Protein 4R8H (pdb70)

Solvent-accessible surface area: 19526 Å² total; per-residue (Å²): 96,112,25,37,132,71,1,46,86,67,20,107,81,85,161,52,95,52,173,34,41,11,5,85,74,30,81,133,4,123,42,0,30,14,0,55,137,20,14,0,9,20,2,18,77,33,121,89,42,115,35,1,20,10,30,53,12,72,123,26,27,1,5,12,6,26,4,2,32,35,110,67,23,85,20,50,8,48,6,79,3,86,63,72,5,16,1,0,10,2,39,10,151,92,0,94,104,12,2,122,112,41,11,64,0,0,36,84,0,0,18,40,1,2,99,28,11,32,64,7,15,113,41,0,9,44,20,34,62,64,100,34,39,20,30,0,43,76,12,2,106,87,18,8,95,56,143,114,15,56,121,59,130,81,16,52,61,10,89,11,61,132,91,59,0,5,39,38,3,22,33,64,149,75,34,0,14,135,2,12,119,70,8,60,97,96,113,90,8,43,39,72,88,52,41,5,10,17,77,107,78,102,25,44,132,65,1,46,87,59,19,152,93,63,168,37,90,51,162,29,44,13,5,85,78,35,82,135,8,102,30,0,19,16,0,33,105,22,21,0,4,20,2,17,88,25,167,137,46,123,45,1,6,8,25,64,13,75,127,24,25,2,3,13,7,27,7,1,23,72,104,71,27,119,21,47,9,49,8,64,3,86,71,64,3,4,0,1,43,6,44,8,148,82,0,77,117,10,0,108,110,48,8,57,0,0,33,71,0,0,33,39,0,2,114,25,12,19,69,6,15,110,30,0,4,36,23,21,39,62,100,46,38,19,39,0,30,47,13,2,81,53,22,11,154,73,138,111,16,123,118,52,133,80,11,33,49,8,86,11,76,94,81,22,0,3,24,29,4,42,32,55,124,109,24,0,22,152,16,3,147,73,8,71,109,96,113,94,6,34,8,69,62,65,37,1,6,10,73,82,58

B-factor: mean 30.89, std 13.64, range [12.7, 101.51]

Organism: Escherichia coli (strain K12) (NCBI:txid83333)

Foldseek 3Di:
DVLVVVVLVQWDKDKDAAFAWPFDFFDWQFKKKAWQAAKKWWWDADPVGQIATLDMDGHGAIDSCVNLPDPTDTHHTIITTNHITMMTMDTSVVVVVVCVVPVVVVVSNVVVVVVSVVSSVVLVVCLVPPDLLVLLLVVVVVQQPDPPWDDDPFGTKGFAQLSRSCNHNPHHSVVSVVSVVVCVVVVQWDDDDRMIGGGD/DVLVVVVLVQWDKDKDAAFAWPFDFFDWQFKKKAWQAAKKWWWDADPVRQIATLDIDGHGAIPSCPCLPDHGDTDHTIITTRHMTIMTMHTSVVVVVVCVVPVVVVVSNVVVVVVSVVSNVVLVVCLVPHDLLSLLVVVVVVQQPDPPWDQDVFGTKGQAALCRSCSHRPHHSVVSVVSVVVCVVVVQWDDPDSMIGGGPD

CATH classification: 2.60.120.10 (+1 more: 1.10.10.10)

Structure (mmCIF, N/CA/C/O backbone):
data_4R8H
#
_entry.id   4R8H
#
_cell.length_a   45.730
_cell.length_b   102.260
_cell.length_c   54.300
_cell.angle_alpha   90.00
_cell.angle_beta   111.55
_cell.angle_gamma   90.00
#
_symmetry.space_group_name_H-M   'P 1 21 1'
#
loop_
_entity.id
_entity.type
_entity.pdbx_description
1 polymer 'cAMP-activated global transcriptional regulator CRP'
2 non-polymer 6-(6-AMINO-PURIN-9-YL)-2-THIOXO-TETRAHYDRO-2-FURO[3,2-D][1,3,2]DIOXAPHOSPHININE-2,7-DIOL
3 non-polymer GLYCEROL
4 water water
#
loop_
_atom_site.group_PDB
_atom_site.id
_atom_site.type_symbol
_atom_site.label_atom_id
_atom_site.label_alt_id
_atom_site.label_comp_id
_atom_site.label_asym_id
_atom_site.label_entity_id
_atom_site.label_seq_id
_atom_site.pdbx_PDB_ins_code
_atom_site.Cartn_x
_atom_site.Cartn_y
_atom_site.Cartn_z
_atom_site.occupancy
_atom_site.B_iso_or_equiv
_atom_site.auth_seq_id
_atom_site.auth_comp_id
_atom_site.auth_asym_id
_atom_site.auth_atom_id
_atom_site.pdbx_PDB_model_num
ATOM 1 N N . ASP A 1 21 ? 8.880 1.572 -4.568 1.00 56.11 9 ASP A N 1
ATOM 2 C CA . ASP A 1 21 ? 9.527 0.232 -4.590 1.00 44.59 9 ASP A CA 1
ATOM 3 C C . ASP A 1 21 ? 8.481 -0.828 -4.901 1.00 46.88 9 ASP A C 1
ATOM 4 O O . ASP A 1 21 ? 7.582 -1.077 -4.090 1.00 37.73 9 ASP A O 1
ATOM 9 N N . PRO A 1 22 ? 8.528 -1.366 -6.133 1.00 39.79 10 PRO A N 1
ATOM 10 C CA . PRO A 1 22 ? 7.509 -2.247 -6.671 1.00 38.90 10 PRO A CA 1
ATOM 11 C C . PRO A 1 22 ? 7.355 -3.552 -5.885 1.00 33.47 10 PRO A C 1
ATOM 12 O O . PRO A 1 22 ? 6.239 -4.074 -5.810 1.00 33.30 10 PRO A O 1
ATOM 16 N N . THR A 1 23 ? 8.465 -4.102 -5.397 1.00 30.84 11 THR A N 1
ATOM 17 C CA . THR A 1 23 ? 8.417 -5.385 -4.701 1.00 32.12 11 THR A CA 1
ATOM 18 C C . THR A 1 23 ? 7.681 -5.187 -3.367 1.00 27.82 11 THR A C 1
ATOM 19 O O . THR A 1 23 ? 6.807 -5.997 -3.013 1.00 26.49 11 THR A O 1
ATOM 23 N N . LEU A 1 24 ? 8.056 -4.153 -2.619 1.00 31.87 12 LEU A N 1
ATOM 24 C CA . LEU A 1 24 ? 7.326 -3.843 -1.390 1.00 32.39 12 LEU A CA 1
ATOM 25 C C . LEU A 1 24 ? 5.865 -3.471 -1.647 1.00 30.73 12 LEU A C 1
ATOM 26 O O . LEU A 1 24 ? 4.983 -3.918 -0.926 1.00 29.48 12 LEU A O 1
ATOM 31 N N . GLU A 1 25 ? 5.585 -2.713 -2.705 1.00 30.16 13 GLU A N 1
ATOM 32 C CA . GLU A 1 25 ? 4.196 -2.418 -3.085 1.00 30.21 13 GLU A CA 1
ATOM 33 C C . GLU A 1 25 ? 3.356 -3.671 -3.350 1.00 26.67 13 GLU A C 1
ATOM 34 O O . GLU A 1 25 ? 2.233 -3.786 -2.870 1.00 27.24 13 GLU A O 1
ATOM 40 N N . TRP A 1 26 ? 3.928 -4.621 -4.078 1.00 27.30 14 TRP A N 1
ATOM 41 C CA . TRP A 1 26 ? 3.294 -5.878 -4.338 1.00 23.92 14 TRP A CA 1
ATOM 42 C C . TRP A 1 26 ? 3.037 -6.646 -3.023 1.00 23.00 14 TRP A C 1
ATOM 43 O O . TRP A 1 26 ? 1.935 -7.116 -2.774 1.00 23.88 14 TRP A O 1
ATOM 54 N N . PHE A 1 27 ? 4.076 -6.765 -2.202 1.00 21.73 15 PHE A N 1
ATOM 55 C CA . PHE A 1 27 ? 3.911 -7.425 -0.921 1.00 20.35 15 PHE A CA 1
ATOM 56 C C . PHE A 1 27 ? 2.777 -6.754 -0.134 1.00 21.95 15 PHE A C 1
ATOM 57 O O . PHE A 1 27 ? 1.900 -7.464 0.399 1.00 21.08 15 PHE A O 1
ATOM 65 N N . LEU A 1 28 ? 2.825 -5.426 0.018 1.00 22.44 16 LEU A N 1
ATOM 66 C CA . LEU A 1 28 ? 1.833 -4.757 0.848 1.00 24.26 16 LEU A CA 1
ATOM 67 C C . LEU A 1 28 ? 0.403 -4.916 0.307 1.00 22.28 16 LEU A C 1
ATOM 68 O O . LEU A 1 28 ? -0.579 -4.967 1.089 1.00 25.75 16 LEU A O 1
ATOM 73 N N . SER A 1 29 ? 0.276 -5.172 -0.995 1.00 22.46 17 SER A N 1
ATOM 74 C CA . SER A 1 29 ? -1.076 -5.345 -1.542 1.00 26.11 17 SER A CA 1
ATOM 75 C C . SER A 1 29 ? -1.741 -6.630 -1.022 1.00 25.93 17 SER A C 1
ATOM 76 O O . SER A 1 29 ? -2.936 -6.870 -1.242 1.00 27.69 17 SER A O 1
ATOM 79 N N . HIS A 1 30 ? -0.944 -7.543 -0.479 1.00 22.80 18 HIS A N 1
ATOM 80 C CA . HIS A 1 30 ? -1.432 -8.831 -0.036 1.00 19.65 18 HIS A CA 1
ATOM 81 C C . HIS A 1 30 ? -1.648 -8.843 1.482 1.00 18.80 18 HIS A C 1
ATOM 82 O O . HIS A 1 30 ? -2.080 -9.883 2.051 1.00 22.03 18 HIS A O 1
ATOM 89 N N . CYS A 1 31 ? -1.342 -7.712 2.105 1.00 21.54 19 CYS A N 1
ATOM 90 C CA . CYS A 1 31 ? -1.418 -7.533 3.565 1.00 22.39 19 CYS A CA 1
ATOM 91 C C . CYS A 1 31 ? -2.705 -6.855 3.898 1.00 20.76 19 CYS A C 1
ATOM 92 O O . CYS A 1 31 ? -3.328 -6.202 3.032 1.00 23.50 19 CYS A O 1
ATOM 95 N N . HIS A 1 32 ? -3.081 -6.900 5.172 1.00 19.40 20 HIS A N 1
ATOM 96 C CA . HIS A 1 32 ? -4.117 -6.030 5.682 1.00 21.53 20 HIS A CA 1
ATOM 97 C C . HIS A 1 32 ? -3.524 -5.098 6.711 1.00 22.27 20 HIS A C 1
ATOM 98 O O . HIS A 1 32 ? -2.629 -5.469 7.456 1.00 21.08 20 HIS A O 1
ATOM 105 N N . ILE A 1 33 ? -3.849 -3.825 6.642 1.00 23.10 21 ILE A N 1
ATOM 106 C CA . ILE A 1 33 ? -3.083 -2.842 7.363 1.00 27.11 21 ILE A CA 1
ATOM 107 C C . ILE A 1 33 ? -3.903 -2.246 8.494 1.00 31.17 21 ILE A C 1
ATOM 108 O O . ILE A 1 33 ? -5.100 -1.964 8.313 1.00 33.30 21 ILE A O 1
ATOM 113 N N . HIS A 1 34 ? -3.260 -1.969 9.620 1.00 27.82 22 HIS A N 1
ATOM 114 C CA . HIS A 1 34 ? -3.959 -1.599 10.849 1.00 33.51 22 HIS A CA 1
ATOM 115 C C . HIS A 1 34 ? -3.207 -0.551 11.621 1.00 39.28 22 HIS A C 1
ATOM 116 O O . HIS A 1 34 ? -2.002 -0.435 11.503 1.00 29.36 22 HIS A O 1
ATOM 123 N N . LYS A 1 35 ? -3.940 0.292 12.337 1.00 32.94 23 LYS A N 1
ATOM 124 C CA . LYS A 1 35 ? -3.328 1.373 13.095 1.00 31.34 23 LYS A CA 1
ATOM 125 C C . LYS A 1 35 ? -3.247 0.969 14.552 1.00 32.79 23 LYS A C 1
ATOM 126 O O . LYS A 1 35 ? -4.150 0.303 15.051 1.00 40.42 23 LYS A O 1
ATOM 132 N N . TYR A 1 36 ? -2.085 1.160 15.168 1.00 28.70 24 TYR A N 1
ATOM 133 C CA . TYR A 1 36 ? -1.876 0.882 16.591 1.00 26.90 24 TYR A CA 1
ATOM 134 C C . TYR A 1 36 ? -1.561 2.237 17.242 1.00 28.99 24 TYR A C 1
ATOM 135 O O . TYR A 1 36 ? -0.663 2.946 16.808 1.00 33.04 24 TYR A O 1
ATOM 144 N N . PRO A 1 37 ? -2.290 2.605 18.310 1.00 30.41 25 PRO A N 1
ATOM 145 C CA . PRO A 1 37 ? -1.910 3.846 18.979 1.00 31.59 25 PRO A CA 1
ATOM 146 C C . PRO A 1 37 ? -0.632 3.705 19.794 1.00 30.90 25 PRO A C 1
ATOM 147 O O . PRO A 1 37 ? -0.180 2.583 20.109 1.00 30.19 25 PRO A O 1
ATOM 151 N N . SER A 1 38 ? -0.001 4.835 20.054 1.00 28.88 26 SER A N 1
ATOM 152 C CA . SER A 1 38 ? 1.201 4.891 20.853 1.00 31.01 26 SER A CA 1
ATOM 153 C C . SER A 1 38 ? 1.050 4.113 22.160 1.00 31.39 26 SER A C 1
ATOM 154 O O . SER A 1 38 ? -0.013 4.118 22.776 1.00 34.61 26 SER A O 1
ATOM 157 N N . LYS A 1 39 ? 2.065 3.308 22.487 1.00 29.55 27 LYS A N 1
ATOM 158 C CA . LYS A 1 39 ? 2.056 2.538 23.718 1.00 29.24 27 LYS A CA 1
ATOM 159 C C . LYS A 1 39 ? 1.264 1.236 23.682 1.00 28.83 27 LYS A C 1
ATOM 160 O O . LYS A 1 39 ? 1.299 0.469 24.639 1.00 32.83 27 LYS A O 1
ATOM 166 N N . SER A 1 40 ? 0.601 0.921 22.582 1.00 28.82 28 SER A N 1
ATOM 167 C CA . SER A 1 40 ? -0.096 -0.365 22.507 1.00 33.40 28 SER A CA 1
ATOM 168 C C . SER A 1 40 ? 0.922 -1.486 22.253 1.00 28.62 28 SER A C 1
ATOM 169 O O . SER A 1 40 ? 2.043 -1.226 21.796 1.00 30.67 28 SER A O 1
ATOM 172 N N . THR A 1 41 ? 0.545 -2.716 22.589 1.00 27.12 29 THR A N 1
ATOM 173 C CA . THR A 1 41 ? 1.411 -3.864 22.337 1.00 26.52 29 THR A CA 1
ATOM 174 C C . THR A 1 41 ? 0.993 -4.562 21.056 1.00 27.35 29 THR A C 1
ATOM 175 O O . THR A 1 41 ? -0.151 -5.006 20.915 1.00 29.55 29 THR A O 1
ATOM 179 N N . LEU A 1 42 ? 1.930 -4.681 20.104 1.00 21.33 30 LEU A N 1
ATOM 180 C CA . LEU A 1 42 ? 1.664 -5.359 18.853 1.00 20.96 30 LEU A CA 1
ATOM 181 C C . LEU A 1 42 ? 1.761 -6.866 19.073 1.00 23.63 30 LEU A C 1
ATOM 182 O O . LEU A 1 42 ? 0.985 -7.648 18.532 1.00 25.34 30 LEU A O 1
ATOM 187 N N . ILE A 1 43 ? 2.819 -7.257 19.780 1.00 20.73 31 ILE A N 1
ATOM 188 C CA . ILE A 1 43 ? 3.147 -8.657 19.968 1.00 19.34 31 ILE A CA 1
ATOM 189 C C . ILE A 1 43 ? 3.447 -8.884 21.445 1.00 21.65 31 ILE A C 1
ATOM 190 O O . ILE A 1 43 ? 4.184 -8.133 22.079 1.00 19.36 31 ILE A O 1
ATOM 195 N N . HIS A 1 44 ? 2.821 -9.919 21.993 1.00 21.42 32 HIS A N 1
ATOM 196 C CA . HIS A 1 44 ? 3.100 -10.388 23.376 1.00 23.11 32 HIS A CA 1
ATOM 197 C C . HIS A 1 44 ? 3.965 -11.628 23.397 1.00 20.19 32 HIS A C 1
ATOM 198 O O . HIS A 1 44 ? 3.676 -12.621 22.769 1.00 21.17 32 HIS A O 1
ATOM 205 N N . GLN A 1 45 ? 4.986 -11.622 24.266 1.00 21.29 33 GLN A N 1
ATOM 206 C CA . GLN A 1 45 ? 5.821 -12.811 24.407 1.00 21.45 33 GLN A CA 1
ATOM 207 C C . GLN A 1 45 ? 4.909 -13.951 24.801 1.00 24.54 33 GLN A C 1
ATOM 208 O O . GLN A 1 45 ? 3.982 -13.758 25.621 1.00 25.50 33 GLN A O 1
ATOM 214 N N . GLY A 1 46 ? 5.145 -15.095 24.178 1.00 21.74 34 GLY A N 1
ATOM 215 C CA . GLY A 1 46 ? 4.414 -16.333 24.526 1.00 22.80 34 GLY A CA 1
ATOM 216 C C . GLY A 1 46 ? 3.243 -16.622 23.611 1.00 26.14 34 GLY A C 1
ATOM 217 O O . GLY A 1 46 ? 2.805 -17.806 23.547 1.00 28.32 34 GLY A O 1
ATOM 218 N N . GLU A 1 47 ? 2.751 -15.628 22.865 1.00 21.03 35 GLU A N 1
ATOM 219 C CA . GLU A 1 47 ? 1.713 -15.885 21.827 1.00 22.70 35 GLU A CA 1
ATOM 220 C C . GLU A 1 47 ? 2.159 -16.857 20.768 1.00 26.90 35 GLU A C 1
ATOM 221 O O . GLU A 1 47 ? 3.345 -16.922 20.437 1.00 22.10 35 GLU A O 1
ATOM 227 N N . LYS A 1 48 ? 1.233 -17.641 20.190 1.00 23.22 36 LYS A N 1
ATOM 228 C CA . LYS A 1 48 ? 1.597 -18.525 19.123 1.00 23.39 36 LYS A CA 1
ATOM 229 C C . LYS A 1 48 ? 1.724 -17.755 17.847 1.00 24.50 36 LYS A C 1
ATOM 230 O O . LYS A 1 48 ? 0.853 -16.981 17.489 1.00 29.76 36 LYS A O 1
ATOM 236 N N . ALA A 1 49 ? 2.885 -17.895 17.228 1.00 20.33 37 ALA A N 1
ATOM 237 C CA . ALA A 1 49 ? 3.212 -17.114 16.020 1.00 18.56 37 ALA A CA 1
ATOM 238 C C . ALA A 1 49 ? 2.620 -17.733 14.746 1.00 20.67 37 ALA A C 1
ATOM 239 O O . ALA A 1 49 ? 3.078 -18.795 14.301 1.00 22.51 37 ALA A O 1
ATOM 241 N N . GLU A 1 50 ? 1.773 -16.960 14.036 1.00 20.63 38 GLU A N 1
ATOM 242 C CA . GLU A 1 50 ? 1.258 -17.414 12.762 1.00 21.46 38 GLU A CA 1
ATOM 243 C C . GLU A 1 50 ? 1.207 -16.312 11.710 1.00 20.28 38 GLU A C 1
ATOM 244 O O . GLU A 1 50 ? 0.700 -16.537 10.610 1.00 21.79 38 GLU A O 1
ATOM 250 N N . THR A 1 51 ? 1.643 -15.106 12.111 1.00 19.59 39 THR A N 1
ATOM 251 C CA A THR A 1 51 ? 1.630 -14.005 11.176 0.50 17.11 39 THR A CA 1
ATOM 252 C CA B THR A 1 51 ? 1.465 -13.825 11.386 0.50 21.35 39 THR A CA 1
ATOM 253 C C . THR A 1 51 ? 2.835 -13.117 11.291 1.00 17.37 39 THR A C 1
ATOM 254 O O . THR A 1 51 ? 3.532 -13.065 12.309 1.00 17.00 39 THR A O 1
ATOM 261 N N . LEU A 1 52 ? 3.064 -12.432 10.163 1.00 16.44 40 LEU A N 1
ATOM 262 C CA . LEU A 1 52 ? 4.159 -11.512 9.953 1.00 17.22 40 LEU A CA 1
ATOM 263 C C . LEU A 1 52 ? 3.645 -10.087 9.879 1.00 15.94 40 LEU A C 1
ATOM 264 O O . LEU A 1 52 ? 2.545 -9.849 9.340 1.00 16.84 40 LEU A O 1
ATOM 269 N N . TYR A 1 53 ? 4.427 -9.140 10.409 1.00 14.68 41 TYR A N 1
ATOM 270 C CA . TYR A 1 53 ? 4.060 -7.713 10.413 1.00 15.37 41 TYR A CA 1
ATOM 271 C C . TYR A 1 53 ? 5.134 -6.946 9.673 1.00 17.11 41 TYR A C 1
ATOM 272 O O . TYR A 1 53 ? 6.283 -7.365 9.570 1.00 16.29 41 TYR A O 1
ATOM 281 N N . TYR A 1 54 ? 4.753 -5.755 9.221 1.00 17.14 42 TYR A N 1
ATOM 282 C CA . TYR A 1 54 ? 5.700 -4.857 8.552 1.00 16.23 42 TYR A CA 1
ATOM 283 C C . TYR A 1 54 ? 5.284 -3.426 8.842 1.00 17.94 42 TYR A C 1
ATOM 284 O O . TYR A 1 54 ? 4.101 -3.089 8.744 1.00 18.85 42 TYR A O 1
ATOM 293 N N . ILE A 1 55 ? 6.205 -2.641 9.372 1.00 15.96 43 ILE A N 1
ATOM 294 C CA . ILE A 1 55 ? 5.875 -1.279 9.811 1.00 17.24 43 ILE A CA 1
ATOM 295 C C . ILE A 1 55 ? 5.796 -0.347 8.609 1.00 20.54 43 ILE A C 1
ATOM 296 O O . ILE A 1 55 ? 6.808 0.002 7.988 1.00 19.14 43 ILE A O 1
ATOM 301 N N . VAL A 1 56 ? 4.587 0.113 8.281 1.00 19.51 44 VAL A N 1
ATOM 302 C CA . VAL A 1 56 ? 4.405 1.129 7.228 1.00 21.75 44 VAL A CA 1
ATOM 303 C C . VAL A 1 56 ? 4.741 2.523 7.709 1.00 23.54 44 VAL A C 1
ATOM 304 O O . VAL A 1 56 ? 5.417 3.276 6.982 1.00 24.81 44 VAL A O 1
ATOM 308 N N . LYS A 1 57 ? 4.436 2.794 8.962 1.00 22.16 45 LYS A N 1
ATOM 309 C CA . LYS A 1 57 ? 4.739 4.106 9.577 1.00 21.78 45 LYS A CA 1
ATOM 310 C C . LYS A 1 57 ? 4.856 3.898 11.074 1.00 20.89 45 LYS A C 1
ATOM 311 O O . LYS A 1 57 ? 4.103 3.107 11.675 1.00 23.05 45 LYS A O 1
ATOM 317 N N . GLY A 1 58 ? 5.795 4.601 11.683 1.00 22.16 46 GLY A N 1
ATOM 318 C CA . GLY A 1 58 ? 5.931 4.585 13.116 1.00 20.34 46 GLY A CA 1
ATOM 319 C C . GLY A 1 58 ? 7.150 3.771 13.576 1.00 21.09 46 GLY A C 1
ATOM 320 O O . GLY A 1 58 ? 8.033 3.429 12.787 1.00 22.72 46 GLY A O 1
ATOM 321 N N . SER A 1 59 ? 7.302 3.719 14.893 1.00 20.40 47 SER A N 1
ATOM 322 C CA A SER A 1 59 ? 8.402 2.979 15.469 0.50 23.14 47 SER A CA 1
ATOM 323 C CA B SER A 1 59 ? 8.470 3.154 15.593 0.50 21.79 47 SER A CA 1
ATOM 324 C C . SER A 1 59 ? 7.977 2.218 16.701 1.00 25.33 47 SER A C 1
ATOM 325 O O . SER A 1 59 ? 6.951 2.502 17.364 1.00 23.12 47 SER A O 1
ATOM 330 N N . VAL A 1 60 ? 8.708 1.125 16.925 1.00 21.00 48 VAL A N 1
ATOM 331 C CA . VAL A 1 60 ? 8.416 0.194 18.010 1.00 21.79 48 VAL A CA 1
ATOM 332 C C . VAL A 1 60 ? 9.649 -0.153 18.789 1.00 19.19 48 VAL A C 1
ATOM 333 O O . VAL A 1 60 ? 10.768 0.132 18.333 1.00 20.26 48 VAL A O 1
ATOM 337 N N . ALA A 1 61 ? 9.425 -0.673 20.008 1.00 18.18 49 ALA A N 1
ATOM 338 C CA . ALA A 1 61 ? 10.513 -1.250 20.799 1.00 19.58 49 ALA A CA 1
ATOM 339 C C . ALA A 1 61 ? 10.274 -2.712 20.989 1.00 18.85 49 ALA A C 1
ATOM 340 O O . ALA A 1 61 ? 9.155 -3.134 21.241 1.00 19.11 49 ALA A O 1
ATOM 342 N N . VAL A 1 62 ? 11.354 -3.481 20.844 1.00 17.63 50 VAL A N 1
ATOM 343 C CA . VAL A 1 62 ? 11.339 -4.911 21.125 1.00 16.40 50 VAL A CA 1
ATOM 344 C C . VAL A 1 62 ? 11.971 -5.092 22.467 1.00 17.32 50 VAL A C 1
ATOM 345 O O . VAL A 1 62 ? 13.084 -4.569 22.710 1.00 18.25 50 VAL A O 1
ATOM 349 N N . LEU A 1 63 ? 11.262 -5.763 23.352 1.00 19.64 51 LEU A N 1
ATOM 350 C CA . LEU A 1 63 ? 11.782 -5.952 24.683 1.00 21.55 51 LEU A CA 1
ATOM 351 C C . LEU A 1 63 ? 11.592 -7.317 25.304 1.00 18.62 51 LEU A C 1
ATOM 352 O O . LEU A 1 63 ? 10.690 -8.062 24.923 1.00 18.34 51 LEU A O 1
ATOM 357 N N . ILE A 1 64 ? 12.430 -7.573 26.295 1.00 19.16 52 ILE A N 1
ATOM 358 C CA . ILE A 1 64 ? 12.363 -8.780 27.111 1.00 18.30 52 ILE A CA 1
ATOM 359 C C . ILE A 1 64 ? 12.391 -8.410 28.582 1.00 23.29 52 ILE A C 1
ATOM 360 O O . ILE A 1 64 ? 12.572 -7.237 28.915 1.00 22.03 52 ILE A O 1
ATOM 365 N N . LYS A 1 65 ? 11.962 -9.324 29.447 1.00 22.85 53 LYS A N 1
ATOM 366 C CA . LYS A 1 65 ? 11.822 -9.008 30.881 1.00 23.35 53 LYS A CA 1
ATOM 367 C C . LYS A 1 65 ? 12.465 -10.048 31.765 1.00 30.52 53 LYS A C 1
ATOM 368 O O . LYS A 1 65 ? 12.657 -11.195 31.363 1.00 29.01 53 LYS A O 1
ATOM 374 N N . ASP A 1 66 ? 12.808 -9.675 32.992 1.00 29.51 54 ASP A N 1
ATOM 375 C CA . ASP A 1 66 ? 13.299 -10.716 33.882 1.00 32.10 54 ASP A CA 1
ATOM 376 C C . ASP A 1 66 ? 12.206 -11.239 34.810 1.00 38.69 54 ASP A C 1
ATOM 377 O O . ASP A 1 66 ? 11.066 -10.808 34.706 1.00 32.18 54 ASP A O 1
ATOM 382 N N . GLU A 1 67 ? 12.592 -12.142 35.722 1.00 39.89 55 GLU A N 1
ATOM 383 C CA . GLU A 1 67 ? 11.708 -12.649 36.779 1.00 44.89 55 GLU A CA 1
ATOM 384 C C . GLU A 1 67 ? 10.932 -11.590 37.568 1.00 52.47 55 GLU A C 1
ATOM 385 O O . GLU A 1 67 ? 9.872 -11.899 38.104 1.00 48.98 55 GLU A O 1
ATOM 387 N N . GLU A 1 68 ? 11.479 -10.378 37.696 1.00 37.28 56 GLU A N 1
ATOM 388 C CA . GLU A 1 68 ? 10.841 -9.307 38.472 1.00 42.17 56 GLU A CA 1
ATOM 389 C C . GLU A 1 68 ? 10.150 -8.258 37.587 1.00 44.87 56 GLU A C 1
ATOM 390 O O . GLU A 1 68 ? 9.694 -7.227 38.079 1.00 53.98 56 GLU A O 1
ATOM 392 N N . GLY A 1 69 ? 10.134 -8.479 36.277 1.00 39.77 57 GLY A N 1
ATOM 393 C CA . GLY A 1 69 ? 9.587 -7.472 35.364 1.00 35.03 57 GLY A CA 1
ATOM 394 C C . GLY A 1 69 ? 10.456 -6.265 35.005 1.00 32.32 57 GLY A C 1
ATOM 395 O O . GLY A 1 69 ? 10.004 -5.378 34.281 1.00 39.07 57 GLY A O 1
ATOM 396 N N . LYS A 1 70 ? 11.732 -6.293 35.376 1.00 32.35 58 LYS A N 1
ATOM 397 C CA . LYS A 1 70 ? 12.715 -5.389 34.748 1.00 32.15 58 LYS A CA 1
ATOM 398 C C . LYS A 1 70 ? 12.718 -5.619 33.224 1.00 30.20 58 LYS A C 1
ATOM 399 O O . LYS A 1 70 ? 12.599 -6.759 32.785 1.00 26.68 58 LYS A O 1
ATOM 405 N N . GLU A 1 71 ? 12.857 -4.539 32.445 1.00 29.13 59 GLU A N 1
ATOM 406 C CA . GLU A 1 71 ? 12.771 -4.610 30.950 1.00 25.83 59 GLU A CA 1
ATOM 407 C C . GLU A 1 71 ? 14.121 -4.306 30.348 1.00 26.37 59 GLU A C 1
ATOM 408 O O . GLU A 1 71 ? 14.873 -3.482 30.882 1.00 26.55 59 GLU A O 1
ATOM 414 N N . MET A 1 72 ? 14.475 -5.020 29.287 1.00 22.52 60 MET A N 1
ATOM 415 C CA . MET A 1 72 ? 15.683 -4.733 28.513 1.00 21.85 60 MET A CA 1
ATOM 416 C C . MET A 1 72 ? 15.244 -4.566 27.070 1.00 22.79 60 MET A C 1
ATOM 417 O O . MET A 1 72 ? 14.494 -5.382 26.551 1.00 23.96 60 MET A O 1
ATOM 422 N N . ILE A 1 73 ? 15.506 -3.411 26.463 1.00 21.30 61 ILE A N 1
ATOM 423 C CA . ILE A 1 73 ? 15.195 -3.191 25.069 1.00 20.41 61 ILE A CA 1
ATOM 424 C C . ILE A 1 73 ? 16.254 -3.886 24.205 1.00 26.40 61 ILE A C 1
ATOM 425 O O . ILE A 1 73 ? 17.439 -3.532 24.255 1.00 27.17 61 ILE A O 1
ATOM 430 N N . LEU A 1 74 ? 15.811 -4.790 23.325 1.00 18.79 62 LEU A N 1
ATOM 431 C CA . LEU A 1 74 ? 16.672 -5.470 22.351 1.00 19.39 62 LEU A CA 1
ATOM 432 C C . LEU A 1 74 ? 16.895 -4.590 21.145 1.00 22.11 62 LEU A C 1
ATOM 433 O O . LEU A 1 74 ? 17.966 -4.652 20.525 1.00 23.47 62 LEU A O 1
ATOM 438 N N . SER A 1 75 ? 15.884 -3.808 20.769 1.00 20.13 63 SER A N 1
ATOM 439 C CA . SER A 1 75 ? 15.995 -3.100 19.514 1.00 18.92 63 SER A CA 1
ATOM 440 C C . SER A 1 75 ? 14.916 -2.045 19.459 1.00 20.40 63 SER A C 1
ATOM 441 O O . SER A 1 75 ? 13.799 -2.273 19.966 1.00 19.80 63 SER A O 1
ATOM 444 N N . TYR A 1 76 ? 15.166 -1.003 18.677 1.00 20.97 64 TYR A N 1
ATOM 445 C CA . TYR A 1 76 ? 14.066 -0.194 18.142 1.00 19.55 64 TYR A CA 1
ATOM 446 C C . TYR A 1 76 ? 13.905 -0.579 16.682 1.00 21.46 64 TYR A C 1
ATOM 447 O O . TYR A 1 76 ? 14.899 -0.789 15.994 1.00 26.27 64 TYR A O 1
ATOM 456 N N . LEU A 1 77 ? 12.680 -0.654 16.185 1.00 20.94 65 LEU A N 1
ATOM 457 C CA . LEU A 1 77 ? 12.499 -0.857 14.751 1.00 19.47 65 LEU A CA 1
ATOM 458 C C . LEU A 1 77 ? 11.571 0.231 14.245 1.00 20.50 65 LEU A C 1
ATOM 459 O O . LEU A 1 77 ? 10.789 0.811 15.015 1.00 21.50 65 LEU A O 1
ATOM 464 N N . ASN A 1 78 ? 11.610 0.461 12.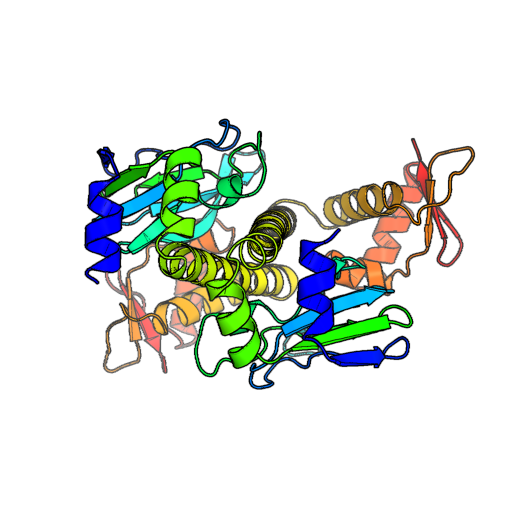947 1.00 19.73 66 ASN A N 1
ATOM 465 C CA . ASN A 1 78 ? 10.990 1.681 12.393 1.00 20.59 66 ASN A CA 1
ATOM 466 C C . ASN A 1 78 ? 10.385 1.368 11.054 1.00 23.19 66 ASN A C 1
ATOM 467 O O . ASN A 1 78 ? 10.326 0.213 10.588 1.00 18.72 66 ASN A O 1
ATOM 472 N N . GLN A 1 79 ? 9.917 2.399 10.355 1.00 23.55 67 GLN A N 1
ATOM 473 C CA . GLN A 1 79 ? 9.281 2.200 9.081 1.00 21.58 67 GLN A CA 1
ATOM 474 C C . GLN A 1 79 ? 10.178 1.394 8.141 1.00 17.93 67 GLN A C 1
ATOM 475 O O . GLN A 1 79 ? 11.397 1.607 8.055 1.00 22.48 67 GLN A O 1
ATOM 481 N N . GLY A 1 80 ? 9.583 0.408 7.492 1.00 18.68 68 GLY A N 1
ATOM 482 C CA . GLY A 1 80 ? 10.323 -0.442 6.598 1.00 18.61 68 GLY A CA 1
ATOM 483 C C . GLY A 1 80 ? 10.781 -1.751 7.256 1.00 16.56 68 GLY A C 1
ATOM 484 O O . GLY A 1 80 ? 11.249 -2.626 6.527 1.00 18.78 68 GLY A O 1
ATOM 485 N N . ASP A 1 81 ? 10.634 -1.858 8.575 1.00 16.79 69 ASP A N 1
ATOM 486 C CA . ASP A 1 81 ? 11.084 -3.102 9.265 1.00 17.32 69 ASP A CA 1
ATOM 487 C C . ASP A 1 81 ? 9.977 -4.148 9.336 1.00 17.54 69 ASP A C 1
ATOM 488 O O . ASP A 1 81 ? 8.827 -3.861 9.726 1.00 18.08 69 ASP A O 1
ATOM 493 N N . PHE A 1 82 ? 10.336 -5.401 9.075 1.00 15.41 70 PHE A N 1
ATOM 494 C CA . PHE A 1 82 ? 9.482 -6.541 9.416 1.00 15.70 70 PHE A CA 1
ATOM 495 C C . PHE A 1 82 ? 9.520 -6.783 10.895 1.00 15.93 70 PHE A C 1
ATOM 496 O O . PHE A 1 82 ? 10.499 -6.508 11.579 1.00 17.40 70 PHE A O 1
ATOM 504 N N . ILE A 1 83 ? 8.415 -7.321 11.429 1.00 15.49 71 ILE A N 1
ATOM 505 C CA . ILE A 1 83 ? 8.360 -7.736 12.820 1.00 15.93 71 ILE A CA 1
ATOM 506 C C . ILE A 1 83 ? 7.619 -9.038 12.876 1.00 14.79 71 ILE A C 1
ATOM 507 O O . ILE A 1 83 ? 6.762 -9.313 12.032 1.00 15.95 71 ILE A O 1
ATOM 512 N N . GLY A 1 84 ? 7.906 -9.847 13.884 1.00 14.14 72 GLY A N 1
ATOM 513 C CA . GLY A 1 84 ? 7.189 -11.124 13.959 1.00 15.37 72 GLY A CA 1
ATOM 514 C C . GLY A 1 84 ? 7.625 -12.139 12.960 1.00 16.30 72 GLY A C 1
ATOM 515 O O . GLY A 1 84 ? 6.891 -13.111 12.707 1.00 18.95 72 GLY A O 1
ATOM 516 N N . GLU A 1 85 ? 8.859 -12.000 12.470 1.00 17.48 73 GLU A N 1
ATOM 517 C CA . GLU A 1 85 ? 9.369 -12.802 11.349 1.00 20.75 73 GLU A CA 1
ATOM 518 C C . GLU A 1 85 ? 9.979 -14.071 11.810 1.00 23.03 73 GLU A C 1
ATOM 519 O O . GLU A 1 85 ? 10.024 -15.015 11.051 1.00 21.75 73 GLU A O 1
ATOM 525 N N . LEU A 1 86 ? 10.421 -14.129 13.058 1.00 20.65 74 LEU A N 1
ATOM 526 C CA . LEU A 1 86 ? 11.266 -15.247 13.480 1.00 19.78 74 LEU A CA 1
ATOM 527 C C . LEU A 1 86 ? 10.440 -16.540 13.602 1.00 21.06 74 LEU A C 1
ATOM 528 O O . LEU A 1 86 ? 10.964 -17.640 13.368 1.00 27.23 74 LEU A O 1
ATOM 533 N N . GLY A 1 87 ? 9.128 -16.414 13.833 1.00 19.97 75 GLY A N 1
ATOM 534 C CA . GLY A 1 87 ? 8.194 -17.528 13.770 1.00 19.95 75 GLY A CA 1
ATOM 535 C C . GLY A 1 87 ? 7.888 -18.194 12.444 1.00 24.84 75 GLY A C 1
ATOM 536 O O . GLY A 1 87 ? 7.338 -19.259 12.413 1.00 22.91 75 GLY A O 1
ATOM 537 N N . LEU A 1 88 ? 8.154 -17.534 11.324 1.00 20.38 76 LEU A N 1
ATOM 538 C CA . LEU A 1 88 ? 7.833 -17.989 9.987 1.00 18.97 76 LEU A CA 1
ATOM 539 C C . LEU A 1 88 ? 8.473 -19.374 9.688 1.00 19.45 76 LEU A C 1
ATOM 540 O O . LEU A 1 88 ? 8.011 -20.091 8.822 1.00 22.07 76 LEU A O 1
ATOM 545 N N . PHE A 1 89 ? 9.569 -19.640 10.365 1.00 23.16 77 PHE A N 1
ATOM 546 C CA . PHE A 1 89 ? 10.427 -20.729 9.995 1.00 25.15 77 PHE A CA 1
ATOM 547 C C . PHE A 1 89 ? 10.188 -21.996 10.766 1.00 38.54 77 PHE A C 1
ATOM 548 O O . PHE A 1 89 ? 10.682 -23.037 10.367 1.00 40.57 77 PHE A O 1
ATOM 556 N N . GLU A 1 90 ? 9.523 -21.880 11.907 1.00 34.55 78 GLU A N 1
ATOM 557 C CA . GLU A 1 90 ? 9.253 -23.078 12.715 1.00 54.48 78 GLU A CA 1
ATOM 558 C C . GLU A 1 90 ? 7.762 -23.157 12.934 1.00 51.52 78 GLU A C 1
ATOM 559 O O . GLU A 1 90 ? 7.192 -22.239 13.513 1.00 35.79 78 GLU A O 1
ATOM 561 N N . GLU A 1 91 ? 7.153 -24.277 12.529 1.00 61.39 79 GLU A N 1
ATOM 562 C CA . GLU A 1 91 ? 5.773 -24.614 12.915 1.00 53.69 79 GLU A CA 1
ATOM 563 C C . GLU A 1 91 ? 5.539 -24.464 14.416 1.00 50.20 79 GLU A C 1
ATOM 564 O O . GLU A 1 91 ? 6.302 -24.985 15.241 1.00 46.35 79 GLU A O 1
ATOM 566 N N . GLY A 1 92 ? 4.544 -23.656 14.747 1.00 39.77 80 GLY A N 1
ATOM 567 C CA . GLY A 1 92 ? 3.984 -23.591 16.099 1.00 50.65 80 GLY A CA 1
ATOM 568 C C . GLY A 1 92 ? 4.932 -23.054 17.164 1.00 55.96 80 GLY A C 1
ATOM 569 O O . GLY A 1 92 ? 5.115 -23.674 18.209 1.00 47.93 80 GLY A O 1
ATOM 570 N N . GLN A 1 93 ? 5.569 -21.913 16.931 1.00 28.42 81 GLN A N 1
ATOM 571 C CA . GLN A 1 93 ? 6.413 -21.429 17.999 1.00 26.87 81 GLN A CA 1
ATOM 572 C C . GLN A 1 93 ? 5.854 -20.179 18.657 1.00 26.57 81 GLN A C 1
ATOM 573 O O . GLN A 1 93 ? 4.820 -19.682 18.238 1.00 30.50 81 GLN A O 1
ATOM 579 N N . GLU A 1 94 ? 6.338 -19.913 19.860 1.00 24.84 82 GLU A N 1
ATOM 580 C CA . GLU A 1 94 ? 5.907 -18.798 20.685 1.00 25.05 82 GLU A CA 1
ATOM 581 C C . GLU A 1 94 ? 6.728 -17.540 20.340 1.00 19.74 82 GLU A C 1
ATOM 582 O O . GLU A 1 94 ? 7.948 -17.630 20.058 1.00 24.61 82 GLU A O 1
ATOM 588 N N . ARG A 1 95 ? 6.068 -16.404 20.318 1.00 17.73 83 ARG A N 1
ATOM 589 C CA . ARG A 1 95 ? 6.792 -15.100 20.199 1.00 16.34 83 ARG A CA 1
ATOM 590 C C . ARG A 1 95 ? 7.821 -14.997 21.344 1.00 20.83 83 ARG A C 1
ATOM 591 O O . ARG A 1 95 ? 7.512 -15.256 22.504 1.00 20.23 83 ARG A O 1
ATOM 599 N N . SER A 1 96 ? 9.036 -14.542 20.989 1.00 19.19 84 SER A N 1
ATOM 600 C CA . SER A 1 96 ? 10.180 -14.572 21.873 1.00 20.88 84 SER A CA 1
ATOM 601 C C . SER A 1 96 ? 10.326 -13.296 22.709 1.00 18.67 84 SER A C 1
ATOM 602 O O . SER A 1 96 ? 11.194 -13.259 23.608 1.00 21.47 84 SER A O 1
ATOM 605 N N . ALA A 1 97 ? 9.556 -12.262 22.383 1.00 17.51 85 ALA A N 1
ATOM 606 C CA . ALA A 1 97 ? 9.725 -10.922 22.941 1.00 17.49 85 ALA A CA 1
ATOM 607 C C . ALA A 1 97 ? 8.458 -10.134 22.732 1.00 17.33 85 ALA A C 1
ATOM 608 O O . ALA A 1 97 ? 7.608 -10.551 21.964 1.00 18.74 85 ALA A O 1
ATOM 610 N N . TRP A 1 98 ? 8.285 -9.096 23.540 1.00 17.02 86 TRP A N 1
ATOM 611 C CA . TRP A 1 98 ? 7.189 -8.125 23.352 1.00 19.99 86 TRP A CA 1
ATOM 612 C C . TRP A 1 98 ? 7.613 -7.078 22.336 1.00 19.54 86 TRP A C 1
ATOM 613 O O . TRP A 1 98 ? 8.810 -6.737 22.219 1.00 17.74 86 TRP A O 1
ATOM 624 N N . VAL A 1 99 ? 6.660 -6.611 21.549 1.00 18.70 87 VAL A N 1
ATOM 625 C CA . VAL A 1 99 ? 6.861 -5.458 20.679 1.00 17.77 87 VAL A CA 1
ATOM 626 C C . VAL A 1 99 ? 5.813 -4.387 20.996 1.00 19.52 87 VAL A C 1
ATOM 627 O O . VAL A 1 99 ? 4.625 -4.686 20.938 1.00 20.38 87 VAL A O 1
ATOM 631 N N . ARG A 1 100 ? 6.277 -3.211 21.388 1.00 18.62 88 ARG A N 1
ATOM 632 C CA . ARG A 1 100 ? 5.385 -2.114 21.866 1.00 19.89 88 ARG A CA 1
ATOM 633 C C . ARG A 1 100 ? 5.553 -0.933 20.957 1.00 20.81 88 ARG A C 1
ATOM 634 O O . ARG A 1 100 ? 6.662 -0.593 20.569 1.00 22.86 88 ARG A O 1
ATOM 642 N N . ALA A 1 101 ? 4.446 -0.293 20.629 1.00 21.85 89 ALA A N 1
ATOM 643 C CA . ALA A 1 101 ? 4.508 0.918 19.775 1.00 24.37 89 ALA A CA 1
ATOM 644 C C . ALA A 1 101 ? 5.076 2.085 20.569 1.00 28.98 89 ALA A C 1
ATOM 645 O O . ALA A 1 101 ? 4.584 2.354 21.673 1.00 26.43 89 ALA A O 1
ATOM 647 N N . LYS A 1 102 ? 6.074 2.787 20.036 1.00 25.61 90 LYS A N 1
ATOM 648 C CA . LYS A 1 102 ? 6.673 3.956 20.720 1.00 27.06 90 LYS A CA 1
ATOM 649 C C . LYS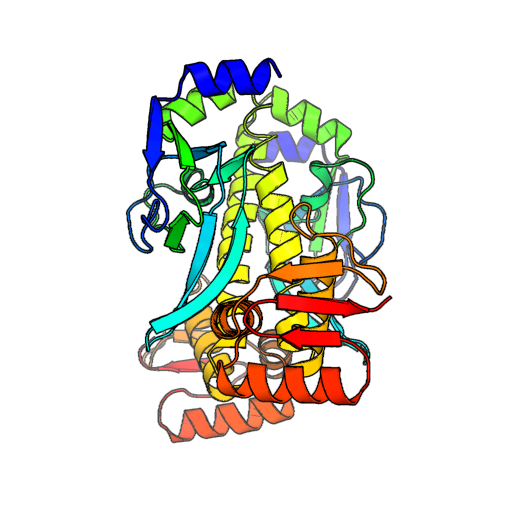 A 1 102 ? 5.950 5.221 20.267 1.00 34.55 90 LYS A C 1
ATOM 650 O O . LYS A 1 102 ? 6.096 6.278 20.885 1.00 34.05 90 LYS A O 1
ATOM 656 N N . THR A 1 103 ? 5.387 5.144 19.074 1.00 24.94 91 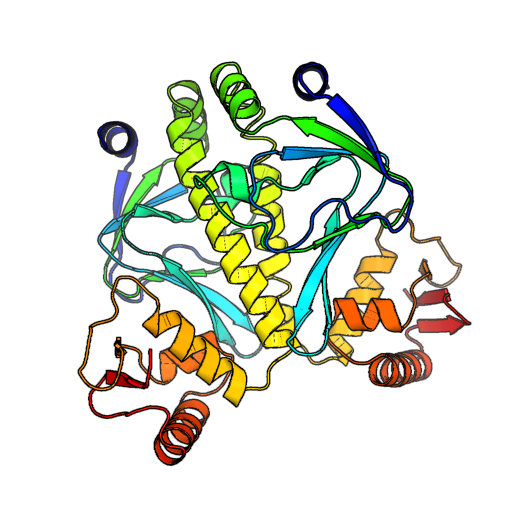THR A N 1
ATOM 657 C CA . THR A 1 103 ? 4.569 6.213 18.487 1.00 27.91 91 THR A CA 1
ATOM 658 C C . THR A 1 103 ? 3.305 5.562 17.935 1.00 31.96 91 THR A C 1
ATOM 659 O O . THR A 1 103 ? 3.209 4.321 17.859 1.00 29.21 91 THR A O 1
ATOM 663 N N . ALA A 1 104 ? 2.302 6.355 17.554 1.00 27.63 92 ALA A N 1
ATOM 664 C CA . ALA A 1 104 ? 1.317 5.860 16.614 1.00 29.06 92 ALA A CA 1
ATOM 665 C C . ALA A 1 104 ? 1.993 5.089 15.465 1.00 25.65 92 ALA A C 1
ATOM 666 O O . ALA A 1 104 ? 2.980 5.583 14.880 1.00 29.96 92 ALA A O 1
ATOM 668 N N . CYS A 1 105 ? 1.442 3.912 15.140 1.00 25.96 93 CYS A N 1
ATOM 669 C CA . CYS A 1 105 ? 2.009 3.051 14.067 1.00 25.71 93 CYS A CA 1
ATOM 670 C C . CYS A 1 105 ? 0.935 2.622 13.083 1.00 23.60 93 CYS A C 1
ATOM 671 O O . CYS A 1 105 ? -0.234 2.490 13.450 1.00 31.44 93 CYS A O 1
ATOM 674 N N . GLU A 1 106 ? 1.314 2.464 11.828 1.00 21.43 94 GLU A N 1
ATOM 675 C CA . GLU A 1 106 ? 0.499 1.806 10.846 1.00 22.03 94 GLU A CA 1
ATOM 676 C C . GLU A 1 106 ? 1.300 0.527 10.539 1.00 18.92 94 GLU A C 1
ATOM 677 O O . GLU A 1 106 ? 2.442 0.638 10.059 1.00 21.21 94 GLU A O 1
ATOM 679 N N . VAL A 1 107 ? 0.631 -0.613 10.585 1.00 19.93 95 VAL A N 1
ATOM 680 C CA . VAL A 1 107 ? 1.382 -1.897 10.536 1.00 19.10 95 VAL A CA 1
ATOM 681 C C . VAL A 1 107 ? 0.621 -2.743 9.554 1.00 19.88 95 VAL A C 1
ATOM 682 O O . VAL A 1 107 ? -0.593 -2.982 9.709 1.00 22.18 95 VAL A O 1
ATOM 686 N N . ALA A 1 108 ? 1.296 -3.326 8.578 1.00 19.73 96 ALA A N 1
ATOM 687 C CA . ALA A 1 108 ? 0.727 -4.327 7.702 1.00 20.20 96 ALA A CA 1
ATOM 688 C C . ALA A 1 108 ? 0.897 -5.727 8.287 1.00 20.78 96 ALA A C 1
ATOM 689 O O . ALA A 1 108 ? 1.868 -5.995 9.005 1.00 21.20 96 ALA A O 1
ATOM 691 N N . GLU A 1 109 ? -0.095 -6.589 8.090 1.00 17.90 97 GLU A N 1
ATOM 692 C CA . GLU A 1 109 ? -0.088 -7.935 8.657 1.00 17.61 97 GLU A CA 1
ATOM 693 C C . GLU A 1 109 ? -0.419 -8.924 7.534 1.00 18.37 97 GLU A C 1
ATOM 694 O O . GLU A 1 109 ? -1.204 -8.636 6.629 1.00 19.44 97 GLU A O 1
ATOM 696 N N . ILE A 1 110 ? 0.201 -10.097 7.565 1.00 16.24 98 ILE A N 1
ATOM 697 C CA . ILE A 1 110 ? -0.051 -11.162 6.632 1.00 15.77 98 ILE A CA 1
ATOM 698 C C . ILE A 1 110 ? 0.171 -12.504 7.312 1.00 17.82 98 ILE A C 1
ATOM 699 O O . ILE A 1 110 ? 1.095 -12.666 8.110 1.00 17.40 98 ILE A O 1
ATOM 704 N N . SER A 1 111 ? -0.655 -13.512 7.022 1.00 17.03 99 SER A N 1
ATOM 705 C CA . SER A 1 111 ? -0.376 -14.826 7.600 1.00 16.39 99 SER A CA 1
ATOM 706 C C . SER A 1 111 ? 0.917 -15.422 7.061 1.00 15.36 99 SER A C 1
ATOM 707 O O . SER A 1 111 ? 1.311 -15.161 5.906 1.00 15.86 99 SER A O 1
ATOM 710 N N . TYR A 1 112 ? 1.569 -16.234 7.838 1.00 16.24 100 TYR A N 1
ATOM 711 C CA . TYR A 1 112 ? 2.696 -16.970 7.293 1.00 17.12 100 TYR A CA 1
ATOM 712 C C . TYR A 1 112 ? 2.346 -17.805 6.105 1.00 18.71 100 TYR A C 1
ATOM 713 O O . TYR A 1 112 ? 3.142 -17.879 5.194 1.00 18.69 100 TYR A O 1
ATOM 722 N N . LYS A 1 113 ? 1.157 -18.420 6.095 1.00 18.38 101 LYS A N 1
ATOM 723 C CA . LYS A 1 113 ? 0.798 -19.283 4.986 1.00 22.27 101 LYS A CA 1
ATOM 724 C C . LYS A 1 113 ? 0.764 -18.480 3.691 1.00 19.21 101 LYS A C 1
ATOM 725 O O . LYS A 1 113 ? 1.285 -18.925 2.632 1.00 22.54 101 LYS A O 1
ATOM 731 N N . LYS A 1 114 ? 0.153 -17.302 3.714 1.00 18.11 102 LYS A N 1
ATOM 732 C CA . LYS A 1 114 ? 0.136 -16.435 2.502 1.00 17.29 102 LYS A CA 1
ATOM 733 C C . LYS A 1 114 ? 1.526 -15.895 2.157 1.00 20.01 102 LYS A C 1
ATOM 734 O O . LYS A 1 114 ? 1.909 -15.880 0.999 1.00 19.75 102 LYS A O 1
ATOM 740 N N . PHE A 1 115 ? 2.301 -15.504 3.159 1.00 16.61 103 PHE A N 1
ATOM 741 C CA . PHE A 1 115 ? 3.643 -15.013 2.874 1.00 16.24 103 PHE A CA 1
ATOM 742 C C . PHE A 1 115 ? 4.505 -16.089 2.247 1.00 18.75 103 PHE A C 1
ATOM 743 O O . PHE A 1 115 ? 5.273 -15.794 1.309 1.00 17.82 103 PHE A O 1
ATOM 751 N N . ARG A 1 116 ? 4.391 -17.338 2.670 1.00 17.66 104 ARG A N 1
ATOM 752 C CA . ARG A 1 116 ? 5.127 -18.415 1.986 1.00 21.67 104 ARG A CA 1
ATOM 753 C C . ARG A 1 116 ? 4.781 -18.551 0.497 1.00 19.76 104 ARG A C 1
ATOM 754 O O . ARG A 1 116 ? 5.651 -18.901 -0.327 1.00 20.90 104 ARG A O 1
ATOM 762 N N . GLN A 1 117 ? 3.521 -18.308 0.140 1.00 18.50 105 GLN A N 1
ATOM 763 C CA . GLN A 1 117 ? 3.166 -18.327 -1.283 1.00 19.98 105 GLN A CA 1
ATOM 764 C C . GLN A 1 117 ? 3.818 -17.159 -2.002 1.00 22.84 105 GLN A C 1
ATOM 765 O O . GLN A 1 117 ? 4.352 -17.316 -3.118 1.00 20.56 105 GLN A O 1
ATOM 771 N N . LEU A 1 118 ? 3.893 -16.004 -1.354 1.00 18.06 106 LEU A N 1
ATOM 772 C CA . LEU A 1 118 ? 4.578 -14.870 -2.008 1.00 18.41 106 LEU A CA 1
ATOM 773 C C . LEU A 1 118 ? 6.051 -15.218 -2.241 1.00 20.26 106 LEU A C 1
ATOM 774 O O . LEU A 1 118 ? 6.630 -14.807 -3.252 1.00 18.31 106 LEU A O 1
ATOM 779 N N . ILE A 1 119 ? 6.679 -15.872 -1.270 1.00 17.91 107 ILE A N 1
ATOM 780 C CA . ILE A 1 119 ? 8.087 -16.260 -1.426 1.00 20.61 107 ILE A CA 1
ATOM 781 C C . ILE A 1 119 ? 8.290 -17.117 -2.647 1.00 20.38 107 ILE A C 1
ATOM 782 O O . ILE A 1 119 ? 9.233 -16.909 -3.401 1.00 20.66 107 ILE A O 1
ATOM 787 N N . GLN A 1 120 ? 7.396 -18.082 -2.861 1.00 19.34 108 GLN A N 1
ATOM 788 C CA . GLN A 1 120 ? 7.486 -18.918 -4.076 1.00 24.27 108 GLN A CA 1
ATOM 789 C C . GLN A 1 120 ? 7.381 -18.119 -5.329 1.00 24.78 108 GLN A C 1
ATOM 790 O O . G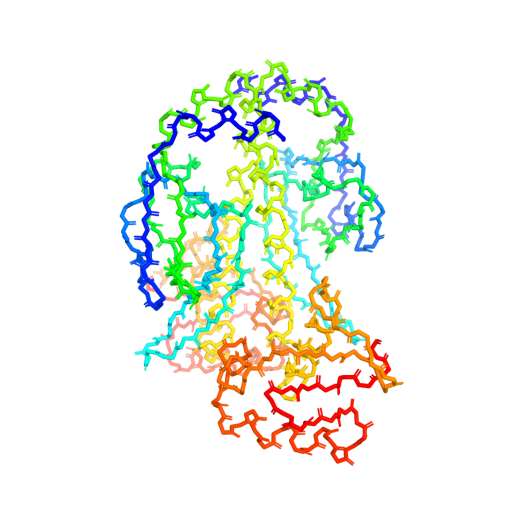LN A 1 120 ? 8.087 -18.387 -6.298 1.00 26.31 108 GLN A O 1
ATOM 796 N N . VAL A 1 121 ? 6.492 -17.140 -5.365 1.00 20.37 109 VAL A N 1
ATOM 797 C CA . VAL A 1 121 ? 6.333 -16.331 -6.546 1.00 20.24 109 VAL A CA 1
ATOM 798 C C . VAL A 1 121 ? 7.582 -15.462 -6.750 1.00 25.42 109 VAL A C 1
ATOM 799 O O . VAL A 1 121 ? 8.096 -15.343 -7.863 1.00 22.79 109 VAL A O 1
ATOM 803 N N . ASN A 1 122 ? 8.043 -14.789 -5.694 1.00 19.94 110 ASN A N 1
ATOM 804 C CA . ASN A 1 122 ? 9.191 -13.945 -5.799 1.00 18.93 110 ASN A CA 1
ATOM 805 C C . ASN A 1 122 ? 10.030 -13.986 -4.541 1.00 17.01 110 ASN A C 1
ATOM 806 O O . ASN A 1 122 ? 9.745 -13.285 -3.602 1.00 19.28 110 ASN A O 1
ATOM 811 N N . PRO A 1 123 ? 11.098 -14.764 -4.550 1.00 17.68 111 PRO A N 1
ATOM 812 C CA . PRO A 1 123 ? 11.946 -14.961 -3.386 1.00 20.16 111 PRO A CA 1
ATOM 813 C C . PRO A 1 123 ? 12.673 -13.709 -2.982 1.00 17.68 111 PRO A C 1
ATOM 814 O O . PRO A 1 123 ? 13.164 -13.664 -1.841 1.00 16.99 111 PRO A O 1
ATOM 818 N N . ASP A 1 124 ? 12.630 -12.633 -3.751 1.00 19.12 112 ASP A N 1
ATOM 819 C CA A ASP A 1 124 ? 13.196 -11.361 -3.324 0.50 18.53 112 ASP A CA 1
ATOM 820 C CA B ASP A 1 124 ? 13.244 -11.400 -3.285 0.50 17.08 112 ASP A CA 1
ATOM 821 C C . ASP A 1 124 ? 12.544 -10.868 -2.023 1.00 17.43 112 ASP A C 1
ATOM 822 O O . ASP A 1 124 ? 13.179 -10.185 -1.175 1.00 16.96 112 ASP A O 1
ATOM 831 N N . ILE A 1 125 ? 11.275 -11.238 -1.805 1.00 16.17 113 ILE A N 1
ATOM 832 C CA . ILE A 1 125 ? 10.645 -10.704 -0.577 1.00 15.23 113 ILE A CA 1
ATOM 833 C C . ILE A 1 125 ? 11.210 -11.453 0.646 1.00 14.95 113 ILE A C 1
ATOM 834 O O . ILE A 1 125 ? 11.360 -10.812 1.715 1.00 17.02 113 ILE A O 1
ATOM 839 N N . LEU A 1 126 ? 11.612 -12.735 0.492 1.00 15.86 114 LEU A N 1
ATOM 840 C CA . LEU A 1 126 ? 12.314 -13.410 1.587 1.00 15.19 114 LEU A CA 1
ATOM 841 C C . LEU A 1 126 ? 13.703 -12.798 1.755 1.00 17.54 114 LEU A C 1
ATOM 842 O O . LEU A 1 126 ? 14.211 -12.643 2.868 1.00 16.88 114 LEU A O 1
ATOM 847 N N . MET A 1 127 ? 14.367 -12.488 0.634 1.00 17.41 115 MET A N 1
ATOM 848 C CA . MET A 1 127 ? 15.675 -11.847 0.772 1.00 18.94 115 MET A CA 1
ATOM 849 C C . MET A 1 127 ? 15.616 -10.556 1.586 1.00 17.49 115 MET A C 1
ATOM 850 O O . MET A 1 127 ? 16.518 -10.289 2.404 1.00 17.90 115 MET A O 1
ATOM 855 N N . ARG A 1 128 ? 14.583 -9.751 1.356 1.00 16.23 116 ARG A N 1
ATOM 856 C CA . ARG A 1 128 ? 14.468 -8.508 2.078 1.00 15.82 116 ARG A CA 1
ATOM 857 C C . ARG A 1 128 ? 14.302 -8.770 3.585 1.00 17.14 116 ARG A C 1
ATOM 858 O O . ARG A 1 128 ? 14.806 -8.041 4.441 1.00 17.13 116 ARG A O 1
ATOM 866 N N . LEU A 1 129 ? 13.418 -9.703 3.917 1.00 14.61 117 LEU A N 1
ATOM 867 C CA A LEU A 1 129 ? 13.192 -10.088 5.322 0.50 15.07 117 LEU A CA 1
ATOM 868 C CA B LEU A 1 129 ? 13.186 -10.127 5.323 0.50 15.89 117 LEU A CA 1
ATOM 869 C C . LEU A 1 129 ? 14.482 -10.634 5.962 1.00 14.56 117 LEU A C 1
ATOM 870 O O . LEU A 1 129 ? 14.827 -10.237 7.093 1.00 14.36 117 LEU A O 1
ATOM 879 N N . SER A 1 130 ? 15.137 -11.560 5.253 1.00 14.41 118 SER A N 1
ATOM 880 C CA . SER A 1 130 ? 16.335 -12.225 5.794 1.00 13.27 118 SER A CA 1
ATOM 881 C C . SER A 1 130 ? 17.483 -11.225 5.941 1.00 15.34 118 SER A C 1
ATOM 882 O O . SER A 1 130 ? 18.230 -11.338 6.914 1.00 15.28 118 SER A O 1
ATOM 885 N N . ALA A 1 131 ? 17.537 -10.205 5.072 1.00 14.58 119 ALA A N 1
ATOM 886 C CA . ALA A 1 131 ? 18.564 -9.152 5.268 1.00 13.66 119 ALA A CA 1
ATOM 887 C C . ALA A 1 131 ? 18.417 -8.431 6.605 1.00 14.70 119 ALA A C 1
ATOM 888 O O . ALA A 1 131 ? 19.401 -8.136 7.290 1.00 15.25 119 ALA A O 1
ATOM 890 N N . GLN A 1 132 ? 17.159 -8.196 7.018 1.00 14.56 120 GLN A N 1
ATOM 891 C CA . GLN A 1 132 ? 16.946 -7.545 8.255 1.00 14.71 120 GLN A CA 1
ATOM 892 C C . GLN A 1 132 ? 17.229 -8.462 9.434 1.00 14.10 120 GLN A C 1
ATOM 893 O O . GLN A 1 132 ? 17.827 -8.048 10.420 1.00 14.78 120 GLN A O 1
ATOM 899 N N . MET A 1 133 ? 16.891 -9.759 9.295 1.00 14.26 121 MET A N 1
ATOM 900 C CA . MET A 1 133 ? 17.273 -10.742 10.321 1.00 15.42 121 MET A CA 1
ATOM 901 C C . MET A 1 133 ? 18.785 -10.766 10.521 1.00 14.52 121 MET A C 1
ATOM 902 O O . MET A 1 133 ? 19.270 -10.833 11.668 1.00 16.26 121 MET A O 1
ATOM 907 N N . ALA A 1 134 ? 19.523 -10.731 9.409 1.00 14.64 122 ALA A N 1
ATOM 908 C CA . ALA A 1 134 ? 20.988 -10.857 9.534 1.00 15.32 122 ALA A CA 1
ATOM 909 C C . ALA A 1 134 ? 21.500 -9.603 10.238 1.00 14.71 122 ALA A C 1
ATOM 910 O O . ALA A 1 134 ? 22.427 -9.708 11.063 1.00 15.88 122 ALA A O 1
ATOM 912 N N . ARG A 1 135 ? 21.002 -8.420 9.898 1.00 15.90 123 ARG A N 1
ATOM 913 C CA . ARG A 1 135 ? 21.443 -7.206 10.513 1.00 14.51 123 ARG A CA 1
ATOM 914 C C . ARG A 1 135 ? 21.135 -7.233 12.016 1.00 14.81 123 ARG A C 1
ATOM 915 O O . ARG A 1 135 ? 21.987 -6.877 12.858 1.00 16.26 123 ARG A O 1
ATOM 923 N N . ARG A 1 136 ? 19.939 -7.726 12.350 1.00 14.03 124 ARG A N 1
ATOM 924 C CA . ARG A 1 136 ? 19.577 -7.811 13.758 1.00 15.12 124 ARG A CA 1
ATOM 925 C C . ARG A 1 136 ? 20.472 -8.791 14.509 1.00 14.53 124 ARG A C 1
ATOM 926 O O . ARG A 1 136 ? 20.813 -8.527 15.708 1.00 15.10 124 ARG A O 1
ATOM 934 N N . LEU A 1 137 ? 20.889 -9.875 13.872 1.00 14.44 125 LEU A N 1
ATOM 935 C CA . LEU A 1 137 ? 21.799 -10.763 14.595 1.00 14.29 125 LEU A CA 1
ATOM 936 C C . LEU A 1 137 ? 23.135 -10.066 14.858 1.00 15.73 125 LEU A C 1
ATOM 937 O O . LEU A 1 137 ? 23.692 -10.261 15.922 1.00 15.62 125 LEU A O 1
ATOM 942 N N . GLN A 1 138 ? 23.641 -9.312 13.878 1.00 15.51 126 GLN A N 1
ATOM 943 C CA . GLN A 1 138 ? 24.889 -8.599 14.117 1.00 16.62 126 GLN A CA 1
ATOM 944 C C . GLN A 1 138 ? 24.732 -7.580 15.222 1.00 17.21 126 GLN A C 1
ATOM 945 O O . GLN A 1 138 ? 25.589 -7.437 16.098 1.00 17.98 126 GLN A O 1
ATOM 951 N N . VAL A 1 139 ? 23.651 -6.808 15.175 1.00 16.03 127 VAL A N 1
ATOM 952 C CA . VAL A 1 139 ? 23.463 -5.747 16.166 1.00 16.00 127 VAL A CA 1
ATOM 953 C C . VAL A 1 139 ? 23.379 -6.369 17.585 1.00 15.95 127 VAL A C 1
ATOM 954 O O . VAL A 1 139 ? 23.877 -5.865 18.593 1.00 18.08 127 VAL A O 1
ATOM 958 N N . THR A 1 140 ? 22.590 -7.449 17.711 1.00 13.95 128 THR A N 1
ATOM 959 C CA . THR A 1 140 ? 22.357 -8.079 18.994 1.00 13.50 128 THR A CA 1
ATOM 960 C C . THR A 1 140 ? 23.623 -8.735 19.499 1.00 14.95 128 THR A C 1
ATOM 961 O O . THR A 1 140 ? 23.889 -8.735 20.698 1.00 14.88 128 THR A O 1
ATOM 965 N N . SER A 1 141 ? 24.456 -9.239 18.588 1.00 14.54 129 SER A N 1
ATOM 966 C CA . SER A 1 141 ? 25.760 -9.810 18.976 1.00 15.06 129 SER A CA 1
ATOM 967 C C . SER A 1 141 ? 26.664 -8.703 19.517 1.00 15.19 129 SER A C 1
ATOM 968 O O . SER A 1 141 ? 27.419 -8.938 20.473 1.00 17.31 129 SER A O 1
ATOM 971 N N . GLU A 1 142 ? 26.615 -7.529 18.915 1.00 16.23 130 GLU A N 1
ATOM 972 C CA . GLU A 1 142 ? 27.395 -6.373 19.431 1.00 17.85 130 GLU A CA 1
ATOM 973 C C . GLU A 1 142 ? 26.897 -6.016 20.810 1.00 18.73 130 GLU A C 1
ATOM 974 O O . GLU A 1 142 ? 27.717 -5.699 21.692 1.00 20.65 130 GLU A O 1
ATOM 980 N N . LYS A 1 143 ? 25.582 -6.100 21.063 1.00 16.26 131 LYS A N 1
ATOM 981 C CA A LYS A 1 143 ? 25.064 -5.834 22.390 0.50 17.17 131 LYS A CA 1
ATOM 982 C CA B LYS A 1 143 ? 25.091 -5.811 22.404 0.50 16.30 131 LYS A CA 1
ATOM 983 C C . LYS A 1 143 ? 25.589 -6.805 23.418 1.00 17.48 131 LYS A C 1
ATOM 984 O O . LYS A 1 143 ? 25.870 -6.425 24.578 1.00 17.62 131 LYS A O 1
ATOM 995 N N . VAL A 1 144 ? 25.630 -8.117 23.060 1.00 16.57 132 VAL A N 1
ATOM 996 C CA . VAL A 1 144 ? 26.259 -9.108 23.908 1.00 15.36 132 VAL A CA 1
ATOM 997 C C . VAL A 1 144 ? 27.685 -8.703 24.253 1.00 16.95 132 VAL A C 1
ATOM 998 O O . VAL A 1 144 ? 28.042 -8.673 25.436 1.00 17.72 132 VAL A O 1
ATOM 1002 N N . GLY A 1 145 ? 28.468 -8.336 23.249 1.00 18.85 133 GLY A N 1
ATOM 1003 C CA . GLY A 1 145 ? 29.833 -7.873 23.522 1.00 21.11 133 GLY A CA 1
ATOM 1004 C C . GLY A 1 145 ? 29.814 -6.712 24.504 1.00 20.65 133 GLY A C 1
ATOM 1005 O O . GLY A 1 145 ? 30.665 -6.670 25.422 1.00 21.72 133 GLY A O 1
ATOM 1006 N N . ASN A 1 146 ? 28.959 -5.712 24.261 1.00 17.90 134 ASN A N 1
ATOM 1007 C CA . ASN A 1 146 ? 28.934 -4.527 25.165 1.00 18.08 134 ASN A CA 1
ATOM 1008 C C . ASN A 1 146 ? 28.592 -4.918 26.597 1.00 19.19 134 ASN A C 1
ATOM 1009 O O . ASN A 1 146 ? 29.264 -4.485 27.569 1.00 19.53 134 ASN A O 1
ATOM 1014 N N . LEU A 1 147 ? 27.626 -5.828 26.773 1.00 16.68 135 LEU A N 1
ATOM 1015 C CA . LEU A 1 147 ? 27.256 -6.228 28.132 1.00 18.60 135 LEU A CA 1
ATOM 1016 C C . LEU A 1 147 ? 28.326 -7.033 28.799 1.00 20.00 135 LEU A C 1
ATOM 1017 O O . LEU A 1 147 ? 28.529 -6.938 30.011 1.00 23.65 135 LEU A O 1
ATOM 1022 N N . ALA A 1 148 ? 29.035 -7.877 28.041 1.00 19.77 136 ALA A N 1
ATOM 1023 C CA . ALA A 1 148 ? 30.083 -8.739 28.552 1.00 21.75 136 ALA A CA 1
ATOM 1024 C C . ALA A 1 148 ? 31.309 -7.883 28.889 1.00 21.86 136 ALA A C 1
ATOM 1025 O O . ALA A 1 148 ? 32.005 -8.218 29.856 1.00 26.69 136 ALA A O 1
ATOM 1027 N N . PHE A 1 149 ? 31.656 -6.903 28.046 1.00 20.28 137 PHE A N 1
ATOM 1028 C CA . PHE A 1 149 ? 33.050 -6.386 28.061 1.00 21.52 137 PHE A CA 1
ATOM 1029 C C . PHE A 1 149 ? 33.123 -4.940 28.554 1.00 28.19 137 PHE A C 1
ATOM 1030 O O . PHE A 1 149 ? 34.231 -4.438 28.775 1.00 28.25 137 PHE A O 1
ATOM 1038 N N . LEU A 1 150 ? 32.028 -4.178 28.488 1.00 23.56 138 LEU A N 1
ATOM 1039 C CA . LEU A 1 150 ? 32.078 -2.749 28.883 1.00 26.22 138 LEU A CA 1
ATOM 1040 C C . LEU A 1 150 ? 31.447 -2.605 30.237 1.00 31.71 138 LEU A C 1
ATOM 1041 O O . LEU A 1 150 ? 30.354 -3.118 30.478 1.00 31.83 138 LEU A O 1
ATOM 1046 N N . ASP A 1 151 ? 32.007 -1.719 31.060 1.00 32.84 139 ASP A N 1
ATOM 1047 C CA . ASP A 1 151 ? 31.303 -1.316 32.254 1.00 31.67 139 ASP A CA 1
ATOM 1048 C C . ASP A 1 151 ? 30.111 -0.424 31.921 1.00 25.62 139 ASP A C 1
ATOM 1049 O O . ASP A 1 151 ? 29.957 0.052 30.761 1.00 26.57 139 ASP A O 1
ATOM 1054 N N . VAL A 1 152 ? 29.273 -0.216 32.934 1.00 28.13 140 VAL A N 1
ATOM 1055 C CA . VAL A 1 152 ? 28.036 0.554 32.770 1.00 28.53 140 VAL A CA 1
ATOM 1056 C C . VAL A 1 152 ? 28.252 1.986 32.312 1.00 24.94 140 VAL A C 1
ATOM 1057 O O . VAL A 1 152 ? 27.495 2.483 31.495 1.00 24.35 140 VAL A O 1
ATOM 1061 N N . THR A 1 153 ? 29.362 2.612 32.743 1.00 27.43 141 THR A N 1
ATOM 1062 C CA . THR A 1 153 ? 29.690 3.938 32.231 1.00 28.03 141 THR A CA 1
ATOM 1063 C C . THR A 1 153 ? 29.936 3.928 30.737 1.00 23.97 141 THR A C 1
ATOM 1064 O O . THR A 1 153 ? 29.350 4.708 30.016 1.00 28.23 141 THR A O 1
ATOM 1068 N N . GLY A 1 154 ? 30.727 2.951 30.261 1.00 31.46 142 GLY A N 1
ATOM 1069 C CA . GLY A 1 154 ? 30.974 2.800 28.840 1.00 26.20 142 GLY A CA 1
ATOM 1070 C C . GLY A 1 154 ? 29.724 2.432 28.031 1.00 23.55 142 GLY A C 1
ATOM 1071 O O . GLY A 1 154 ? 29.470 2.996 26.968 1.00 25.41 142 GLY A O 1
ATOM 1072 N N . ARG A 1 155 ? 28.858 1.637 28.650 1.00 28.85 143 ARG A N 1
ATOM 1073 C CA . ARG A 1 155 ? 27.596 1.363 27.977 1.00 26.38 143 ARG A CA 1
ATOM 1074 C C . ARG A 1 155 ? 26.694 2.568 27.826 1.00 23.86 143 ARG A C 1
ATOM 1075 O O . ARG A 1 155 ? 26.128 2.792 26.764 1.00 25.28 143 ARG A O 1
ATOM 1083 N N . ILE A 1 156 ? 26.620 3.399 28.870 1.00 22.66 144 ILE A N 1
ATOM 1084 C CA . ILE A 1 156 ? 25.871 4.628 28.801 1.00 24.31 144 ILE A CA 1
ATOM 1085 C C . ILE A 1 156 ? 26.468 5.611 27.785 1.00 20.98 144 ILE A C 1
ATOM 1086 O O . ILE A 1 156 ? 25.749 6.152 26.969 1.00 25.94 144 ILE A O 1
ATOM 1091 N N . ALA A 1 157 ? 27.786 5.767 27.834 1.00 27.49 145 ALA A N 1
ATOM 1092 C CA . ALA A 1 157 ? 28.478 6.664 26.872 1.00 27.73 145 ALA A CA 1
ATOM 1093 C C . ALA A 1 157 ? 28.315 6.234 25.421 1.00 28.20 145 ALA A C 1
ATOM 1094 O O . ALA A 1 157 ? 27.963 7.029 24.578 1.00 29.98 145 ALA A O 1
ATOM 1096 N N . GLN A 1 158 ? 28.332 4.930 25.191 1.00 27.73 146 GLN A N 1
ATOM 1097 C CA . GLN A 1 158 ? 28.062 4.418 23.838 1.00 33.62 146 GLN A CA 1
ATOM 1098 C C . GLN A 1 158 ? 26.606 4.618 23.406 1.00 30.35 146 GLN A C 1
ATOM 1099 O O . GLN A 1 158 ? 26.305 4.960 22.260 1.00 33.40 146 GLN A O 1
ATOM 1105 N N . THR A 1 159 ? 25.687 4.474 24.350 1.00 26.62 147 THR A N 1
ATOM 1106 C CA . THR A 1 159 ? 24.278 4.753 24.077 1.00 27.62 147 THR A CA 1
ATOM 1107 C C . THR A 1 159 ? 23.987 6.207 23.735 1.00 31.58 147 THR A C 1
ATOM 1108 O O . THR A 1 159 ? 23.205 6.507 22.845 1.00 28.16 147 THR A O 1
ATOM 1112 N N . LEU A 1 160 ? 24.595 7.131 24.473 1.00 28.66 148 LEU A N 1
ATOM 1113 C CA . LEU A 1 160 ? 24.370 8.542 24.202 1.00 30.08 148 LEU A CA 1
ATOM 1114 C C . LEU A 1 160 ? 24.971 8.894 22.839 1.00 27.81 148 LEU A C 1
ATOM 1115 O O . LEU A 1 160 ? 24.351 9.626 22.072 1.00 32.06 148 LEU A O 1
ATOM 1120 N N . LEU A 1 161 ? 26.134 8.338 22.555 1.00 29.71 149 LEU A N 1
ATOM 1121 C CA . LEU A 1 161 ? 26.756 8.512 21.227 1.00 38.56 149 LEU A CA 1
ATOM 1122 C C . LEU A 1 161 ? 25.826 8.054 20.105 1.00 38.72 149 LEU A C 1
ATOM 1123 O O . LEU A 1 161 ? 25.545 8.816 19.176 1.00 41.67 149 LEU A O 1
ATOM 1128 N N . ASN A 1 162 ? 25.254 6.862 20.262 1.00 37.90 150 ASN A N 1
ATOM 1129 C CA . ASN A 1 162 ? 24.275 6.308 19.309 1.00 40.29 150 ASN A CA 1
ATOM 1130 C C . ASN A 1 162 ? 23.006 7.118 19.093 1.00 43.21 150 ASN A C 1
ATOM 1131 O O . ASN A 1 162 ? 22.552 7.255 17.953 1.00 38.60 150 ASN A O 1
ATOM 1136 N N . LEU A 1 163 ? 22.387 7.571 20.190 1.00 32.97 151 LEU A N 1
ATOM 1137 C CA . LEU A 1 163 ? 21.183 8.393 20.128 1.00 36.19 151 LEU A CA 1
ATOM 1138 C C . LEU A 1 163 ? 21.467 9.736 19.455 1.00 42.59 151 LEU A C 1
ATOM 1139 O O . LEU A 1 163 ? 20.593 10.286 18.776 1.00 39.40 151 LEU A O 1
ATOM 1144 N N . ALA A 1 164 ? 22.687 10.252 19.624 1.00 40.97 152 ALA A N 1
ATOM 1145 C CA . ALA A 1 164 ? 23.041 11.551 19.044 1.00 42.44 152 ALA A CA 1
ATOM 1146 C C . ALA A 1 164 ? 23.175 11.478 17.519 1.00 51.57 152 ALA A C 1
ATOM 1147 O O . ALA A 1 164 ? 22.879 12.449 16.823 1.00 55.31 152 ALA A O 1
ATOM 1149 N N . LYS A 1 165 ? 23.557 10.310 17.005 1.00 44.06 153 LYS A N 1
ATOM 1150 C CA . LYS A 1 165 ? 23.638 10.104 15.556 1.00 56.44 153 LYS A CA 1
ATOM 1151 C C . LYS A 1 165 ? 22.386 9.454 14.936 1.00 60.02 153 LYS A C 1
ATOM 1152 O O . LYS A 1 165 ? 22.414 9.018 13.786 1.00 71.65 153 LYS A O 1
ATOM 1154 N N . GLN A 1 166 ? 21.286 9.444 15.687 1.00 54.88 154 GLN A N 1
ATOM 1155 C CA . GLN A 1 166 ? 19.970 9.028 15.197 1.00 58.15 154 GLN A CA 1
ATOM 1156 C C . GLN A 1 166 ? 19.294 10.189 14.472 1.00 69.09 154 GLN A C 1
ATOM 1157 O O . GLN A 1 166 ? 19.465 11.345 14.868 1.00 69.33 154 GLN A O 1
ATOM 1163 N N . PRO A 1 167 ? 18.423 9.875 13.490 1.00 73.88 155 PRO A N 1
ATOM 1164 C CA . PRO A 1 167 ? 17.749 10.878 12.656 1.00 65.48 155 PRO A CA 1
ATOM 1165 C C . PRO A 1 167 ? 16.954 11.901 13.468 1.00 61.29 155 PRO A C 1
ATOM 1166 O O . PRO A 1 167 ? 16.821 13.053 13.058 1.00 61.83 155 PRO A O 1
ATOM 1170 N N . ASP A 1 168 ? 16.482 11.493 14.639 1.00 47.57 156 ASP A N 1
ATOM 1171 C CA . ASP A 1 168 ? 15.664 12.351 15.476 1.00 44.92 156 ASP A CA 1
ATOM 1172 C C . ASP A 1 168 ? 16.484 13.246 16.434 1.00 46.33 156 ASP A C 1
ATOM 1173 O O . ASP A 1 168 ? 15.919 14.078 17.130 1.00 43.07 156 ASP A O 1
ATOM 1178 N N . ALA A 1 169 ? 17.807 13.117 16.441 1.00 52.67 157 ALA A N 1
ATOM 1179 C CA . ALA A 1 169 ? 18.626 14.019 17.261 1.00 56.49 157 ALA A CA 1
ATOM 1180 C C . ALA A 1 169 ? 18.634 15.432 16.668 1.00 59.72 157 ALA A C 1
ATOM 1181 O O . ALA A 1 169 ? 18.639 15.597 15.448 1.00 51.20 157 ALA A O 1
ATOM 1183 N N . MET A 1 170 ? 18.575 16.443 17.533 1.00 53.03 158 MET A N 1
ATOM 1184 C CA . MET A 1 170 ? 18.517 17.845 17.101 1.00 49.26 158 MET A CA 1
ATOM 1185 C C . MET A 1 170 ? 19.898 18.496 17.236 1.00 55.19 158 MET A C 1
ATOM 1186 O O . MET A 1 170 ? 20.539 18.386 18.279 1.00 51.19 158 MET A O 1
ATOM 1188 N N . THR A 1 171 ? 20.390 19.102 16.156 1.00 51.45 159 THR A N 1
ATOM 1189 C CA . THR A 1 171 ? 21.671 19.823 16.206 1.00 50.29 159 THR A CA 1
ATOM 1190 C C . THR A 1 171 ? 21.682 20.897 17.313 1.00 46.03 159 THR A C 1
ATOM 1191 O O . THR A 1 171 ? 20.634 21.447 17.683 1.00 50.47 159 THR A O 1
ATOM 1195 N N . HIS A 1 172 ? 22.852 21.085 17.928 1.00 41.98 160 HIS A N 1
ATOM 1196 C CA . HIS A 1 172 ? 23.039 22.021 19.034 1.00 45.40 160 HIS A CA 1
ATOM 1197 C C . HIS A 1 172 ? 24.382 22.714 18.788 1.00 41.25 160 HIS A C 1
ATOM 1198 O O . HIS A 1 172 ? 25.263 22.141 18.126 1.00 40.83 160 HIS A O 1
ATOM 1205 N N . PRO A 1 173 ? 24.541 23.952 19.298 1.00 53.81 161 PRO A N 1
ATOM 1206 C CA . PRO A 1 173 ? 25.840 24.642 19.183 1.00 69.75 161 PRO A CA 1
ATOM 1207 C C . PRO A 1 173 ? 27.053 23.763 19.552 1.00 62.91 161 PRO A C 1
ATOM 1208 O O . PRO A 1 173 ? 28.059 23.793 18.842 1.00 60.19 161 PRO A O 1
ATOM 1212 N N . ASP A 1 174 ? 26.918 22.926 20.585 1.00 61.93 162 ASP A N 1
ATOM 1213 C CA . ASP A 1 174 ? 28.064 22.175 21.146 1.00 47.83 162 ASP A CA 1
ATOM 1214 C C . ASP A 1 174 ? 28.084 20.653 20.875 1.00 41.53 162 ASP A C 1
ATOM 1215 O O . ASP A 1 174 ? 29.019 19.962 21.285 1.00 43.00 162 ASP A O 1
ATOM 1220 N N . GLY A 1 175 ? 27.073 20.143 20.172 1.00 40.36 163 GLY A N 1
ATOM 1221 C CA . GLY A 1 175 ? 27.043 18.729 19.776 1.00 42.41 163 GLY A CA 1
ATOM 1222 C C . GLY A 1 175 ? 25.676 18.375 19.207 1.00 55.22 163 GLY A C 1
ATOM 1223 O O . GLY A 1 175 ? 25.157 19.085 18.351 1.00 50.41 163 GLY A O 1
ATOM 1224 N N . MET A 1 176 ? 25.063 17.304 19.706 1.00 41.57 164 MET A N 1
ATOM 1225 C CA . MET A 1 176 ? 23.655 17.026 19.377 1.00 41.15 164 MET A CA 1
ATOM 1226 C C . MET A 1 176 ? 22.796 16.919 20.634 1.00 47.40 164 MET A C 1
ATOM 1227 O O . MET A 1 176 ? 23.254 16.421 21.674 1.00 39.71 164 MET A O 1
ATOM 1232 N N . GLN A 1 177 ? 21.553 17.378 20.524 1.00 36.58 165 GLN A N 1
ATOM 1233 C CA . GLN A 1 177 ? 20.572 17.288 21.592 1.00 32.72 165 GLN A CA 1
ATOM 1234 C C . GLN A 1 177 ? 19.633 16.091 21.364 1.00 38.96 165 GLN A C 1
ATOM 1235 O O . GLN A 1 177 ? 19.180 15.840 20.231 1.00 38.33 165 GLN A O 1
ATOM 1241 N N . ILE A 1 178 ? 19.502 15.272 22.404 1.00 35.98 166 ILE A N 1
ATOM 1242 C CA . ILE A 1 178 ? 18.650 14.087 22.382 1.00 35.35 166 ILE A CA 1
ATOM 1243 C C . ILE A 1 178 ? 17.665 14.165 23.539 1.00 38.97 166 ILE A C 1
ATOM 1244 O O . ILE A 1 178 ? 17.842 14.957 24.479 1.00 36.43 166 ILE A O 1
ATOM 1249 N N . LYS A 1 179 ? 16.573 13.413 23.415 1.00 36.35 167 LYS A N 1
ATOM 1250 C CA . LYS A 1 179 ? 15.520 13.393 24.419 1.00 31.44 167 LYS A CA 1
ATOM 1251 C C . LYS A 1 179 ? 15.304 11.941 24.823 1.00 37.81 167 LYS A C 1
ATOM 1252 O O . LYS A 1 179 ? 14.862 11.115 24.010 1.00 36.94 167 LYS A O 1
ATOM 1254 N N . ILE A 1 180 ? 15.720 11.612 26.039 1.00 32.71 168 ILE A N 1
ATOM 1255 C CA . ILE A 1 180 ? 15.560 10.250 26.545 1.00 35.84 168 ILE A CA 1
ATOM 1256 C C . ILE A 1 180 ? 15.503 10.265 28.055 1.00 40.99 168 ILE A C 1
ATOM 1257 O O . ILE A 1 180 ? 16.213 11.048 28.687 1.00 41.33 168 ILE A O 1
ATOM 1262 N N . THR A 1 181 ? 14.618 9.461 28.640 1.00 33.73 169 THR A N 1
ATOM 1263 C CA . THR A 1 181 ? 14.536 9.403 30.100 1.00 36.05 169 THR A CA 1
ATOM 1264 C C . THR A 1 181 ? 15.622 8.541 30.698 1.00 30.98 169 THR A C 1
ATOM 1265 O O . THR A 1 181 ? 16.131 7.600 30.053 1.00 29.23 169 THR A O 1
ATOM 1269 N N . ARG A 1 182 ? 15.890 8.731 31.986 1.00 28.12 170 ARG A N 1
ATOM 1270 C CA . ARG A 1 182 ? 16.862 7.893 32.649 1.00 29.02 170 ARG A CA 1
ATOM 1271 C C . ARG A 1 182 ? 16.320 6.457 32.661 1.00 31.58 170 ARG A C 1
ATOM 1272 O O . ARG A 1 182 ? 17.083 5.496 32.655 1.00 30.05 170 ARG A O 1
ATOM 1280 N N . GLN A 1 183 ? 15.006 6.325 32.794 1.00 28.15 171 GLN A N 1
ATOM 1281 C CA . GLN A 1 183 ? 14.441 4.985 32.797 1.00 29.51 171 GLN A CA 1
ATOM 1282 C C . GLN A 1 183 ? 14.730 4.256 31.482 1.00 27.54 171 GLN A C 1
ATOM 1283 O O . GLN A 1 183 ? 15.168 3.105 31.505 1.00 26.18 171 GLN A O 1
ATOM 1289 N N . GLU A 1 184 ? 14.538 4.955 30.366 1.00 28.57 172 GLU A N 1
ATOM 1290 C CA . GLU A 1 184 ? 14.779 4.386 29.050 1.00 24.29 172 GLU A CA 1
ATOM 1291 C C . GLU A 1 184 ? 16.262 4.063 28.833 1.00 26.11 172 GLU A C 1
ATOM 1292 O O . GLU A 1 184 ? 16.600 2.978 28.345 1.00 24.14 172 GLU A O 1
ATOM 1298 N N . ILE A 1 185 ? 17.184 4.930 29.300 1.00 22.95 173 ILE A N 1
ATOM 1299 C CA . ILE A 1 185 ? 18.559 4.567 29.242 1.00 22.98 173 ILE A CA 1
ATOM 1300 C C . ILE A 1 185 ? 18.802 3.258 29.994 1.00 21.18 173 ILE A C 1
ATOM 1301 O O . ILE A 1 185 ? 19.604 2.409 29.559 1.00 21.63 173 ILE A O 1
ATOM 1306 N N . GLY A 1 186 ? 18.268 3.129 31.219 1.00 22.69 174 GLY A N 1
ATOM 1307 C CA . GLY A 1 186 ? 18.521 1.946 32.010 1.00 20.17 174 GLY A CA 1
ATOM 1308 C C . GLY A 1 186 ? 18.002 0.634 31.376 1.00 20.99 174 GLY A C 1
ATOM 1309 O O . GLY A 1 186 ? 18.631 -0.401 31.498 1.00 22.03 174 GLY A O 1
ATOM 1310 N N . GLN A 1 187 ? 16.963 0.802 30.585 1.00 22.12 175 GLN A N 1
ATOM 1311 C CA . GLN A 1 187 ? 16.399 -0.309 29.817 1.00 22.62 175 GLN A CA 1
ATOM 1312 C C . GLN A 1 187 ? 17.220 -0.676 28.605 1.00 22.98 175 GLN A C 1
ATOM 1313 O O . GLN A 1 187 ? 17.165 -1.794 28.142 1.00 23.56 175 GLN A O 1
ATOM 1319 N N . ILE A 1 188 ? 18.059 0.231 28.139 1.00 22.92 176 ILE A N 1
ATOM 1320 C CA . ILE A 1 188 ? 18.959 -0.082 27.038 1.00 21.60 176 ILE A CA 1
ATOM 1321 C C . ILE A 1 188 ? 20.253 -0.698 27.540 1.00 25.47 176 ILE A C 1
ATOM 1322 O O . ILE A 1 188 ? 20.818 -1.611 26.945 1.00 23.41 176 ILE A O 1
ATOM 1327 N N . VAL A 1 189 ? 20.809 -0.177 28.632 1.00 21.79 177 VAL A N 1
ATOM 1328 C CA . VAL A 1 189 ? 22.118 -0.607 29.037 1.00 21.20 177 VAL A CA 1
ATOM 1329 C C . VAL A 1 189 ? 22.087 -1.711 30.107 1.00 24.33 177 VAL A C 1
ATOM 1330 O O . VAL A 1 189 ? 23.123 -2.261 30.498 1.00 27.47 177 VAL A O 1
ATOM 1334 N N . GLY A 1 190 ? 20.925 -1.868 30.753 1.00 22.93 178 GLY A N 1
ATOM 1335 C CA . GLY A 1 190 ? 20.830 -2.873 31.828 1.00 24.33 178 GLY A CA 1
ATOM 1336 C C . GLY A 1 190 ? 21.256 -2.390 33.205 1.00 29.02 178 GLY A C 1
ATOM 1337 O O . GLY A 1 190 ? 22.145 -2.969 33.841 1.00 34.67 178 GLY A O 1
ATOM 1338 N N . CYS A 1 191 ? 20.632 -1.311 33.641 1.00 26.39 179 CYS A N 1
ATOM 1339 C CA . CYS A 1 191 ? 20.885 -0.771 34.992 1.00 26.93 179 CYS A CA 1
ATOM 1340 C C . CYS A 1 191 ? 19.691 0.016 35.507 1.00 23.32 179 CYS A C 1
ATOM 1341 O O . CYS A 1 191 ? 18.758 0.376 34.775 1.00 23.75 179 CYS A O 1
ATOM 1344 N N . SER A 1 192 ? 19.719 0.344 36.796 1.00 28.64 180 SER A N 1
ATOM 1345 C CA . SER A 1 192 ? 18.616 1.083 37.391 1.00 29.00 180 SER A CA 1
ATOM 1346 C C . SER A 1 192 ? 18.637 2.568 36.998 1.00 32.95 180 SER A C 1
ATOM 1347 O O . SER A 1 192 ? 19.687 3.094 36.565 1.00 31.39 180 SER A O 1
ATOM 1350 N N . ARG A 1 193 ? 17.498 3.247 37.137 1.00 31.23 181 ARG A N 1
ATOM 1351 C CA . ARG A 1 193 ? 17.444 4.677 36.855 1.00 31.39 181 ARG A CA 1
ATOM 1352 C C . ARG A 1 193 ? 18.344 5.514 37.778 1.00 37.76 181 ARG A C 1
ATOM 1353 O O . ARG A 1 193 ? 18.895 6.542 37.338 1.00 29.61 181 ARG A O 1
ATOM 1361 N N . GLU A 1 194 ? 18.594 5.002 38.989 1.00 38.32 182 GLU A N 1
ATOM 1362 C CA . GLU A 1 194 ? 19.504 5.643 39.950 1.00 33.85 182 GLU A CA 1
ATOM 1363 C C . GLU A 1 194 ? 20.956 5.575 39.488 1.00 35.76 182 GLU A C 1
ATOM 1364 O O . GLU A 1 194 ? 21.682 6.576 39.525 1.00 33.59 182 GLU A O 1
ATOM 1366 N N . THR A 1 195 ? 21.347 4.418 38.962 1.00 33.94 183 THR A N 1
ATOM 1367 C CA . THR A 1 195 ? 22.646 4.241 38.378 1.00 30.99 183 THR A CA 1
ATOM 1368 C C . THR A 1 195 ? 22.827 5.111 37.143 1.00 27.10 183 THR A C 1
ATOM 1369 O O . THR A 1 195 ? 23.847 5.798 37.017 1.00 27.21 183 THR A O 1
ATOM 1373 N N . VAL A 1 196 ? 21.790 5.221 36.322 1.00 24.58 184 VAL A N 1
ATOM 1374 C CA . VAL A 1 196 ? 21.860 6.148 35.186 1.00 24.68 184 VAL A CA 1
ATOM 1375 C C . VAL A 1 196 ? 22.130 7.588 35.696 1.00 25.52 184 VAL A C 1
ATOM 1376 O O . VAL A 1 196 ? 23.001 8.284 35.143 1.00 26.21 184 VAL A O 1
ATOM 1380 N N . GLY A 1 197 ? 21.319 8.053 36.641 1.00 29.02 185 GLY A N 1
ATOM 1381 C CA . GLY A 1 197 ? 21.542 9.423 37.179 1.00 26.02 185 GLY A CA 1
ATOM 1382 C C . GLY A 1 197 ? 22.957 9.612 37.661 1.00 30.37 185 GLY A C 1
ATOM 1383 O O . GLY A 1 197 ? 23.555 10.645 37.402 1.00 28.14 185 GLY A O 1
ATOM 1384 N N . ARG A 1 198 ? 23.515 8.656 38.377 1.00 26.81 186 ARG A N 1
ATOM 1385 C CA . ARG A 1 198 ? 24.869 8.821 38.893 1.00 33.83 186 ARG A CA 1
ATOM 1386 C C . ARG A 1 198 ? 25.922 8.903 37.791 1.00 41.18 186 ARG A C 1
ATOM 1387 O O . ARG A 1 198 ? 26.850 9.722 37.861 1.00 33.13 186 ARG A O 1
ATOM 1395 N N . ILE A 1 199 ? 25.752 8.101 36.738 1.00 25.83 187 ILE A N 1
ATOM 1396 C CA . ILE A 1 199 ? 26.691 8.133 35.667 1.00 23.95 187 ILE A CA 1
ATOM 1397 C C . ILE A 1 199 ? 26.536 9.390 34.817 1.00 22.45 187 ILE A C 1
ATOM 1398 O O . ILE A 1 199 ? 27.550 9.955 34.386 1.00 23.91 187 ILE A O 1
ATOM 1403 N N . LEU A 1 200 ? 25.315 9.814 34.524 1.00 21.43 188 LEU A N 1
ATOM 1404 C CA . LEU A 1 200 ? 25.098 11.061 33.789 1.00 21.90 188 LEU A CA 1
ATOM 1405 C C . LEU A 1 200 ? 25.761 12.261 34.503 1.00 25.72 188 LEU A C 1
ATOM 1406 O O . LEU A 1 200 ? 26.317 13.134 33.838 1.00 25.41 188 LEU A O 1
ATOM 1411 N N . LYS A 1 201 ? 25.681 12.280 35.824 1.00 26.21 189 LYS A N 1
ATOM 1412 C CA . LYS A 1 201 ? 26.286 13.402 36.603 1.00 27.93 189 LYS A CA 1
ATOM 1413 C C . LYS A 1 201 ? 27.784 13.384 36.429 1.00 31.60 189 LYS A C 1
ATOM 1414 O O . LYS A 1 201 ? 28.408 14.427 36.190 1.00 29.39 189 LYS A O 1
ATOM 1420 N N . MET A 1 202 ? 28.364 12.193 36.466 1.00 25.12 190 MET A N 1
ATOM 1421 C CA . MET A 1 202 ? 29.782 12.029 36.225 1.00 26.48 190 MET A CA 1
ATOM 1422 C C . MET A 1 202 ? 30.168 12.530 34.841 1.00 29.35 190 MET A C 1
ATOM 1423 O O . MET A 1 202 ? 31.190 13.193 34.666 1.00 26.34 190 MET A O 1
ATOM 1428 N N . LEU A 1 203 ? 29.365 12.200 33.833 1.00 24.34 191 LEU A N 1
ATOM 1429 C CA . LEU A 1 203 ? 29.715 12.637 32.475 1.00 25.09 191 LEU A CA 1
ATOM 1430 C C . LEU A 1 203 ? 29.562 14.171 32.352 1.00 23.94 191 LEU A C 1
ATOM 1431 O O . LEU A 1 203 ? 30.317 14.823 31.588 1.00 27.71 191 LEU A 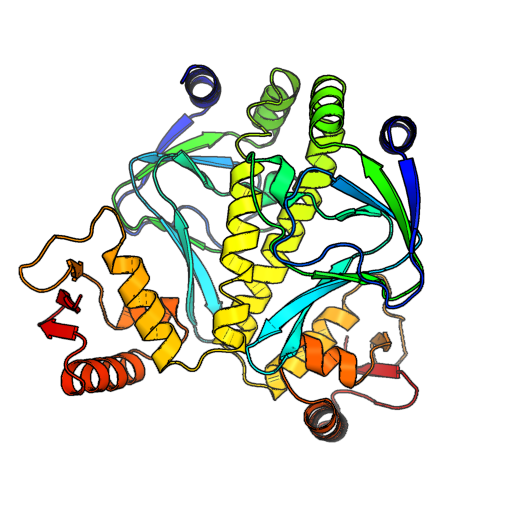O 1
ATOM 1436 N N . GLU A 1 204 ? 28.585 14.731 33.058 1.00 23.78 192 GLU A N 1
ATOM 1437 C CA . GLU A 1 204 ? 28.458 16.199 33.122 1.00 25.49 192 GLU A CA 1
ATOM 1438 C C . GLU A 1 204 ? 29.688 16.774 33.798 1.00 26.83 192 GLU A C 1
ATOM 1439 O O . GLU A 1 204 ? 30.231 17.794 33.363 1.00 27.76 192 GLU A O 1
ATOM 1445 N N . ASP A 1 205 ? 30.112 16.151 34.883 1.00 24.90 193 ASP A N 1
ATOM 1446 C CA . ASP A 1 205 ? 31.251 16.700 35.647 1.00 25.96 193 ASP A CA 1
ATOM 1447 C C . ASP A 1 205 ? 32.523 16.675 34.803 1.00 31.77 193 ASP A C 1
ATOM 1448 O O . ASP A 1 205 ? 33.436 17.506 34.974 1.00 30.54 193 ASP A O 1
ATOM 1453 N N . GLN A 1 206 ? 32.631 15.685 33.924 1.00 26.61 194 GLN A N 1
ATOM 1454 C CA . GLN A 1 206 ? 33.748 15.558 33.008 1.00 30.00 194 GLN A CA 1
ATOM 1455 C C . GLN A 1 206 ? 33.660 16.472 31.787 1.00 23.02 194 GLN A C 1
ATOM 1456 O O . GLN A 1 206 ? 34.500 16.404 30.918 1.00 30.68 194 GLN A O 1
ATOM 1462 N N . ASN A 1 207 ? 32.649 17.318 31.735 1.00 25.25 195 ASN A N 1
ATOM 1463 C CA . ASN A 1 207 ? 32.385 18.163 30.586 1.00 29.13 195 ASN A CA 1
ATOM 1464 C C . ASN A 1 207 ? 32.241 17.418 29.264 1.00 31.82 195 ASN A C 1
ATOM 1465 O O . ASN A 1 207 ? 32.710 17.880 28.229 1.00 30.33 195 ASN A O 1
ATOM 1470 N N . LEU A 1 208 ? 31.425 16.362 29.269 1.00 29.15 196 LEU A N 1
ATOM 1471 C CA . LEU A 1 208 ? 31.288 15.504 28.073 1.00 28.54 196 LEU A CA 1
ATOM 1472 C C . LEU A 1 208 ? 29.861 15.603 27.568 1.00 28.52 196 LEU A C 1
ATOM 1473 O O . LEU A 1 208 ? 29.580 15.388 26.377 1.00 29.40 196 LEU A O 1
ATOM 1478 N N . ILE A 1 209 ? 28.960 15.957 28.479 1.00 27.66 197 ILE A N 1
ATOM 1479 C CA . ILE A 1 209 ? 27.565 16.199 28.157 1.00 27.03 197 ILE A CA 1
ATOM 1480 C C . ILE A 1 209 ? 26.996 17.302 29.026 1.00 28.73 197 ILE A C 1
ATOM 1481 O O . ILE A 1 209 ? 27.539 17.603 30.112 1.00 29.33 197 ILE A O 1
ATOM 1486 N N . SER A 1 210 ? 25.838 17.816 28.636 1.00 33.24 198 SER A N 1
ATOM 1487 C CA . SER A 1 210 ? 25.006 18.590 29.524 1.00 35.00 198 SER A CA 1
ATOM 1488 C C . SER A 1 210 ? 23.688 17.845 29.673 1.00 41.28 198 SER A C 1
ATOM 1489 O O . SER A 1 210 ? 23.268 17.152 28.741 1.00 38.27 198 SER A O 1
ATOM 1492 N N . ALA A 1 211 ? 23.049 17.996 30.831 1.00 39.75 199 ALA A N 1
ATOM 1493 C CA . ALA A 1 211 ? 21.776 17.340 31.120 1.00 44.66 199 ALA A CA 1
ATOM 1494 C C . ALA A 1 211 ? 20.779 18.303 31.780 1.00 62.11 199 ALA A C 1
ATOM 1495 O O . ALA A 1 211 ? 21.102 18.973 32.762 1.00 55.67 199 ALA A O 1
ATOM 1497 N N . HIS A 1 212 ? 19.588 18.405 31.191 1.00 62.44 200 HIS A N 1
ATOM 1498 C CA . HIS A 1 212 ? 18.518 19.255 31.710 1.00 48.68 200 HIS A CA 1
ATOM 1499 C C . HIS A 1 212 ? 17.156 18.611 31.418 1.00 59.29 200 HIS A C 1
ATOM 1500 O O . HIS A 1 212 ? 16.706 18.589 30.272 1.00 54.05 200 HIS A O 1
ATOM 1502 N N . GLY A 1 213 ? 16.528 18.049 32.447 1.00 61.91 201 GLY A N 1
ATOM 1503 C CA . GLY A 1 213 ? 15.251 17.353 32.280 1.00 70.87 201 GLY A CA 1
ATOM 1504 C C . GLY A 1 213 ? 15.417 16.048 31.524 1.00 67.89 201 GLY A C 1
ATOM 1505 O O . GLY A 1 213 ? 16.270 15.232 31.872 1.00 67.18 201 GLY A O 1
ATOM 1506 N N . LYS A 1 214 ? 14.639 15.876 30.456 1.00 63.42 202 LYS A N 1
ATOM 1507 C CA . LYS A 1 214 ? 14.767 14.706 29.577 1.00 59.75 202 LYS A CA 1
ATOM 1508 C C . LYS A 1 214 ? 15.732 14.987 28.420 1.00 59.65 202 LYS A C 1
ATOM 1509 O O . LYS A 1 214 ? 15.992 14.117 27.591 1.00 46.02 202 LYS A O 1
ATOM 1511 N N . THR A 1 215 ? 16.327 16.178 28.434 1.00 45.55 203 THR A N 1
ATOM 1512 C CA . THR A 1 215 ? 17.216 16.644 27.373 1.00 48.94 203 THR A CA 1
ATOM 1513 C C . THR A 1 215 ? 18.686 16.396 27.744 1.00 45.13 203 THR A C 1
ATOM 1514 O O . THR A 1 215 ? 19.113 16.726 28.848 1.00 45.93 203 THR A O 1
ATOM 1518 N N . ILE A 1 216 ? 19.457 15.866 26.802 1.00 33.63 204 ILE A N 1
ATOM 1519 C CA . ILE A 1 216 ? 20.895 15.688 26.988 1.00 31.12 204 ILE A CA 1
ATOM 1520 C C . ILE A 1 216 ? 21.581 16.241 25.751 1.00 34.91 204 ILE A C 1
ATOM 1521 O O . ILE A 1 216 ? 21.160 15.934 24.648 1.00 34.54 204 ILE A O 1
ATOM 1526 N N . VAL A 1 217 ? 22.544 17.158 25.936 1.00 30.40 205 VAL A N 1
ATOM 1527 C CA . VAL A 1 217 ? 23.466 17.512 24.879 1.00 30.87 205 VAL A CA 1
ATOM 1528 C C . VAL A 1 217 ? 24.736 16.695 24.966 1.00 30.63 205 VAL A C 1
ATOM 1529 O O . VAL A 1 217 ? 25.403 16.667 26.001 1.00 30.70 205 VAL A O 1
ATOM 1533 N N . VAL A 1 218 ? 25.028 15.966 23.906 1.00 32.29 206 VAL A N 1
ATOM 1534 C CA . VAL A 1 218 ? 26.239 15.170 23.783 1.00 31.93 206 VAL A CA 1
ATOM 1535 C C . VAL A 1 218 ? 27.270 16.002 23.011 1.00 40.41 206 VAL A C 1
ATOM 1536 O O . VAL A 1 218 ? 26.999 16.410 21.878 1.00 38.11 206 VAL A O 1
ATOM 1540 N N . TYR A 1 219 ? 28.386 16.354 23.658 1.00 31.31 207 TYR A N 1
ATOM 1541 C CA . TYR A 1 219 ? 29.366 17.245 23.041 1.00 34.48 207 TYR A CA 1
ATOM 1542 C C . TYR A 1 219 ? 30.205 16.570 21.969 1.00 37.29 207 TYR A C 1
ATOM 1543 O O . TYR A 1 219 ? 30.596 15.411 22.116 1.00 38.81 207 TYR A O 1
ATOM 1552 N N . GLY A 1 220 ? 30.516 17.318 20.907 1.00 46.86 208 GLY A N 1
ATOM 1553 C CA . GLY A 1 220 ? 31.666 17.020 20.056 1.00 56.03 208 GLY A CA 1
ATOM 1554 C C . GLY A 1 220 ? 31.261 16.684 18.635 1.00 67.25 208 GLY A C 1
ATOM 1555 O O . GLY A 1 220 ? 30.361 15.874 18.418 1.00 66.40 208 GLY A O 1
ATOM 1556 N N . ASP B 1 21 ? 16.804 -32.490 2.163 1.00 47.04 9 ASP B N 1
ATOM 1557 C CA . ASP B 1 21 ? 17.249 -33.903 1.919 1.00 66.86 9 ASP B CA 1
ATOM 1558 C C . ASP B 1 21 ? 17.936 -34.096 0.553 1.00 66.02 9 ASP B C 1
ATOM 1559 O O . ASP B 1 21 ? 19.164 -34.090 0.474 1.00 76.08 9 ASP B O 1
ATOM 1561 N N . PRO B 1 22 ? 17.148 -34.251 -0.531 1.00 73.67 10 PRO B N 1
ATOM 1562 C CA . PRO B 1 22 ? 17.721 -34.085 -1.881 1.00 57.95 10 PRO B CA 1
ATOM 1563 C C . PRO B 1 22 ? 17.951 -32.620 -2.291 1.00 38.13 10 PRO B C 1
ATOM 1564 O O . PRO B 1 22 ? 18.774 -32.351 -3.186 1.00 48.18 10 PRO B O 1
ATOM 1568 N N . THR B 1 23 ? 17.183 -31.706 -1.692 1.00 55.87 11 THR B N 1
ATOM 1569 C CA . THR B 1 23 ? 17.513 -30.271 -1.652 1.00 46.04 11 THR B CA 1
ATOM 1570 C C . THR B 1 23 ? 18.948 -30.042 -1.179 1.00 45.10 11 THR B C 1
ATOM 1571 O O . THR B 1 23 ? 19.686 -29.251 -1.769 1.00 45.22 11 THR B O 1
ATOM 1575 N N . LEU B 1 24 ? 19.323 -30.705 -0.087 1.00 50.62 12 LEU B N 1
ATOM 1576 C CA . LEU B 1 24 ? 20.678 -30.563 0.461 1.00 40.13 12 LEU B CA 1
ATOM 1577 C C . LEU B 1 24 ? 21.701 -31.190 -0.469 1.00 36.82 12 LEU B C 1
ATOM 1578 O O . LEU B 1 24 ? 22.736 -30.587 -0.776 1.00 38.61 12 LEU B O 1
ATOM 1583 N N . GLU B 1 25 ? 21.323 -32.308 -1.086 1.00 46.29 13 GLU B N 1
ATOM 1584 C CA . GLU B 1 25 ? 22.195 -32.968 -2.065 1.00 43.17 13 GLU B CA 1
ATOM 1585 C C . GLU B 1 25 ? 22.493 -32.106 -3.293 1.00 32.61 13 GLU B C 1
ATOM 1586 O O . GLU B 1 25 ? 23.636 -32.033 -3.797 1.00 37.42 13 GLU B O 1
ATOM 1592 N N . TRP B 1 26 ? 21.444 -31.451 -3.774 1.00 37.26 14 TRP B N 1
ATOM 1593 C CA . TRP B 1 26 ? 21.549 -30.574 -4.916 1.00 39.24 14 TRP B CA 1
ATOM 1594 C C . TRP B 1 26 ? 22.426 -29.352 -4.591 1.00 29.92 14 TRP B C 1
ATOM 1595 O O . TRP B 1 26 ? 23.325 -28.975 -5.376 1.00 32.38 14 TRP B O 1
ATOM 1606 N N . PHE B 1 27 ? 22.201 -28.784 -3.407 1.00 33.29 15 PHE B N 1
ATOM 1607 C CA . PHE B 1 27 ? 23.001 -27.647 -2.975 1.00 29.47 15 PHE B CA 1
ATOM 1608 C C . PHE B 1 27 ? 24.490 -28.017 -2.902 1.00 28.28 15 PHE B C 1
ATOM 1609 O O . PHE B 1 27 ? 25.350 -27.272 -3.387 1.00 28.97 15 PHE B O 1
ATOM 1617 N N . LEU B 1 28 ? 24.783 -29.165 -2.286 1.00 34.70 16 LEU B N 1
ATOM 1618 C CA . LEU B 1 28 ? 26.176 -29.573 -2.077 1.00 38.55 16 LEU B CA 1
ATOM 1619 C C . LEU B 1 28 ? 26.936 -29.868 -3.376 1.00 39.19 16 LEU B C 1
ATOM 1620 O O . LEU B 1 28 ? 28.124 -29.535 -3.512 1.00 36.34 16 LEU B O 1
ATOM 1625 N N . SER B 1 29 ? 26.183 -30.269 -4.404 1.00 42.31 17 SER B N 1
ATOM 1626 C CA . SER B 1 29 ? 26.721 -30.373 -5.752 1.00 40.44 17 SER B CA 1
ATOM 1627 C C . SER B 1 29 ? 27.253 -29.071 -6.369 1.00 42.68 17 SER B C 1
ATOM 1628 O O . SER B 1 29 ? 28.091 -29.117 -7.264 1.00 39.30 17 SER B O 1
ATOM 1631 N N . HIS B 1 30 ? 26.815 -27.909 -5.867 1.00 29.51 18 HIS B N 1
ATOM 1632 C CA . HIS B 1 30 ? 27.361 -26.621 -6.308 1.00 31.94 18 HIS B CA 1
ATOM 1633 C C . HIS B 1 30 ? 28.451 -25.987 -5.408 1.00 26.61 18 HIS B C 1
ATOM 1634 O O . HIS B 1 30 ? 28.954 -24.909 -5.711 1.00 33.25 18 HIS B O 1
ATOM 1641 N N . CYS B 1 31 ? 28.965 -26.769 -4.449 1.00 29.62 19 CYS B N 1
ATOM 1642 C CA . CYS B 1 31 ? 29.930 -26.255 -3.466 1.00 27.65 19 CYS B CA 1
ATOM 1643 C C . CYS B 1 31 ? 31.292 -26.907 -3.687 1.00 34.12 19 CYS B C 1
ATOM 1644 O O . CYS B 1 31 ? 31.363 -28.044 -4.156 1.00 38.22 19 CYS B O 1
ATOM 1647 N N . HIS B 1 32 ? 32.332 -26.251 -3.187 1.00 28.47 20 HIS B N 1
ATOM 1648 C CA . HIS B 1 32 ? 33.656 -26.860 -3.073 1.00 30.24 20 HIS B CA 1
ATOM 1649 C C . HIS B 1 32 ? 33.824 -27.276 -1.613 1.00 38.78 20 HIS B C 1
ATOM 1650 O O . HIS B 1 32 ? 33.636 -26.457 -0.717 1.00 32.56 20 HIS B O 1
ATOM 1657 N N . ILE B 1 33 ? 34.237 -28.515 -1.366 1.00 30.98 21 ILE B N 1
ATOM 1658 C CA . ILE B 1 33 ? 34.300 -29.040 -0.007 1.00 32.21 21 ILE B CA 1
ATOM 1659 C C . ILE B 1 33 ? 35.749 -29.134 0.441 1.00 38.18 21 ILE B C 1
ATOM 1660 O O . ILE B 1 33 ? 36.628 -29.527 -0.347 1.00 37.35 21 ILE B O 1
ATOM 1665 N N . HIS B 1 34 ? 36.025 -28.635 1.645 1.00 32.74 22 HIS B N 1
ATOM 1666 C CA . HIS B 1 34 ? 37.390 -28.697 2.181 1.00 30.73 22 HIS B CA 1
ATOM 1667 C C . HIS B 1 34 ? 37.458 -28.877 3.700 1.00 36.76 22 HIS B C 1
ATOM 1668 O O . HIS B 1 34 ? 36.422 -28.987 4.354 1.00 31.80 22 HIS B O 1
ATOM 1675 N N . LYS B 1 35 ? 38.668 -29.128 4.210 1.00 34.15 23 LYS B N 1
ATOM 1676 C CA . LYS B 1 35 ? 38.858 -29.608 5.600 1.00 34.67 23 LYS B CA 1
ATOM 1677 C C . LYS B 1 35 ? 39.643 -28.650 6.485 1.00 32.36 23 LYS B C 1
ATOM 1678 O O . LYS B 1 35 ? 40.512 -27.899 6.019 1.00 36.29 23 LYS B O 1
ATOM 1684 N N . TYR B 1 36 ? 39.183 -28.520 7.732 1.00 27.15 24 TYR B N 1
ATOM 1685 C CA . TYR B 1 36 ? 39.864 -27.685 8.692 1.00 30.98 24 TYR B CA 1
ATOM 1686 C C . TYR B 1 36 ? 40.195 -28.576 9.873 1.00 28.97 24 TYR B C 1
ATOM 1687 O O . TYR B 1 36 ? 39.327 -29.283 10.361 1.00 31.79 24 TYR B O 1
ATOM 1696 N N . PRO B 1 37 ? 41.468 -28.592 10.289 1.00 27.85 25 PRO B N 1
ATOM 1697 C CA . PRO B 1 37 ? 41.740 -29.294 11.557 1.00 31.68 25 PRO B CA 1
ATOM 1698 C C . PRO B 1 37 ? 41.057 -28.677 12.768 1.00 33.37 25 PRO B C 1
ATOM 1699 O O . PRO B 1 37 ? 40.702 -27.498 12.759 1.00 25.36 25 PRO B O 1
ATOM 1703 N N . SER B 1 38 ? 40.989 -29.433 13.855 1.00 26.22 26 SER B N 1
ATOM 1704 C CA . SER B 1 38 ? 40.600 -28.892 15.135 1.00 21.94 26 SER B CA 1
ATOM 1705 C C . SER B 1 38 ? 41.400 -27.646 15.512 1.00 26.33 26 SER B C 1
ATOM 1706 O O . SER B 1 38 ? 42.614 -27.568 15.242 1.00 25.97 26 SER B O 1
ATOM 1709 N N . LYS B 1 39 ? 40.707 -26.639 16.051 1.00 23.68 27 LYS B N 1
ATOM 1710 C CA . LYS B 1 39 ? 41.314 -25.409 16.525 1.00 28.18 27 LYS B CA 1
ATOM 1711 C C . LYS B 1 39 ? 41.630 -24.373 15.444 1.00 21.87 27 LYS B C 1
ATOM 1712 O O . LYS B 1 39 ? 42.116 -23.283 15.758 1.00 32.18 27 LYS B O 1
ATOM 1718 N N . SER B 1 40 ? 41.472 -24.727 14.196 1.00 23.15 28 SER B N 1
ATOM 1719 C CA . SER B 1 40 ? 41.819 -23.793 13.142 1.00 24.39 28 SER B CA 1
ATOM 1720 C C . SER B 1 40 ? 40.677 -22.817 12.845 1.00 24.35 28 SER B C 1
ATOM 1721 O O . SER B 1 40 ? 39.518 -23.145 13.090 1.00 25.93 28 SER B O 1
ATOM 1724 N N . THR B 1 41 ? 41.067 -21.570 12.599 1.00 23.81 29 THR B N 1
ATOM 1725 C CA . THR B 1 41 ? 40.087 -20.532 12.292 1.00 22.43 29 THR B CA 1
ATOM 1726 C C . THR B 1 41 ? 39.551 -20.642 10.858 1.00 22.71 29 THR B C 1
ATOM 1727 O O . THR B 1 41 ? 40.320 -20.542 9.912 1.00 28.49 29 THR B O 1
ATOM 1731 N N . LEU B 1 42 ? 38.224 -20.666 10.687 1.00 20.86 30 LEU B N 1
ATOM 1732 C CA . LEU B 1 42 ? 37.596 -20.720 9.352 1.00 22.67 30 LEU B CA 1
ATOM 1733 C C . LEU B 1 42 ? 37.362 -19.315 8.838 1.00 26.78 30 LEU B C 1
ATOM 1734 O O . LEU B 1 42 ? 37.488 -19.042 7.642 1.00 26.44 30 LEU B O 1
ATOM 1739 N N . ILE B 1 43 ? 36.823 -18.470 9.702 1.00 20.53 31 ILE B N 1
ATOM 1740 C CA . ILE B 1 43 ? 36.452 -17.109 9.375 1.00 19.78 31 ILE B CA 1
ATOM 1741 C C . ILE B 1 43 ? 37.132 -16.202 10.386 1.00 20.10 31 ILE B C 1
ATOM 1742 O O . ILE B 1 43 ? 36.995 -16.431 11.618 1.00 18.54 31 ILE B O 1
ATOM 1747 N N . HIS B 1 44 ? 37.820 -15.134 9.957 1.00 20.08 32 HIS B N 1
ATOM 1748 C CA . HIS B 1 44 ? 38.324 -14.139 10.862 1.00 18.66 32 HIS B CA 1
ATOM 1749 C C . HIS B 1 44 ? 37.498 -12.889 10.853 1.00 19.80 32 HIS B C 1
ATOM 1750 O O . HIS B 1 44 ? 37.209 -12.393 9.741 1.00 18.88 32 HIS B O 1
ATOM 1757 N N . GLN B 1 45 ? 37.299 -12.262 11.994 1.00 19.33 33 GLN B N 1
ATOM 1758 C CA . GLN B 1 45 ? 36.556 -11.003 12.107 1.00 21.22 33 GLN B CA 1
ATOM 1759 C C . GLN B 1 45 ? 37.281 -9.944 11.298 1.00 23.47 33 GLN B C 1
ATOM 1760 O O . GLN B 1 45 ? 38.507 -9.899 11.297 1.00 23.00 33 GLN B O 1
ATOM 1766 N N . GLY B 1 46 ? 36.544 -9.290 10.428 1.00 19.17 34 GLY B N 1
ATOM 1767 C CA . GLY B 1 46 ? 37.063 -8.162 9.660 1.00 20.19 34 GLY B CA 1
ATOM 1768 C C . GLY B 1 46 ? 37.367 -8.508 8.228 1.00 17.33 34 GLY B C 1
ATOM 1769 O O . GLY B 1 46 ? 37.412 -7.606 7.433 1.00 21.05 34 GLY B O 1
ATOM 1770 N N . GLU B 1 47 ? 37.470 -9.788 7.884 1.00 18.78 35 GLU B N 1
ATOM 1771 C CA . GLU B 1 47 ? 37.680 -10.208 6.482 1.00 18.01 35 GLU B CA 1
ATOM 1772 C C . GLU B 1 47 ? 36.480 -9.767 5.660 1.00 19.59 35 GLU B C 1
ATOM 1773 O O . GLU B 1 47 ? 35.326 -9.785 6.150 1.00 21.07 35 GLU B O 1
ATOM 1779 N N . LYS B 1 48 ? 36.701 -9.522 4.367 1.00 19.67 36 LYS B N 1
ATOM 1780 C CA . LYS B 1 48 ? 35.592 -9.240 3.477 1.00 19.13 36 LYS B CA 1
ATOM 1781 C C . LYS B 1 48 ? 34.774 -10.512 3.267 1.00 22.24 36 LYS B C 1
ATOM 1782 O O . LYS B 1 48 ? 35.311 -11.581 2.907 1.00 26.57 36 LYS B O 1
ATOM 1788 N N . ALA B 1 49 ? 33.449 -10.382 3.368 1.00 22.06 37 ALA B N 1
ATOM 1789 C CA . ALA B 1 49 ? 32.575 -11.537 3.220 1.00 23.63 37 ALA B CA 1
ATOM 1790 C C . ALA B 1 49 ? 32.095 -11.672 1.766 1.00 25.74 37 ALA B C 1
ATOM 1791 O O . ALA B 1 49 ? 31.290 -10.850 1.294 1.00 26.08 37 ALA B O 1
ATOM 1793 N N . GLU B 1 50 ? 32.394 -12.803 1.164 1.00 24.46 38 GLU B N 1
ATOM 1794 C CA . GLU B 1 50 ? 31.962 -13.078 -0.230 1.00 24.54 38 GLU B CA 1
ATOM 1795 C C . GLU B 1 50 ? 31.498 -14.528 -0.471 1.00 24.54 38 GLU B C 1
ATOM 1796 O O . GLU B 1 50 ? 31.146 -14.913 -1.576 1.00 24.77 38 GLU B O 1
ATOM 1802 N N . THR B 1 51 ? 31.548 -15.344 0.570 1.00 21.36 39 THR B N 1
ATOM 1803 C CA A THR B 1 51 ? 31.223 -16.725 0.459 0.50 19.19 39 THR B CA 1
ATOM 1804 C CA B THR B 1 51 ? 31.433 -16.767 0.521 0.50 21.03 39 THR B CA 1
ATOM 1805 C C . THR B 1 51 ? 30.561 -17.262 1.690 1.00 21.91 39 THR B C 1
ATOM 1806 O O . THR B 1 51 ? 30.685 -16.724 2.811 1.00 22.51 39 THR B O 1
ATOM 1813 N N . LEU B 1 52 ? 29.739 -18.265 1.444 1.00 19.10 40 LEU B N 1
ATOM 1814 C CA . LEU B 1 52 ? 28.873 -18.900 2.411 1.00 22.95 40 LEU B CA 1
ATOM 1815 C C . LEU B 1 52 ? 29.493 -20.282 2.650 1.00 26.20 40 LEU B C 1
ATOM 1816 O O . LEU B 1 52 ? 30.000 -20.935 1.717 1.00 21.27 40 LEU B O 1
ATOM 1821 N N . TYR B 1 53 ? 29.411 -20.776 3.867 1.00 20.47 41 TYR B N 1
ATOM 1822 C CA . TYR B 1 53 ? 29.851 -22.106 4.186 1.00 19.86 41 TYR B CA 1
ATOM 1823 C C . TYR B 1 53 ? 28.747 -22.958 4.763 1.00 19.40 41 TYR B C 1
ATOM 1824 O O . TYR B 1 53 ? 27.760 -22.436 5.336 1.00 20.16 41 TYR B O 1
ATOM 1833 N N . TYR B 1 54 ? 28.845 -24.271 4.672 1.00 21.55 42 TYR B N 1
ATOM 1834 C CA . TYR B 1 54 ? 27.865 -25.201 5.219 1.00 20.58 42 TYR B CA 1
ATOM 1835 C C . TYR B 1 54 ? 28.636 -26.350 5.864 1.00 24.13 42 TYR B C 1
ATOM 1836 O O . TYR B 1 54 ? 29.544 -26.924 5.215 1.00 25.40 42 TYR B O 1
ATOM 1845 N N . ILE B 1 55 ? 28.338 -26.641 7.127 1.00 21.71 43 ILE B N 1
ATOM 1846 C CA . ILE B 1 55 ? 29.095 -27.673 7.857 1.00 22.65 43 ILE B CA 1
ATOM 1847 C C . ILE B 1 55 ? 28.603 -29.041 7.456 1.00 21.95 43 ILE B C 1
ATOM 1848 O O . ILE B 1 55 ? 27.496 -29.477 7.813 1.00 22.73 43 ILE B O 1
ATOM 1853 N N . VAL B 1 56 ? 29.451 -29.727 6.670 1.00 22.95 44 VAL B N 1
ATOM 1854 C CA . VAL B 1 56 ? 29.145 -31.126 6.350 1.00 28.18 44 VAL B CA 1
ATOM 1855 C C . VAL B 1 56 ? 29.416 -32.116 7.487 1.00 27.18 44 VAL B C 1
ATOM 1856 O O . VAL B 1 56 ? 28.595 -33.002 7.763 1.00 29.51 44 VAL B O 1
ATOM 1860 N N . LYS B 1 57 ? 30.516 -31.878 8.205 1.00 25.93 45 LYS B N 1
ATOM 1861 C CA . LYS B 1 57 ? 30.875 -32.671 9.404 1.00 26.95 45 LYS B CA 1
ATOM 1862 C C . LYS B 1 57 ? 31.649 -31.761 10.322 1.00 21.11 45 LYS B C 1
ATOM 1863 O O . LYS B 1 57 ? 32.456 -30.968 9.867 1.00 24.03 45 LYS B O 1
ATOM 1869 N N . GLY B 1 58 ? 31.395 -31.923 11.614 1.00 24.13 46 GLY B N 1
ATOM 1870 C CA . GLY B 1 58 ? 32.181 -31.246 12.632 1.00 28.07 46 GLY B CA 1
ATOM 1871 C C . GLY B 1 58 ? 31.385 -30.200 13.403 1.00 22.02 46 GLY B C 1
ATOM 1872 O O . GLY B 1 58 ? 30.178 -30.121 13.282 1.00 24.70 46 GLY B O 1
ATOM 1873 N N . SER B 1 59 ? 32.092 -29.500 14.289 1.00 23.83 47 SER B N 1
ATOM 1874 C CA . SER B 1 59 ? 31.494 -28.511 15.172 1.00 23.10 47 SER B CA 1
ATOM 1875 C C . SER B 1 59 ? 32.435 -27.332 15.253 1.00 27.54 47 SER B C 1
ATOM 1876 O O . SER B 1 59 ? 33.672 -27.448 15.126 1.00 22.10 47 SER B O 1
ATOM 1879 N N . VAL B 1 60 ? 31.845 -26.156 15.377 1.00 20.06 48 VAL B N 1
ATOM 1880 C CA . VAL B 1 60 ? 32.615 -24.947 15.423 1.00 21.15 48 VAL B CA 1
ATOM 1881 C C . VAL B 1 60 ? 32.110 -24.116 16.581 1.00 18.57 48 VAL B C 1
ATOM 1882 O O . VAL B 1 60 ? 30.967 -24.309 17.029 1.00 21.28 48 VAL B O 1
ATOM 1886 N N . ALA B 1 61 ? 32.881 -23.107 16.919 1.00 19.33 49 ALA B N 1
ATOM 1887 C CA . ALA B 1 61 ? 32.452 -22.049 17.807 1.00 20.97 49 ALA B CA 1
ATOM 1888 C C . ALA B 1 61 ? 32.488 -20.743 17.097 1.00 18.48 49 ALA B C 1
ATOM 1889 O O . ALA B 1 61 ? 33.436 -20.439 16.380 1.00 19.68 49 ALA B O 1
ATOM 1891 N N . VAL B 1 62 ? 31.499 -19.907 17.375 1.00 16.26 50 VAL B N 1
ATOM 1892 C CA . VAL B 1 62 ? 31.471 -18.516 16.930 1.00 17.37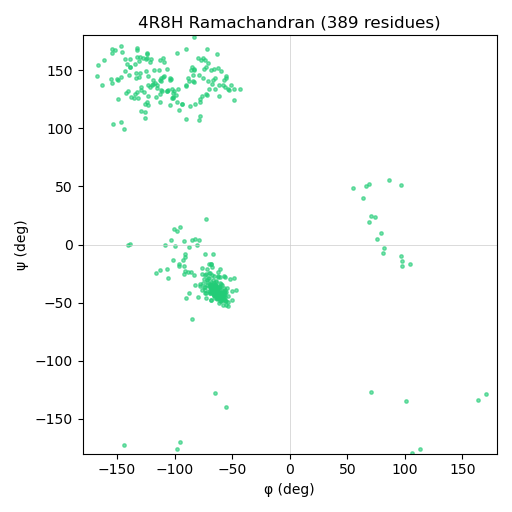 50 VAL B CA 1
ATOM 1893 C C . VAL B 1 62 ? 31.848 -17.643 18.107 1.00 17.36 50 VAL B C 1
ATOM 1894 O O . VAL B 1 62 ? 31.271 -17.817 19.185 1.00 18.39 50 VAL B O 1
ATOM 1898 N N . LEU B 1 63 ? 32.854 -16.782 17.961 1.00 17.91 51 LEU B N 1
ATOM 1899 C CA . LEU B 1 63 ? 33.502 -16.134 19.097 1.00 18.32 51 LEU B CA 1
ATOM 1900 C C . LEU B 1 63 ? 33.668 -14.649 18.823 1.00 20.21 51 LEU B C 1
ATOM 1901 O O . LEU B 1 63 ? 33.858 -14.237 17.658 1.00 19.49 51 LEU B O 1
ATOM 1906 N N . ILE B 1 64 ? 33.591 -13.854 19.867 1.00 18.38 52 ILE B N 1
ATOM 1907 C CA . ILE B 1 64 ? 34.031 -12.453 19.851 1.00 18.54 52 ILE B CA 1
ATOM 1908 C C . ILE B 1 64 ? 35.049 -12.235 20.954 1.00 19.63 52 ILE B C 1
ATOM 1909 O O . ILE B 1 64 ? 35.323 -13.139 21.726 1.00 20.03 52 ILE B O 1
ATOM 1914 N N . LYS B 1 65 ? 35.780 -11.103 20.864 1.00 24.02 53 LYS B N 1
ATOM 1915 C CA . LYS B 1 65 ? 36.948 -10.854 21.743 1.00 24.13 53 LYS B CA 1
ATOM 1916 C C . LYS B 1 65 ? 36.915 -9.450 22.326 1.00 27.25 53 LYS B C 1
ATOM 1917 O O . LYS B 1 65 ? 36.397 -8.542 21.684 1.00 29.38 53 LYS B O 1
ATOM 1923 N N . ASP B 1 66 ? 37.351 -9.310 23.580 1.00 28.06 54 ASP B N 1
ATOM 1924 C CA . ASP B 1 66 ? 37.475 -7.969 24.132 1.00 31.28 54 ASP B CA 1
ATOM 1925 C C . ASP B 1 66 ? 38.903 -7.477 23.960 1.00 33.66 54 ASP B C 1
ATOM 1926 O O . ASP B 1 66 ? 39.714 -8.127 23.291 1.00 30.33 54 ASP B O 1
ATOM 1931 N N . GLU B 1 67 ? 39.204 -6.354 24.600 1.00 35.75 55 GLU B N 1
ATOM 1932 C CA . GLU B 1 67 ? 40.441 -5.612 24.325 1.00 37.47 55 GLU B CA 1
ATOM 1933 C C . GLU B 1 67 ? 41.648 -6.337 24.875 1.00 31.49 55 GLU B C 1
ATOM 1934 O O . GLU B 1 67 ? 42.785 -5.974 24.542 1.00 33.37 55 GLU B O 1
ATOM 1940 N N . GLU B 1 68 ? 41.425 -7.226 25.836 1.00 29.78 56 GLU B N 1
ATOM 1941 C CA . GLU B 1 68 ? 42.493 -7.968 26.484 1.00 33.71 56 GLU B CA 1
ATOM 1942 C C . GLU B 1 68 ? 42.615 -9.384 25.920 1.00 36.23 56 GLU B C 1
ATOM 1943 O O . GLU B 1 68 ? 43.293 -10.234 26.517 1.00 39.50 56 GLU B O 1
ATOM 1949 N N . GLY B 1 69 ? 41.948 -9.630 24.782 1.00 31.15 57 GLY B N 1
ATOM 1950 C CA . GLY B 1 69 ? 41.919 -10.938 24.152 1.00 29.26 57 GLY B CA 1
ATOM 1951 C C . GLY B 1 69 ? 41.005 -11.990 24.821 1.00 29.78 57 GLY B C 1
ATOM 1952 O O . GLY B 1 69 ? 41.040 -13.151 24.433 1.00 39.59 57 GLY B O 1
ATOM 1953 N N . LYS B 1 70 ? 40.251 -11.603 25.852 1.00 30.65 58 LYS B N 1
ATOM 1954 C CA . LYS B 1 70 ? 39.250 -12.508 26.455 1.00 29.23 58 LYS B CA 1
ATOM 1955 C C . LYS B 1 70 ? 38.226 -12.846 25.341 1.00 27.32 58 LYS B C 1
ATOM 1956 O O . LYS B 1 70 ? 37.657 -11.960 24.713 1.00 28.46 58 LYS B O 1
ATOM 1962 N N . GLU B 1 71 ? 37.855 -14.103 25.274 1.00 29.61 59 GLU B N 1
ATOM 1963 C CA . GLU B 1 71 ? 36.920 -14.502 24.243 1.00 28.92 59 GLU B CA 1
ATOM 1964 C C . GLU B 1 71 ? 35.563 -14.772 24.860 1.00 26.87 59 GLU B C 1
ATOM 1965 O O . GLU B 1 71 ? 35.437 -15.323 25.975 1.00 31.17 59 GLU B O 1
ATOM 1971 N N . MET B 1 72 ? 34.533 -14.560 24.060 1.00 22.28 60 MET B N 1
ATOM 1972 C CA . MET B 1 72 ? 33.227 -15.013 24.473 1.00 21.69 60 MET B CA 1
ATOM 1973 C C . MET B 1 72 ? 32.655 -15.804 23.322 1.00 23.46 60 MET B C 1
ATOM 1974 O O . MET B 1 72 ? 32.668 -15.316 22.174 1.00 22.47 60 MET B O 1
ATOM 1979 N N . ILE B 1 73 ? 32.054 -16.956 23.639 1.00 20.33 61 ILE B N 1
ATOM 1980 C CA . ILE B 1 73 ? 31.397 -17.806 22.640 1.00 22.31 61 ILE B CA 1
ATOM 1981 C C . ILE B 1 73 ? 29.962 -17.360 22.445 1.00 23.37 61 ILE B C 1
ATOM 1982 O O . ILE B 1 73 ? 29.198 -17.278 23.439 1.00 27.00 61 ILE B O 1
ATOM 1987 N N . LEU B 1 74 ? 29.615 -16.942 21.206 1.00 18.41 62 LEU B N 1
ATOM 1988 C CA . LEU B 1 74 ? 28.238 -16.596 20.838 1.00 20.40 62 LEU B CA 1
ATOM 1989 C C . LEU B 1 74 ? 27.382 -17.789 20.454 1.00 19.95 62 LEU B C 1
ATOM 1990 O O . LEU B 1 74 ? 26.137 -17.747 20.631 1.00 21.24 62 LEU B O 1
ATOM 1995 N N . SER B 1 75 ? 27.992 -18.861 19.970 1.00 18.56 63 SER B N 1
ATOM 1996 C CA . SER B 1 75 ? 27.189 -19.966 19.408 1.00 17.65 63 SER B CA 1
ATOM 1997 C C . SER B 1 75 ? 28.128 -21.143 19.232 1.00 17.46 63 SER B C 1
ATOM 1998 O O . SER B 1 75 ? 29.304 -20.975 18.875 1.00 17.84 63 SER B O 1
ATOM 2001 N N . TYR B 1 76 ? 27.614 -22.336 19.436 1.00 19.54 64 TYR B N 1
ATOM 2002 C CA . TYR B 1 76 ? 28.207 -23.508 18.850 1.00 18.80 64 TYR B CA 1
ATOM 2003 C C . TYR B 1 76 ? 27.345 -24.003 17.732 1.00 20.40 64 TYR B C 1
ATOM 2004 O O . TYR B 1 76 ? 26.121 -24.003 17.847 1.00 24.99 64 TYR B O 1
ATOM 2013 N N . LEU B 1 77 ? 27.970 -24.276 16.594 1.00 19.48 65 LEU B N 1
ATOM 2014 C CA . LEU B 1 77 ? 27.251 -24.748 15.415 1.00 20.17 65 LEU B CA 1
ATOM 2015 C C . LEU B 1 77 ? 27.839 -26.059 14.966 1.00 23.84 65 LEU B C 1
ATOM 2016 O O . LEU B 1 77 ? 28.975 -26.387 15.325 1.00 22.62 65 LEU B O 1
ATOM 2021 N N . ASN B 1 78 ? 27.084 -26.811 14.192 1.00 21.16 66 ASN B N 1
ATOM 2022 C CA A ASN B 1 78 ? 27.293 -28.255 14.041 0.50 21.97 66 ASN B CA 1
ATOM 2023 C CA B ASN B 1 78 ? 27.540 -28.175 13.908 0.50 24.35 66 ASN B CA 1
ATOM 2024 C C . ASN B 1 78 ? 26.947 -28.665 12.613 1.00 23.40 66 ASN B C 1
ATOM 2025 O O . ASN B 1 78 ? 26.529 -27.861 11.792 1.00 21.88 66 ASN B O 1
ATOM 2034 N N . GLN B 1 79 ? 27.051 -29.970 12.344 1.00 24.09 67 GLN B N 1
ATOM 2035 C CA . GLN B 1 79 ? 26.683 -30.459 11.039 1.00 24.60 67 GLN B CA 1
ATOM 2036 C C . GLN B 1 79 ? 25.259 -29.991 10.642 1.00 21.64 67 GLN B C 1
ATOM 2037 O O . GLN B 1 79 ? 24.331 -30.046 11.436 1.00 24.89 67 GLN B O 1
ATOM 2043 N N . GLY B 1 80 ? 25.142 -29.492 9.419 1.00 21.84 68 GLY B N 1
ATOM 2044 C CA . GLY B 1 80 ? 23.866 -29.017 8.923 1.00 21.75 68 GLY B CA 1
ATOM 2045 C C . GLY B 1 80 ? 23.723 -27.501 9.065 1.00 24.45 68 GLY B C 1
ATOM 2046 O O . GLY B 1 80 ? 22.775 -26.945 8.533 1.00 24.59 68 GLY B O 1
ATOM 2047 N N . ASP B 1 81 ? 24.590 -26.870 9.847 1.00 20.52 69 ASP B N 1
ATOM 2048 C CA . ASP B 1 81 ? 24.536 -25.410 9.965 1.00 19.20 69 ASP B CA 1
ATOM 2049 C C . ASP B 1 81 ? 25.249 -24.675 8.874 1.00 19.21 69 ASP B C 1
ATOM 2050 O O . ASP B 1 81 ? 26.415 -24.977 8.528 1.00 19.67 69 ASP B O 1
ATOM 2055 N N . PHE B 1 82 ? 24.635 -23.578 8.408 1.00 18.07 70 PHE B N 1
ATOM 2056 C CA . PHE B 1 82 ? 25.314 -22.602 7.580 1.00 19.27 70 PHE B CA 1
ATOM 2057 C C . PHE B 1 82 ? 26.174 -21.691 8.452 1.00 19.06 70 PHE B C 1
ATOM 2058 O O . PHE B 1 82 ? 25.854 -21.501 9.613 1.00 21.19 70 PHE B O 1
ATOM 2066 N N . ILE B 1 83 ? 27.311 -21.258 7.942 1.00 18.47 71 ILE B N 1
ATOM 2067 C CA . ILE B 1 83 ? 28.139 -20.262 8.562 1.00 18.82 71 ILE B CA 1
ATOM 2068 C C . ILE B 1 83 ? 28.587 -19.250 7.523 1.00 18.56 71 ILE B C 1
ATOM 2069 O O . ILE B 1 83 ? 28.692 -19.541 6.319 1.00 18.14 71 ILE B O 1
ATOM 2074 N N . GLY B 1 84 ? 28.909 -18.039 7.947 1.00 17.31 72 GLY B N 1
ATOM 2075 C CA . GLY B 1 84 ? 29.277 -17.006 7.058 1.00 18.52 72 GLY B CA 1
ATOM 2076 C C . GLY B 1 84 ? 28.135 -16.480 6.233 1.00 20.13 72 GLY B C 1
ATOM 2077 O O . GLY B 1 84 ? 28.370 -15.926 5.168 1.00 23.02 72 GLY B O 1
ATOM 2078 N N . GLU B 1 85 ? 26.911 -16.630 6.736 1.00 18.76 73 GLU B N 1
ATOM 2079 C CA . GLU B 1 85 ? 25.697 -16.328 5.977 1.00 19.00 73 GLU B CA 1
ATOM 2080 C C . GLU B 1 85 ? 25.337 -14.851 6.095 1.00 21.67 73 GLU B C 1
ATOM 2081 O O . GLU B 1 85 ? 24.595 -14.330 5.255 1.00 20.29 73 GLU B O 1
ATOM 2087 N N . LEU B 1 86 ? 25.787 -14.177 7.146 1.00 18.61 74 LEU B N 1
ATOM 2088 C CA . LEU B 1 86 ? 25.186 -12.831 7.384 1.00 19.98 74 LEU B CA 1
ATOM 2089 C C . LEU B 1 86 ? 25.622 -11.827 6.309 1.00 21.05 74 LEU B C 1
ATOM 2090 O O . LEU B 1 86 ? 24.947 -10.843 6.048 1.00 25.38 74 LEU B O 1
ATOM 2095 N N . GLY B 1 87 ? 26.777 -12.076 5.677 1.00 20.31 75 GLY B N 1
ATOM 2096 C CA . GLY B 1 87 ? 27.214 -11.164 4.622 1.00 22.64 75 GLY B CA 1
ATOM 2097 C C . GLY B 1 87 ? 26.570 -11.355 3.264 1.00 23.23 75 GLY B C 1
ATOM 2098 O O . GLY B 1 87 ? 26.745 -10.500 2.393 1.00 24.11 75 GLY B O 1
ATOM 2099 N N . LEU B 1 88 ? 25.667 -12.337 3.147 1.00 20.74 76 LEU B N 1
ATOM 2100 C CA . LEU B 1 88 ? 25.024 -12.647 1.855 1.00 20.36 76 LEU B CA 1
ATOM 2101 C C . LEU B 1 88 ? 24.118 -11.491 1.426 1.00 21.63 76 LEU B C 1
ATOM 2102 O O . LEU B 1 88 ? 23.782 -11.340 0.238 1.00 24.52 76 LEU B O 1
ATOM 2107 N N . PHE B 1 89 ? 23.640 -10.732 2.426 1.00 21.59 77 PHE B N 1
ATOM 2108 C CA . PHE B 1 89 ? 22.545 -9.830 2.177 1.00 24.01 77 PHE B CA 1
ATOM 2109 C C . PHE B 1 89 ? 22.903 -8.423 1.789 1.00 33.39 77 PHE B C 1
ATOM 2110 O O . PHE B 1 89 ? 22.037 -7.657 1.360 1.00 39.03 77 PHE B O 1
ATOM 2118 N N . GLU B 1 90 ? 24.134 -8.041 2.072 1.00 35.60 78 GLU B N 1
ATOM 2119 C CA . GLU B 1 90 ? 24.566 -6.719 1.679 1.00 43.59 78 GLU B CA 1
ATOM 2120 C C . GLU B 1 90 ? 26.010 -6.770 1.210 1.00 38.86 78 GLU B C 1
ATOM 2121 O O . GLU B 1 90 ? 26.870 -7.422 1.819 1.00 34.37 78 GLU B O 1
ATOM 2127 N N . GLU B 1 91 ? 26.234 -6.178 0.040 1.00 43.66 79 GLU B N 1
ATOM 2128 C CA . GLU B 1 91 ? 27.533 -6.245 -0.603 1.00 37.00 79 GLU B CA 1
ATOM 2129 C C . GLU B 1 91 ? 28.534 -5.475 0.235 1.00 38.34 79 GLU B C 1
ATOM 2130 O O . GLU B 1 91 ? 28.175 -4.534 0.961 1.00 38.78 79 GLU B O 1
ATOM 2132 N N . GLY B 1 92 ? 29.735 -6.024 0.298 1.00 33.76 80 GLY B N 1
ATOM 2133 C CA . GLY B 1 92 ? 30.858 -5.334 0.933 1.00 52.64 80 GLY B CA 1
ATOM 2134 C C . GLY B 1 92 ? 30.730 -5.201 2.442 1.00 48.59 80 GLY B C 1
ATOM 2135 O O . GLY B 1 92 ? 30.975 -4.128 3.003 1.00 47.99 80 GLY B O 1
ATOM 2136 N N . GLN B 1 93 ? 30.475 -6.318 3.116 1.00 32.02 81 GLN B N 1
ATOM 2137 C CA . GLN B 1 93 ? 30.503 -6.295 4.572 1.00 29.25 81 GLN B CA 1
ATOM 2138 C C . GLN B 1 93 ? 31.715 -7.055 5.087 1.00 27.36 81 GLN B C 1
ATOM 2139 O O . GLN B 1 93 ? 32.199 -7.978 4.436 1.00 30.14 81 GLN B O 1
ATOM 2145 N N . GLU B 1 94 ? 32.116 -6.721 6.300 1.00 25.63 82 GLU B N 1
ATOM 2146 C CA . GLU B 1 94 ? 33.113 -7.483 7.036 1.00 23.78 82 GLU B CA 1
ATOM 2147 C C . GLU B 1 94 ? 32.477 -8.666 7.784 1.00 22.22 82 GLU B C 1
ATOM 2148 O O . GLU B 1 94 ? 31.380 -8.541 8.370 1.00 23.16 82 GLU B O 1
ATOM 2154 N N . ARG B 1 95 ? 33.264 -9.724 8.004 1.00 18.77 83 ARG B N 1
ATOM 2155 C CA . ARG B 1 95 ? 32.854 -10.787 8.889 1.00 16.92 83 ARG B CA 1
ATOM 2156 C C . ARG B 1 95 ? 32.739 -10.217 10.318 1.00 19.29 83 ARG B C 1
ATOM 2157 O O . ARG B 1 95 ? 33.640 -9.520 10.826 1.00 18.52 83 ARG B O 1
ATOM 2165 N N . SER B 1 96 ? 31.647 -10.533 11.025 1.00 18.20 84 SER B N 1
ATOM 2166 C CA . SER B 1 96 ? 31.384 -9.904 12.318 1.00 18.17 84 SER B CA 1
ATOM 2167 C C . SER B 1 96 ? 31.947 -10.653 13.534 1.00 18.61 84 SER B C 1
ATOM 2168 O O . SER B 1 96 ? 31.875 -10.187 14.684 1.00 20.01 84 SER B O 1
ATOM 2171 N N . ALA B 1 97 ? 32.448 -11.852 13.294 1.00 16.59 85 ALA B N 1
ATOM 2172 C CA . ALA B 1 97 ? 32.883 -12.716 14.393 1.00 15.44 85 ALA B CA 1
ATOM 2173 C C . ALA B 1 97 ? 33.928 -13.659 13.855 1.00 16.68 85 ALA B C 1
ATOM 2174 O O . ALA B 1 97 ? 33.993 -13.894 12.611 1.00 16.74 85 ALA B O 1
ATOM 2176 N N . TRP B 1 98 ? 34.649 -14.292 14.762 1.00 17.35 86 TRP B N 1
ATOM 2177 C CA . TRP B 1 98 ? 35.488 -15.400 14.392 1.00 17.73 86 TRP B CA 1
ATOM 2178 C C . TRP B 1 98 ? 34.725 -16.678 14.391 1.00 16.41 86 TRP B C 1
ATOM 2179 O O . TRP B 1 98 ? 33.883 -16.889 15.279 1.00 18.08 86 TRP B O 1
ATOM 2190 N N . VAL B 1 99 ? 35.092 -17.633 13.559 1.00 17.22 87 VAL B N 1
ATOM 2191 C CA . VAL B 1 99 ? 34.544 -18.956 13.582 1.00 16.10 87 VAL B CA 1
ATOM 2192 C C . VAL B 1 99 ? 35.662 -19.936 13.613 1.00 20.48 87 VAL B C 1
ATOM 2193 O O . VAL B 1 99 ? 36.512 -19.887 12.731 1.00 21.04 87 VAL B O 1
ATOM 2197 N N . ARG B 1 100 ? 35.767 -20.680 14.712 1.00 19.33 88 ARG B N 1
ATOM 2198 C CA . ARG B 1 100 ? 36.910 -21.560 14.928 1.00 22.54 88 ARG B CA 1
ATOM 2199 C C . ARG B 1 100 ? 36.447 -23.020 15.053 1.00 19.05 88 ARG B C 1
ATOM 2200 O O . ARG B 1 100 ? 35.473 -23.355 15.749 1.00 21.82 88 ARG B O 1
ATOM 2208 N N . ALA B 1 101 ? 37.165 -23.936 14.425 1.00 21.08 89 ALA B N 1
ATOM 2209 C CA . ALA B 1 101 ? 36.790 -25.344 14.469 1.00 19.37 89 ALA B CA 1
ATOM 2210 C C . ALA B 1 101 ? 37.063 -25.944 15.878 1.00 23.23 89 ALA B C 1
ATOM 2211 O O . ALA B 1 101 ? 38.084 -25.617 16.508 1.00 24.76 89 ALA B O 1
ATOM 2213 N N . LYS B 1 102 ? 36.044 -26.595 16.440 1.00 20.82 90 LYS B N 1
ATOM 2214 C CA . LYS B 1 102 ? 36.148 -27.270 17.748 1.00 25.04 90 LYS B CA 1
ATOM 2215 C C . LYS B 1 102 ? 36.719 -28.654 17.492 1.00 27.41 90 LYS B C 1
ATOM 2216 O O . LYS B 1 102 ? 37.803 -28.984 18.000 1.00 35.07 90 LYS B O 1
ATOM 2222 N N . THR B 1 103 ? 35.986 -29.490 16.763 1.00 25.07 91 THR B N 1
ATOM 2223 C CA . THR B 1 103 ? 36.551 -30.664 16.124 1.00 28.17 91 THR B CA 1
ATOM 2224 C C . THR B 1 103 ? 37.034 -30.316 14.719 1.00 29.19 91 THR B C 1
ATOM 2225 O O . THR B 1 103 ? 36.775 -29.222 14.238 1.00 27.84 91 THR B O 1
ATOM 2229 N N . ALA B 1 104 ? 37.796 -31.206 14.083 1.00 24.17 92 ALA B N 1
ATOM 2230 C CA . ALA B 1 104 ? 38.063 -31.060 12.653 1.00 24.48 92 ALA B CA 1
ATOM 2231 C C . ALA B 1 104 ? 36.756 -30.969 11.874 1.00 28.74 92 ALA B C 1
ATOM 2232 O O . ALA B 1 104 ? 35.749 -31.599 12.222 1.00 26.49 92 ALA B O 1
ATOM 2234 N N . CYS B 1 105 ? 36.753 -30.141 10.835 1.00 26.26 93 CYS B N 1
ATOM 2235 C CA . CYS B 1 105 ? 35.508 -29.910 10.115 1.00 26.57 93 CYS B CA 1
ATOM 2236 C C . CYS B 1 105 ? 35.695 -30.213 8.625 1.00 25.81 93 CYS B C 1
ATOM 2237 O O . CYS B 1 105 ? 36.730 -29.866 8.046 1.00 28.00 93 CYS B O 1
ATOM 2240 N N . GLU B 1 106 ? 34.611 -30.664 8.004 1.00 27.06 94 GLU B N 1
ATOM 2241 C CA . GLU B 1 106 ? 34.483 -30.680 6.552 1.00 27.89 94 GLU B CA 1
ATOM 2242 C C . GLU B 1 106 ? 33.391 -29.662 6.211 1.00 26.43 94 GLU B C 1
ATOM 2243 O O . GLU B 1 106 ? 32.276 -29.810 6.652 1.00 26.80 94 GLU B O 1
ATOM 2245 N N . VAL B 1 107 ? 33.749 -28.704 5.394 1.00 24.40 95 VAL B N 1
ATOM 2246 C CA . VAL B 1 107 ? 32.866 -27.558 5.159 1.00 23.81 95 VAL B CA 1
ATOM 2247 C C . VAL B 1 107 ? 32.719 -27.397 3.652 1.00 28.37 95 VAL B C 1
ATOM 2248 O O . VAL B 1 107 ? 33.704 -27.265 2.927 1.00 29.01 95 VAL B O 1
ATOM 2252 N N . ALA B 1 108 ? 31.466 -27.231 3.214 1.00 25.01 96 ALA B N 1
ATOM 2253 C CA . ALA B 1 108 ? 31.179 -26.848 1.827 1.00 27.90 96 ALA B CA 1
ATOM 2254 C C . ALA B 1 108 ? 31.115 -25.327 1.686 1.00 29.31 96 ALA B C 1
ATOM 2255 O O . ALA B 1 108 ? 30.808 -24.640 2.677 1.00 29.19 96 ALA B O 1
ATOM 2257 N N . GLU B 1 109 ? 31.729 -24.816 0.639 1.00 22.96 97 GLU B N 1
ATOM 2258 C CA . GLU B 1 109 ? 31.885 -23.405 0.372 1.00 21.99 97 GLU B CA 1
ATOM 2259 C C . GLU B 1 109 ? 31.290 -23.052 -0.985 1.00 26.25 97 GLU B C 1
ATOM 2260 O O . GLU B 1 109 ? 31.447 -23.781 -1.953 1.00 27.49 97 GLU B O 1
ATOM 2266 N N . ILE B 1 110 ? 30.573 -21.939 -1.045 1.00 22.43 98 ILE B N 1
ATOM 2267 C CA . ILE B 1 110 ? 29.946 -21.484 -2.295 1.00 22.47 98 ILE B CA 1
ATOM 2268 C C . ILE B 1 110 ? 29.960 -19.968 -2.309 1.00 23.40 98 ILE B C 1
ATOM 2269 O O . ILE B 1 110 ? 29.784 -19.290 -1.241 1.00 23.47 98 ILE B O 1
ATOM 2274 N N . SER B 1 111 ? 30.139 -19.336 -3.463 1.00 22.71 99 SER B N 1
ATOM 2275 C CA . SER B 1 111 ? 30.095 -17.871 -3.526 1.00 23.15 99 SER B CA 1
ATOM 2276 C C . SER B 1 111 ? 28.670 -17.367 -3.270 1.00 21.35 99 SER B C 1
ATOM 2277 O O . SER B 1 111 ? 27.694 -18.113 -3.525 1.00 22.92 99 SER B O 1
ATOM 2280 N N . TYR B 1 112 ? 28.599 -16.160 -2.708 1.00 21.95 100 TYR B N 1
ATOM 2281 C CA . TYR B 1 112 ? 27.282 -15.501 -2.563 1.00 22.57 100 TYR B CA 1
ATOM 2282 C C . TYR B 1 112 ? 26.556 -15.400 -3.903 1.00 21.88 100 TYR B C 1
ATOM 2283 O O . TYR B 1 112 ? 25.349 -15.734 -4.007 1.00 23.78 100 TYR B O 1
ATOM 2292 N N . LYS B 1 113 ? 27.309 -15.082 -4.959 1.00 25.86 101 LYS B N 1
ATOM 2293 C CA . LYS B 1 113 ? 26.753 -15.067 -6.331 1.00 26.96 101 LYS B CA 1
ATOM 2294 C C . LYS B 1 113 ? 26.050 -16.346 -6.763 1.00 26.18 101 LYS B C 1
ATOM 2295 O O . LYS B 1 113 ? 24.917 -16.323 -7.223 1.00 26.03 101 LYS B O 1
ATOM 2301 N N . LYS B 1 114 ? 26.712 -17.490 -6.636 1.00 23.85 102 LYS B N 1
ATOM 2302 C CA . LYS B 1 114 ? 26.144 -18.738 -7.012 1.00 22.95 102 LYS B CA 1
ATOM 2303 C C . LYS B 1 114 ? 24.956 -19.092 -6.085 1.00 23.64 102 LYS B C 1
ATOM 2304 O O . LYS B 1 114 ? 23.928 -19.647 -6.499 1.00 24.42 102 LYS B O 1
ATOM 2310 N N . PHE B 1 115 ? 25.100 -18.768 -4.801 1.00 23.38 103 PHE B N 1
ATOM 2311 C CA . PHE B 1 115 ? 24.029 -19.125 -3.903 1.00 23.07 103 PHE B CA 1
ATOM 2312 C C . PHE B 1 115 ? 22.734 -18.361 -4.280 1.00 20.88 103 PHE B C 1
ATOM 2313 O O . PHE B 1 115 ? 21.637 -18.948 -4.222 1.00 22.25 103 PHE B O 1
ATOM 2321 N N . ARG B 1 116 ? 22.884 -17.087 -4.609 1.00 21.55 104 ARG B N 1
ATOM 2322 C CA . ARG B 1 116 ? 21.685 -16.304 -5.043 1.00 22.61 104 ARG B CA 1
ATOM 2323 C C . ARG B 1 116 ? 21.033 -16.912 -6.310 1.00 26.93 104 ARG B C 1
ATOM 2324 O O . ARG B 1 116 ? 19.793 -17.015 -6.386 1.00 23.95 104 ARG B O 1
ATOM 2332 N N . GLN B 1 117 ? 21.827 -17.502 -7.207 1.00 25.12 105 GLN B N 1
ATOM 2333 C CA . GLN B 1 117 ? 21.223 -18.251 -8.319 1.00 28.30 105 GLN B CA 1
ATOM 2334 C C . GLN B 1 117 ? 20.474 -19.486 -7.888 1.00 24.31 105 GLN B C 1
ATOM 2335 O O . GLN B 1 117 ? 19.368 -19.748 -8.356 1.00 28.42 105 GLN B O 1
ATOM 2341 N N . LEU B 1 118 ? 20.969 -20.204 -6.877 1.00 22.78 106 LEU B N 1
ATOM 2342 C CA . LEU B 1 118 ? 20.244 -21.352 -6.393 1.00 21.50 106 LEU B CA 1
ATOM 2343 C C . LEU B 1 118 ? 18.916 -20.970 -5.728 1.00 22.08 106 LEU B C 1
ATOM 2344 O O . LEU B 1 118 ? 17.956 -21.729 -5.800 1.00 22.71 106 LEU B O 1
ATOM 2349 N N . ILE B 1 119 ? 18.906 -19.852 -4.995 1.00 21.84 107 ILE B N 1
ATOM 2350 C CA . ILE B 1 119 ? 17.665 -19.384 -4.372 1.00 21.41 107 ILE B CA 1
ATOM 2351 C C . ILE B 1 119 ? 16.516 -19.231 -5.387 1.00 22.55 107 ILE B C 1
ATOM 2352 O O . ILE B 1 119 ? 15.373 -19.624 -5.097 1.00 20.97 107 ILE B O 1
ATOM 2357 N N . GLN B 1 120 ? 16.853 -18.783 -6.588 1.00 22.87 108 GLN B N 1
ATOM 2358 C CA . GLN B 1 120 ? 15.803 -18.635 -7.636 1.00 22.14 108 GLN B CA 1
ATOM 2359 C C . GLN B 1 120 ? 15.248 -19.987 -8.015 1.00 24.52 108 GLN B C 1
ATOM 2360 O O . GLN B 1 120 ? 14.084 -20.080 -8.423 1.00 24.66 108 GLN B O 1
ATOM 2366 N N . VAL B 1 121 ? 16.113 -20.999 -8.109 1.00 21.28 109 VAL B N 1
ATOM 2367 C CA . VAL B 1 121 ? 15.675 -22.347 -8.394 1.00 24.49 109 VAL B CA 1
ATOM 2368 C C . VAL B 1 121 ? 14.770 -22.970 -7.336 1.00 24.50 109 VAL B C 1
ATOM 2369 O O . VAL B 1 121 ? 13.698 -23.510 -7.594 1.00 25.08 109 VAL B O 1
ATOM 2373 N N . ASN B 1 122 ? 15.188 -22.828 -6.070 1.00 24.37 110 ASN B N 1
ATOM 2374 C CA . ASN B 1 122 ? 14.453 -23.390 -4.991 1.00 24.44 110 ASN B CA 1
ATOM 2375 C C . ASN B 1 122 ? 14.756 -22.540 -3.746 1.00 24.28 110 ASN B C 1
ATOM 2376 O O . ASN B 1 122 ? 15.776 -22.769 -3.063 1.00 25.75 110 ASN B O 1
ATOM 2381 N N . PRO B 1 123 ? 13.804 -21.697 -3.380 1.00 21.46 111 PRO B N 1
ATOM 2382 C CA . PRO B 1 123 ? 14.040 -20.832 -2.217 1.00 20.92 111 PRO B CA 1
ATOM 2383 C C . PRO B 1 123 ? 13.977 -21.552 -0.892 1.00 23.59 111 PRO B C 1
ATOM 2384 O O . PRO B 1 123 ? 14.259 -20.906 0.122 1.00 20.98 111 PRO B O 1
ATOM 2388 N N . ASP B 1 124 ? 13.566 -22.807 -0.853 1.00 21.86 112 ASP B N 1
ATOM 2389 C CA . ASP B 1 124 ? 13.737 -23.594 0.386 1.00 21.86 112 ASP B CA 1
ATOM 2390 C C . ASP B 1 124 ? 15.174 -23.542 0.883 1.00 23.00 112 ASP B C 1
ATOM 2391 O O . ASP B 1 124 ? 15.363 -23.641 2.111 1.00 22.48 112 ASP B O 1
ATOM 2396 N N . ILE B 1 125 ? 16.176 -23.401 0.018 1.00 22.36 113 ILE B N 1
ATOM 2397 C CA . ILE B 1 125 ? 17.552 -23.293 0.517 1.00 20.88 113 ILE B CA 1
ATOM 2398 C C . ILE B 1 125 ? 17.798 -22.013 1.330 1.00 20.79 113 ILE B C 1
ATOM 2399 O O . ILE B 1 125 ? 18.442 -22.045 2.415 1.00 20.17 113 ILE B O 1
ATOM 2404 N N . LEU B 1 126 ? 17.119 -20.906 0.962 1.00 18.36 114 LEU B N 1
ATOM 2405 C CA . LEU B 1 126 ? 17.156 -19.701 1.757 1.00 17.70 114 LEU B CA 1
ATOM 2406 C C . LEU B 1 126 ? 16.228 -19.842 2.989 1.00 17.70 114 LEU B C 1
ATOM 2407 O O . LEU B 1 126 ? 16.522 -19.263 4.047 1.00 17.82 114 LEU B O 1
ATOM 2412 N N . MET B 1 127 ? 15.104 -20.548 2.897 1.00 18.20 115 MET B N 1
ATOM 2413 C CA . MET B 1 127 ? 14.291 -20.813 4.068 1.00 15.92 115 MET B CA 1
ATOM 2414 C C . MET B 1 127 ? 15.109 -21.513 5.145 1.00 15.55 115 MET B C 1
ATOM 2415 O O . MET B 1 127 ? 14.944 -21.173 6.332 1.00 17.85 115 MET B O 1
ATOM 2420 N N . ARG B 1 128 ? 15.892 -22.526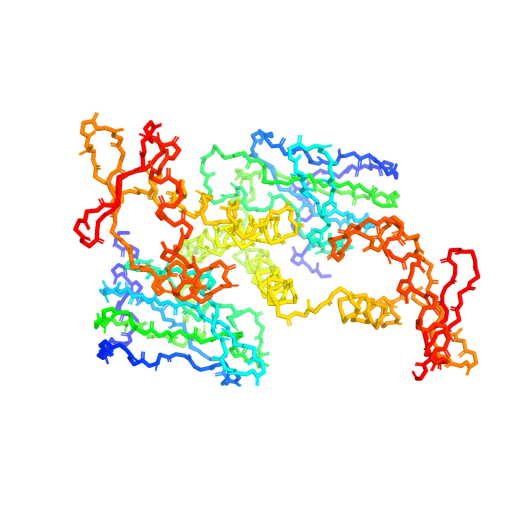 4.751 1.00 19.20 116 ARG B N 1
ATOM 2421 C CA . ARG B 1 128 ? 16.697 -23.295 5.716 1.00 19.14 116 ARG B CA 1
ATOM 2422 C C . ARG B 1 128 ? 17.759 -22.398 6.347 1.00 17.76 116 ARG B C 1
ATOM 2423 O O . ARG B 1 128 ? 17.957 -22.396 7.600 1.00 19.18 116 ARG B O 1
ATOM 2431 N N . LEU B 1 129 ? 18.435 -21.573 5.557 1.00 17.72 117 LEU B N 1
ATOM 2432 C CA . LEU B 1 129 ? 19.456 -20.672 6.075 1.00 18.79 117 LEU B CA 1
ATOM 2433 C C . LEU B 1 129 ? 18.791 -19.613 7.019 1.00 17.67 117 LEU B C 1
ATOM 2434 O O . LEU B 1 129 ? 19.283 -19.359 8.158 1.00 17.46 117 LEU B O 1
ATOM 2439 N N . SER B 1 130 ? 17.632 -19.071 6.621 1.00 17.86 118 SER B N 1
ATOM 2440 C CA . SER B 1 130 ? 16.942 -18.094 7.440 1.00 15.61 118 SER B CA 1
ATOM 2441 C C . SER B 1 130 ? 16.331 -18.653 8.711 1.00 15.74 118 SER B C 1
ATOM 2442 O O . SER B 1 130 ? 16.334 -17.974 9.721 1.00 16.74 118 SER B O 1
ATOM 2445 N N . ALA B 1 131 ? 15.935 -19.950 8.716 1.00 15.10 119 ALA B N 1
ATOM 2446 C CA . ALA B 1 131 ? 15.462 -20.580 9.925 1.00 15.27 119 ALA B CA 1
ATOM 2447 C C . ALA B 1 131 ? 16.577 -20.641 10.935 1.00 15.52 119 ALA B C 1
ATOM 2448 O O . ALA B 1 131 ? 16.351 -20.432 12.156 1.00 16.44 119 ALA B O 1
ATOM 2450 N N . GLN B 1 132 ? 17.787 -20.904 10.448 1.00 15.72 120 GLN B N 1
ATOM 2451 C CA . GLN B 1 132 ? 18.936 -20.913 11.363 1.00 15.90 120 GLN B CA 1
ATOM 2452 C C . GLN B 1 132 ? 19.279 -19.516 11.891 1.00 15.61 120 GLN B C 1
ATOM 2453 O O . GLN B 1 132 ? 19.514 -19.359 13.125 1.00 15.30 120 GLN B O 1
ATOM 2459 N N . MET B 1 133 ? 19.232 -18.501 11.040 1.00 15.02 121 MET B N 1
ATOM 2460 C CA . MET B 1 133 ? 19.414 -17.115 11.509 1.00 15.24 121 MET B CA 1
ATOM 2461 C C . MET B 1 133 ? 18.382 -16.762 12.562 1.00 14.61 121 MET B C 1
ATOM 2462 O O . MET B 1 133 ? 18.721 -16.111 13.532 1.00 16.00 121 MET B O 1
ATOM 2467 N N . ALA B 1 134 ? 17.133 -17.200 12.380 1.00 14.94 12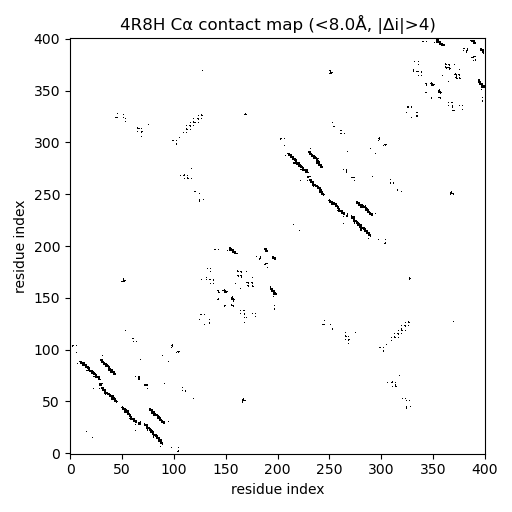2 ALA B N 1
ATOM 2468 C CA . ALA B 1 134 ? 16.080 -16.895 13.335 1.00 15.86 122 ALA B CA 1
ATOM 2469 C C . ALA B 1 134 ? 16.345 -17.529 14.653 1.00 16.63 122 ALA B C 1
ATOM 2470 O O . ALA B 1 134 ? 16.231 -16.885 15.711 1.00 17.64 122 ALA B O 1
ATOM 2472 N N . ARG B 1 135 ? 16.803 -18.779 14.649 1.00 16.67 123 ARG B N 1
ATOM 2473 C CA . ARG B 1 135 ? 17.096 -19.417 15.900 1.00 16.39 123 ARG B CA 1
ATOM 2474 C C . ARG B 1 135 ? 18.266 -18.722 16.595 1.00 16.08 123 ARG B C 1
ATOM 2475 O O . ARG B 1 135 ? 18.240 -18.532 17.839 1.00 17.32 123 ARG B O 1
ATOM 2483 N N . ARG B 1 136 ? 19.316 -18.407 15.825 1.00 15.83 124 ARG B N 1
ATOM 2484 C CA . ARG B 1 136 ? 20.475 -17.777 16.407 1.00 14.84 124 ARG B CA 1
ATOM 2485 C C . ARG B 1 136 ? 20.078 -16.428 17.005 1.00 16.06 124 ARG B C 1
ATOM 2486 O O . ARG B 1 136 ? 20.649 -16.044 18.060 1.00 15.22 124 ARG B O 1
ATOM 2494 N N . LEU B 1 137 ? 19.160 -15.691 16.386 1.00 14.24 125 LEU B N 1
ATOM 2495 C CA . LEU B 1 137 ? 18.784 -14.389 16.971 1.00 15.63 125 LEU B CA 1
ATOM 2496 C C . LEU B 1 137 ? 18.036 -14.603 18.277 1.00 15.93 125 LEU B C 1
ATOM 2497 O O . LEU B 1 137 ? 18.244 -13.867 19.234 1.00 16.09 125 LEU B O 1
ATOM 2502 N N . GLN B 1 138 ? 17.224 -15.651 18.398 1.00 16.15 126 GLN B N 1
ATOM 2503 C CA . GLN B 1 138 ? 16.602 -15.943 19.684 1.00 16.36 126 GLN B CA 1
ATOM 2504 C C . GLN B 1 138 ? 17.583 -16.364 20.750 1.00 17.49 126 GLN B C 1
ATOM 2505 O O . GLN B 1 138 ? 17.533 -15.837 21.866 1.00 17.72 126 GLN B O 1
ATOM 2511 N N . VAL B 1 139 ? 18.571 -17.163 20.403 1.00 16.64 127 VAL B N 1
ATOM 2512 C CA . VAL B 1 139 ? 19.600 -17.611 21.390 1.00 16.45 127 VAL B CA 1
ATOM 2513 C C . VAL B 1 139 ? 20.402 -16.372 21.840 1.00 16.32 127 VAL B C 1
ATOM 2514 O O . VAL B 1 139 ? 20.645 -16.167 23.040 1.00 16.16 127 VAL B O 1
ATOM 2518 N N . THR B 1 140 ? 20.780 -15.505 20.886 1.00 15.96 128 THR B N 1
ATOM 2519 C CA . THR B 1 140 ? 21.621 -14.365 21.220 1.00 13.96 128 THR B CA 1
ATOM 2520 C C . THR B 1 140 ? 20.831 -13.323 22.015 1.00 15.21 128 THR B C 1
ATOM 2521 O O . THR B 1 140 ? 21.404 -12.703 22.913 1.00 15.54 128 THR B O 1
ATOM 2525 N N . SER B 1 141 ? 19.518 -13.190 21.744 1.00 14.28 129 SER B N 1
ATOM 2526 C CA . SER B 1 141 ? 18.704 -12.294 22.518 1.00 13.57 129 SER B CA 1
ATOM 2527 C C . SER B 1 141 ? 18.579 -12.781 23.952 1.00 15.83 129 SER B C 1
ATOM 2528 O O . SER B 1 141 ? 18.565 -11.980 24.876 1.00 16.23 129 SER B O 1
ATOM 2531 N N . GLU B 1 142 ? 18.458 -14.093 24.132 1.00 16.44 130 GLU B N 1
ATOM 2532 C CA . GLU B 1 142 ? 18.368 -14.663 25.516 1.00 17.83 130 GLU B CA 1
ATOM 2533 C C . GLU B 1 142 ? 19.678 -14.344 26.227 1.00 19.03 130 GLU B C 1
ATOM 2534 O O . GLU B 1 142 ? 19.679 -14.058 27.427 1.00 20.37 130 GLU B O 1
ATOM 2540 N N . LYS B 1 143 ? 20.801 -14.366 25.505 1.00 17.25 131 LYS B N 1
ATOM 2541 C CA . LYS B 1 143 ? 22.082 -14.084 26.089 1.00 16.91 131 LYS B CA 1
ATOM 2542 C C . LYS B 1 143 ? 22.156 -12.642 26.551 1.00 19.08 131 LYS B C 1
ATOM 2543 O O . LYS B 1 143 ? 22.709 -12.345 27.626 1.00 18.58 131 LYS B O 1
ATOM 2549 N N . VAL B 1 144 ? 21.588 -11.718 25.785 1.00 17.24 132 VAL B N 1
ATOM 2550 C CA . VAL B 1 144 ? 21.488 -10.303 26.212 1.00 17.11 132 VAL B CA 1
ATOM 2551 C C . VAL B 1 144 ? 20.757 -10.191 27.551 1.00 20.53 132 VAL B C 1
ATOM 2552 O O . VAL B 1 144 ? 21.296 -9.591 28.498 1.00 18.86 132 VAL B O 1
ATOM 2556 N N . GLY B 1 145 ? 19.601 -10.848 27.669 1.00 17.29 133 GLY B N 1
ATOM 2557 C CA . GLY B 1 145 ? 18.880 -10.846 28.935 1.00 18.18 133 GLY B CA 1
ATOM 2558 C C . GLY B 1 145 ? 19.719 -11.425 30.056 1.00 18.91 133 GLY B C 1
ATOM 2559 O O . GLY B 1 145 ? 19.747 -10.873 31.176 1.00 20.55 133 GLY B O 1
ATOM 2560 N N . ASN B 1 146 ? 20.342 -12.569 29.837 1.00 16.68 134 ASN B N 1
ATOM 2561 C CA . ASN B 1 146 ? 21.108 -13.196 30.922 1.00 18.42 134 ASN B CA 1
ATOM 2562 C C . ASN B 1 146 ? 22.200 -12.251 31.392 1.00 18.74 134 ASN B C 1
ATOM 2563 O O . ASN B 1 146 ? 22.489 -12.186 32.605 1.00 18.80 134 ASN B O 1
ATOM 2568 N N . LEU B 1 147 ? 22.920 -11.631 30.455 1.00 18.23 135 LEU B N 1
ATOM 2569 C CA . LEU B 1 147 ? 24.000 -10.732 30.855 1.00 18.32 135 LEU B CA 1
ATOM 2570 C C . LEU B 1 147 ? 23.468 -9.489 31.559 1.00 21.11 135 LEU B C 1
ATOM 2571 O O . LEU B 1 147 ? 24.168 -8.936 32.452 1.00 24.78 135 LEU B O 1
ATOM 2576 N N . ALA B 1 148 ? 22.295 -8.993 31.150 1.00 18.43 136 ALA B N 1
ATOM 2577 C CA . ALA B 1 148 ? 21.729 -7.805 31.789 1.00 21.27 136 ALA B CA 1
ATOM 2578 C C . ALA B 1 148 ? 21.153 -8.125 33.163 1.00 21.99 136 ALA B C 1
ATOM 2579 O O . ALA B 1 148 ? 21.184 -7.265 34.043 1.00 25.53 136 ALA B O 1
ATOM 2581 N N . PHE B 1 149 ? 20.550 -9.307 33.321 1.00 19.61 137 PHE B N 1
ATOM 2582 C CA . PHE B 1 149 ? 19.688 -9.524 34.500 1.00 18.75 137 PHE B CA 1
ATOM 2583 C C . PHE B 1 149 ? 20.326 -10.428 35.552 1.00 25.72 137 PHE B C 1
ATOM 2584 O O . PHE B 1 149 ? 19.821 -10.484 36.698 1.00 24.28 137 PHE B O 1
ATOM 2592 N N . LEU B 1 150 ? 21.307 -11.227 35.160 1.00 18.71 138 LEU B N 1
ATOM 2593 C CA . LEU B 1 150 ? 21.825 -12.274 36.096 1.00 18.99 138 LEU B CA 1
ATOM 2594 C C . LEU B 1 150 ? 23.243 -11.971 36.493 1.00 17.35 138 LEU B C 1
ATOM 2595 O O . LEU B 1 150 ? 24.070 -11.546 35.682 1.00 22.10 138 LEU B O 1
ATOM 2600 N N . ASP B 1 151 ? 23.595 -12.408 37.724 1.00 21.07 139 ASP B N 1
ATOM 2601 C CA . ASP B 1 151 ? 24.969 -12.408 38.123 1.00 21.25 139 ASP B CA 1
ATOM 2602 C C . ASP B 1 151 ? 25.701 -13.658 37.633 1.00 20.36 139 ASP B C 1
ATOM 2603 O O . ASP B 1 151 ? 25.139 -14.466 36.885 1.00 19.01 139 ASP B O 1
ATOM 2608 N N . VAL B 1 152 ? 26.981 -13.758 37.921 1.00 18.47 140 VAL B N 1
ATOM 2609 C CA . VAL B 1 152 ? 27.816 -14.784 37.278 1.00 19.34 140 VAL B CA 1
ATOM 2610 C C . VAL B 1 152 ? 27.293 -16.156 37.719 1.00 17.28 140 VAL B C 1
ATOM 2611 O O . VAL B 1 152 ? 27.195 -17.073 36.850 1.00 17.74 140 VAL B O 1
ATOM 2615 N N . THR B 1 153 ? 26.956 -16.370 38.995 1.00 18.40 141 THR B N 1
ATOM 2616 C CA . THR B 1 153 ? 26.366 -17.653 39.418 1.00 18.13 141 THR B CA 1
ATOM 2617 C C . THR B 1 153 ? 25.089 -17.978 38.659 1.00 18.15 141 THR B C 1
ATOM 2618 O O . THR B 1 153 ? 24.907 -19.092 38.175 1.00 18.56 141 THR B O 1
ATOM 2622 N N . GLY B 1 154 ? 24.238 -16.978 38.479 1.00 18.75 142 GLY B N 1
ATOM 2623 C CA . GLY B 1 154 ? 23.012 -17.207 37.756 1.00 17.17 142 GLY B CA 1
ATOM 2624 C C . GLY B 1 154 ? 23.275 -17.507 36.286 1.00 18.29 142 GLY B C 1
ATOM 2625 O O . GLY B 1 154 ? 22.543 -18.321 35.667 1.00 18.11 142 GLY B O 1
ATOM 2626 N N . ARG B 1 155 ? 24.224 -16.817 35.695 1.00 16.28 143 ARG B N 1
ATOM 2627 C CA . ARG B 1 155 ? 24.570 -17.150 34.309 1.00 16.19 143 ARG B CA 1
ATOM 2628 C C . ARG B 1 155 ? 25.134 -18.580 34.146 1.00 16.65 143 ARG B C 1
ATOM 2629 O O . ARG B 1 155 ? 24.825 -19.248 33.156 1.00 18.13 143 ARG B O 1
ATOM 2637 N N . ILE B 1 156 ? 26.010 -19.034 35.057 1.00 15.71 144 ILE B N 1
ATOM 2638 C CA . ILE B 1 156 ? 26.482 -20.384 35.029 1.00 16.45 144 ILE B CA 1
ATOM 2639 C C . ILE B 1 156 ? 25.307 -21.339 35.175 1.00 17.74 144 ILE B C 1
ATOM 2640 O O . ILE B 1 156 ? 25.243 -22.332 34.472 1.00 17.30 144 ILE B O 1
ATOM 2645 N N . ALA B 1 157 ? 24.440 -21.112 36.142 1.00 16.57 145 ALA B N 1
ATOM 2646 C CA . ALA B 1 157 ? 23.288 -21.973 36.340 1.00 18.36 145 ALA B CA 1
ATOM 2647 C C . ALA B 1 157 ? 22.414 -22.048 35.078 1.00 22.85 145 ALA B C 1
ATOM 2648 O O . ALA B 1 157 ? 21.993 -23.156 34.668 1.00 20.26 145 ALA B O 1
ATOM 2650 N N . GLN B 1 158 ? 22.203 -20.931 34.390 1.00 18.91 146 GLN B N 1
ATOM 2651 C CA . GLN B 1 158 ? 21.381 -20.966 33.200 1.00 20.22 146 GLN B CA 1
ATOM 2652 C C . GLN B 1 158 ? 22.102 -21.665 32.055 1.00 19.66 146 GLN B C 1
ATOM 2653 O O . GLN B 1 158 ? 21.444 -22.360 31.243 1.00 19.76 146 GLN B O 1
ATOM 2659 N N . THR B 1 159 ? 23.413 -21.588 32.010 1.00 17.79 147 THR B N 1
ATOM 2660 C CA . THR B 1 159 ? 24.180 -22.280 30.987 1.00 18.63 147 THR B CA 1
ATOM 2661 C C . THR B 1 159 ? 24.010 -23.772 31.190 1.00 19.04 147 THR B C 1
ATOM 2662 O O . THR B 1 159 ? 23.745 -24.512 30.226 1.00 19.59 147 THR B O 1
ATOM 2666 N N . LEU B 1 160 ? 24.074 -24.225 32.453 1.00 19.48 148 LEU B N 1
ATOM 2667 C CA . LEU B 1 160 ? 23.906 -25.661 32.729 1.00 21.58 148 LEU B CA 1
ATOM 2668 C C . LEU B 1 160 ? 22.497 -26.095 32.352 1.00 21.52 148 LEU B C 1
ATOM 2669 O O . LEU B 1 160 ? 22.325 -27.182 31.775 1.00 23.33 148 LEU B O 1
ATOM 2674 N N . LEU B 1 161 ? 21.486 -25.295 32.667 1.00 20.64 149 LEU B N 1
ATOM 2675 C CA . LEU B 1 161 ? 20.069 -25.603 32.306 1.00 22.86 149 LEU B CA 1
ATOM 2676 C C . LEU B 1 161 ? 19.935 -25.681 30.818 1.00 26.09 149 LEU B C 1
ATOM 2677 O O . LEU B 1 161 ? 19.309 -26.634 30.322 1.00 27.78 149 LEU B O 1
ATOM 2682 N N . ASN B 1 162 ? 20.584 -24.767 30.082 1.00 22.62 150 ASN B N 1
ATOM 2683 C CA . ASN B 1 162 ? 20.460 -24.745 28.607 1.00 25.67 150 ASN B CA 1
ATOM 2684 C C . ASN B 1 162 ? 21.117 -25.987 28.003 1.00 29.38 150 ASN B C 1
ATOM 2685 O O . ASN B 1 162 ? 20.528 -26.640 27.119 1.00 29.38 150 ASN B O 1
ATOM 2690 N N . LEU B 1 163 ? 22.265 -26.391 28.534 1.00 25.65 151 LEU B N 1
ATOM 2691 C CA . LEU B 1 163 ? 22.950 -27.587 28.022 1.00 26.94 151 LEU B CA 1
ATOM 2692 C C . LEU B 1 163 ? 22.132 -28.851 28.355 1.00 27.03 151 LEU B C 1
ATOM 2693 O O . LEU B 1 163 ? 21.969 -29.709 27.474 1.00 33.14 151 LEU B O 1
ATOM 2698 N N . ALA B 1 164 ? 21.443 -28.876 29.493 1.00 26.32 152 ALA B N 1
ATOM 2699 C CA . ALA B 1 164 ? 20.629 -30.080 29.903 1.00 31.21 152 ALA B CA 1
ATOM 2700 C C . ALA B 1 164 ? 19.372 -30.271 29.025 1.00 42.63 152 ALA B C 1
ATOM 2701 O O . ALA B 1 164 ? 18.680 -31.307 29.104 1.00 38.31 152 ALA B O 1
ATOM 2703 N N . LYS B 1 165 ? 18.997 -29.215 28.311 1.00 33.08 153 LYS B N 1
ATOM 2704 C CA . LYS B 1 165 ? 17.778 -29.211 27.476 1.00 37.94 153 LYS B CA 1
ATOM 2705 C C . LYS B 1 165 ? 18.083 -29.621 26.064 1.00 34.02 153 LYS B C 1
ATOM 2706 O O . LYS B 1 165 ? 17.168 -29.791 25.252 1.00 45.72 153 LYS B O 1
ATOM 2712 N N . GLN B 1 166 ? 19.357 -29.655 25.720 1.00 33.13 154 GLN B N 1
ATOM 2713 C CA . GLN B 1 166 ? 19.789 -29.928 24.361 1.00 38.39 154 GLN B CA 1
ATOM 2714 C C . GLN B 1 166 ? 19.599 -31.389 23.962 1.00 57.17 154 GLN B C 1
ATOM 2715 O O . GLN B 1 166 ? 19.787 -32.277 24.795 1.00 40.96 154 GLN B O 1
ATOM 2721 N N . PRO B 1 167 ? 19.417 -31.645 22.647 1.00 61.23 155 PRO B N 1
ATOM 2722 C CA . PRO B 1 167 ? 19.282 -33.010 22.119 1.00 61.29 155 PRO B CA 1
ATOM 2723 C C . PRO B 1 167 ? 20.388 -33.966 22.598 1.00 47.73 155 PRO B C 1
ATOM 2724 O O . PRO B 1 167 ? 20.133 -35.154 22.794 1.00 52.90 155 PRO B O 1
ATOM 2728 N N . ASP B 1 168 ? 21.617 -33.473 22.652 1.00 45.88 156 ASP B N 1
ATOM 2729 C CA . ASP B 1 168 ? 22.787 -34.294 22.929 1.00 35.14 156 ASP B CA 1
ATOM 2730 C C . ASP B 1 168 ? 23.055 -34.582 24.433 1.00 45.98 156 ASP B C 1
ATOM 2731 O O . ASP B 1 168 ? 24.079 -35.166 24.783 1.00 47.91 156 ASP B O 1
ATOM 2736 N N . ALA B 1 169 ? 22.156 -34.145 25.308 1.00 38.97 157 ALA B N 1
ATOM 2737 C CA . ALA B 1 169 ? 22.288 -34.438 26.743 1.00 38.76 157 ALA B CA 1
ATOM 2738 C C . ALA B 1 169 ? 21.721 -35.843 27.037 1.00 38.27 157 ALA B C 1
ATOM 2739 O O . ALA B 1 169 ? 20.689 -36.225 26.476 1.00 39.31 157 ALA B O 1
ATOM 2741 N N . MET B 1 170 ? 22.272 -36.495 28.056 1.00 37.40 158 MET B N 1
ATOM 2742 C CA . MET B 1 170 ? 22.014 -37.936 28.319 1.00 31.11 158 MET B CA 1
ATOM 2743 C C . MET B 1 170 ? 21.219 -38.131 29.600 1.00 43.43 158 MET B C 1
ATOM 2744 O O . MET B 1 170 ? 21.506 -37.492 30.622 1.00 33.69 158 MET B O 1
ATOM 2749 N N . THR B 1 171 ? 20.183 -38.963 29.550 1.00 37.41 159 THR B N 1
ATOM 2750 C CA . THR B 1 171 ? 19.375 -39.190 30.729 1.00 31.49 159 THR B CA 1
ATOM 2751 C C . THR B 1 171 ? 20.161 -39.924 31.790 1.00 33.49 159 THR B C 1
ATOM 2752 O O . THR B 1 171 ? 21.004 -40.775 31.476 1.00 32.18 159 THR B O 1
ATOM 2756 N N . HIS B 1 172 ? 19.995 -39.493 33.036 1.00 33.85 160 HIS B N 1
ATOM 2757 C CA . HIS B 1 172 ? 20.799 -40.013 34.125 1.00 33.17 160 HIS B CA 1
ATOM 2758 C C . HIS B 1 172 ? 19.829 -40.127 35.275 1.00 30.04 160 HIS B C 1
ATOM 2759 O O . HIS B 1 172 ? 18.748 -39.540 35.235 1.00 33.30 160 HIS B O 1
ATOM 2766 N N . PRO B 1 173 ? 20.123 -41.019 36.246 1.00 35.13 161 PRO B N 1
ATOM 2767 C CA . PRO B 1 173 ? 19.042 -41.222 37.204 1.00 36.83 161 PRO B CA 1
ATOM 2768 C C . PRO B 1 173 ? 18.778 -39.993 38.088 1.00 37.51 161 PRO B C 1
ATOM 2769 O O . PRO B 1 173 ? 17.667 -39.832 38.596 1.00 39.46 161 PRO B O 1
ATOM 2773 N N . ASP B 1 174 ? 19.734 -39.061 38.136 1.00 37.17 162 ASP B N 1
ATOM 2774 C CA . ASP B 1 174 ? 19.625 -37.880 39.004 1.00 35.59 162 ASP B CA 1
ATOM 2775 C C . ASP B 1 174 ? 19.197 -36.639 38.207 1.00 43.43 162 ASP B C 1
ATOM 2776 O O . ASP B 1 174 ? 18.806 -35.620 38.783 1.00 35.46 162 ASP B O 1
ATOM 2781 N N . GLY B 1 175 ? 19.260 -36.725 36.882 1.00 33.50 163 GLY B N 1
ATOM 2782 C CA . GLY B 1 175 ? 18.797 -35.622 36.046 1.00 38.07 163 GLY B CA 1
ATOM 2783 C C . GLY B 1 175 ? 19.339 -35.817 34.658 1.00 38.05 163 GLY B C 1
ATOM 2784 O O . GLY B 1 175 ? 19.171 -36.884 34.072 1.00 38.36 163 GLY B O 1
ATOM 2785 N N . MET B 1 176 ? 19.882 -34.762 34.072 1.00 29.43 164 MET B N 1
ATOM 2786 C CA . MET B 1 176 ? 20.482 -34.854 32.761 1.00 28.94 164 MET B CA 1
ATOM 2787 C C . MET B 1 176 ? 21.964 -34.677 32.832 1.00 31.39 164 MET B C 1
ATOM 2788 O O . MET B 1 176 ? 22.458 -33.781 33.551 1.00 30.32 164 MET B O 1
ATOM 2793 N N . GLN B 1 177 ? 22.691 -35.455 32.040 1.00 27.07 165 GLN B N 1
ATOM 2794 C CA . GLN B 1 177 ? 24.110 -35.457 32.140 1.00 26.54 165 GLN B CA 1
ATOM 2795 C C . GLN B 1 177 ? 24.579 -34.687 30.916 1.00 27.23 165 GLN B C 1
ATOM 2796 O O . GLN B 1 177 ? 24.127 -34.961 29.793 1.00 30.78 165 GLN B O 1
ATOM 2802 N N . ILE B 1 178 ? 25.498 -33.753 31.113 1.00 26.22 166 ILE B N 1
ATOM 2803 C CA . ILE B 1 178 ? 26.063 -32.974 30.020 1.00 25.25 166 ILE B CA 1
ATOM 2804 C C . ILE B 1 178 ? 27.587 -33.088 29.965 1.00 27.52 166 ILE B C 1
ATOM 2805 O O . ILE B 1 178 ? 28.231 -33.499 30.937 1.00 33.03 166 ILE B O 1
ATOM 2810 N N . LYS B 1 179 ? 28.191 -32.698 28.851 1.00 28.54 167 LYS B N 1
ATOM 2811 C CA . LYS B 1 179 ? 29.629 -32.745 28.719 1.00 31.26 167 LYS B CA 1
ATOM 2812 C C . LYS B 1 179 ? 30.074 -31.345 28.305 1.00 36.36 167 LYS B C 1
ATOM 2813 O O . LYS B 1 179 ? 29.629 -30.814 27.289 1.00 37.32 167 LYS B O 1
ATOM 2815 N N . ILE B 1 180 ? 30.810 -30.694 29.194 1.00 36.52 168 ILE B N 1
ATOM 2816 C CA . ILE B 1 180 ? 31.238 -29.313 28.991 1.00 31.91 168 ILE B CA 1
ATOM 2817 C C . ILE B 1 180 ? 32.381 -29.065 29.965 1.00 31.81 168 ILE B C 1
ATOM 2818 O O . ILE B 1 180 ? 32.404 -29.643 31.055 1.00 37.13 168 ILE B O 1
ATOM 2823 N N . THR B 1 181 ? 33.425 -28.397 29.507 1.00 28.81 169 THR B N 1
ATOM 2824 C CA A THR B 1 181 ? 34.557 -28.106 30.377 0.50 28.46 169 THR B CA 1
ATOM 2825 C CA B THR B 1 181 ? 34.548 -28.100 30.381 0.50 31.36 169 THR B CA 1
ATOM 2826 C C . THR B 1 181 ? 34.363 -26.786 31.143 1.00 27.91 169 THR B C 1
ATOM 2827 O O . THR B 1 181 ? 33.575 -25.916 30.747 1.00 25.11 169 THR B O 1
ATOM 2834 N N . ARG B 1 182 ? 35.139 -26.595 32.202 1.00 26.21 170 ARG B N 1
ATOM 2835 C CA . ARG B 1 182 ? 35.065 -25.340 32.908 1.00 25.28 170 ARG B CA 1
ATOM 2836 C C . ARG B 1 182 ? 35.513 -24.173 32.024 1.00 23.10 170 ARG B C 1
ATOM 2837 O O . ARG B 1 182 ? 34.967 -23.070 32.119 1.00 21.90 170 ARG B O 1
ATOM 2845 N N . GLN B 1 183 ? 36.562 -24.334 31.199 1.00 23.28 171 GLN B N 1
ATOM 2846 C CA . GLN B 1 183 ? 36.968 -23.301 30.276 1.00 24.74 171 GLN B CA 1
ATOM 2847 C C . GLN B 1 183 ? 35.831 -22.912 29.287 1.00 19.57 171 GLN B C 1
ATOM 2848 O O . GLN B 1 183 ? 35.593 -21.723 29.102 1.00 22.11 171 GLN B O 1
ATOM 2854 N N . GLU B 1 184 ? 35.117 -23.926 28.790 1.00 23.61 172 GLU B N 1
ATOM 2855 C CA . GLU B 1 184 ? 33.958 -23.698 27.914 1.00 22.88 172 GLU B CA 1
ATOM 2856 C C . GLU B 1 184 ? 32.882 -22.892 28.595 1.00 20.68 172 GLU B C 1
ATOM 2857 O O . GLU B 1 184 ? 32.387 -21.889 28.052 1.00 20.95 172 GLU B O 1
ATOM 2863 N N . ILE B 1 185 ? 32.520 -23.284 29.827 1.00 18.50 173 ILE B N 1
ATOM 2864 C CA . ILE B 1 185 ? 31.510 -22.499 30.505 1.00 19.21 173 ILE B CA 1
ATOM 2865 C C . ILE B 1 185 ? 32.012 -21.055 30.641 1.00 16.73 173 ILE B C 1
ATOM 2866 O O . ILE B 1 185 ? 31.241 -20.093 30.543 1.00 18.92 173 ILE B O 1
ATOM 2871 N N . GLY B 1 186 ? 33.287 -20.868 31.041 1.00 18.16 174 GLY B N 1
ATOM 2872 C CA . GLY B 1 186 ? 33.794 -19.530 31.240 1.00 18.88 174 GLY B CA 1
ATOM 2873 C C . GLY B 1 186 ? 33.758 -18.661 29.964 1.00 18.83 174 GLY B C 1
ATOM 2874 O O . GLY B 1 186 ? 33.379 -17.475 30.002 1.00 21.55 174 GLY B O 1
ATOM 2875 N N . GLN B 1 187 ? 34.017 -19.304 28.849 1.00 20.34 175 GLN B N 1
ATOM 2876 C CA . GLN B 1 187 ? 33.954 -18.535 27.598 1.00 22.60 175 GLN B CA 1
ATOM 2877 C C . GLN B 1 187 ? 32.517 -18.244 27.233 1.00 22.96 175 GLN B C 1
ATOM 2878 O O . GLN B 1 187 ? 32.228 -17.261 26.589 1.00 23.06 175 GLN B O 1
ATOM 2884 N N . ILE B 1 188 ? 31.575 -19.070 27.659 1.00 20.12 176 ILE B N 1
ATOM 2885 C CA . ILE B 1 188 ? 30.143 -18.722 27.459 1.00 20.64 176 ILE B CA 1
ATOM 2886 C C . ILE B 1 188 ? 29.640 -17.601 28.375 1.00 25.71 176 ILE B C 1
ATOM 2887 O O . ILE B 1 188 ? 28.911 -16.693 27.967 1.00 24.36 176 ILE B O 1
ATOM 2892 N N . VAL B 1 189 ? 29.947 -17.662 29.661 1.00 20.74 177 VAL B N 1
ATOM 2893 C CA . VAL B 1 189 ? 29.301 -16.736 30.589 1.00 21.24 177 VAL B CA 1
ATOM 2894 C C . VAL B 1 189 ? 30.071 -15.425 30.801 1.00 25.40 177 VAL B C 1
ATOM 2895 O O . VAL B 1 189 ? 29.586 -14.506 31.508 1.00 28.59 177 VAL B O 1
ATOM 2899 N N . GLY B 1 190 ? 31.360 -15.491 30.524 1.00 23.49 178 GLY B N 1
ATOM 2900 C CA . GLY B 1 190 ? 32.225 -14.309 30.686 1.00 28.45 178 GLY B CA 1
ATOM 2901 C C . GLY B 1 190 ? 32.955 -14.281 32.005 1.00 28.77 178 GLY B C 1
ATOM 2902 O O . GLY B 1 190 ? 32.873 -13.312 32.792 1.00 29.99 178 GLY B O 1
ATOM 2903 N N . CYS B 1 191 ? 33.615 -15.386 32.318 1.00 23.70 179 CYS B N 1
ATOM 2904 C CA . CYS B 1 191 ? 34.395 -15.445 33.523 1.00 23.00 179 CYS B CA 1
ATOM 2905 C C . CYS B 1 191 ? 35.529 -16.425 33.354 1.00 21.54 179 CYS B C 1
ATOM 2906 O O . CYS B 1 191 ? 35.596 -17.148 32.355 1.00 21.18 179 CYS B O 1
ATOM 2909 N N . SER B 1 192 ? 36.491 -16.400 34.271 1.00 23.08 180 SER B N 1
ATOM 2910 C CA . SER B 1 192 ? 37.611 -17.296 34.189 1.00 21.99 180 SER B CA 1
ATOM 2911 C C . SER B 1 192 ? 37.274 -18.772 34.492 1.00 21.38 180 SER B C 1
ATOM 2912 O O . SER B 1 192 ? 36.233 -19.088 35.117 1.00 20.33 180 SER B O 1
ATOM 2915 N N . ARG B 1 193 ? 38.074 -19.726 33.985 1.00 20.18 181 ARG B N 1
ATOM 2916 C CA . ARG B 1 193 ? 37.843 -21.093 34.257 1.00 19.59 181 ARG B CA 1
ATOM 2917 C C . ARG B 1 193 ? 37.918 -21.386 35.794 1.00 18.17 181 ARG B C 1
ATOM 2918 O O . ARG B 1 193 ? 37.252 -22.247 36.261 1.00 19.93 181 ARG B O 1
ATOM 2926 N N . GLU B 1 194 ? 38.709 -20.573 36.494 1.00 21.37 182 GLU B N 1
ATOM 2927 C CA . GLU B 1 194 ? 38.881 -20.789 37.951 1.00 21.29 182 GLU B CA 1
ATOM 2928 C C . GLU B 1 194 ? 37.603 -20.339 38.670 1.00 20.73 182 GLU B C 1
ATOM 2929 O O . GLU B 1 194 ? 37.092 -21.108 39.521 1.00 19.90 182 GLU B O 1
ATOM 2935 N N . THR B 1 195 ? 37.005 -19.237 38.207 1.00 20.42 183 THR B N 1
ATOM 2936 C CA . THR B 1 195 ? 35.707 -18.807 38.716 1.00 19.74 183 THR B CA 1
ATOM 2937 C C . THR B 1 195 ? 34.633 -19.864 38.474 1.00 19.44 183 THR B C 1
ATOM 2938 O O . THR B 1 195 ? 33.915 -20.273 39.369 1.00 18.56 183 THR B O 1
ATOM 2942 N N . VAL B 1 196 ? 34.607 -20.446 37.266 1.00 18.05 184 VAL B N 1
ATOM 2943 C CA . VAL B 1 196 ? 33.706 -21.532 37.051 1.00 18.38 184 VAL B CA 1
ATOM 2944 C C . VAL B 1 196 ? 33.847 -22.725 37.987 1.00 17.57 184 VAL B C 1
ATOM 2945 O O . VAL B 1 196 ? 32.860 -23.201 38.549 1.00 17.71 184 VAL B O 1
ATOM 2949 N N . GLY B 1 197 ? 35.112 -23.102 38.198 1.00 19.32 185 GLY B N 1
ATOM 2950 C CA . GLY B 1 197 ? 35.346 -24.255 39.063 1.00 19.83 185 GLY B CA 1
ATOM 2951 C C . GLY B 1 197 ? 34.892 -23.973 40.515 1.00 18.58 185 GLY B C 1
ATOM 2952 O O . GLY B 1 197 ? 34.230 -24.828 41.094 1.00 20.49 185 GLY B O 1
ATOM 2953 N N . ARG B 1 198 ? 35.055 -22.729 40.962 1.00 20.19 186 ARG B N 1
ATOM 2954 C CA . ARG B 1 198 ? 34.624 -22.424 42.347 1.00 18.42 186 ARG B CA 1
ATOM 2955 C C . ARG B 1 198 ? 33.100 -22.466 42.418 1.00 18.75 186 ARG B C 1
ATOM 2956 O O . ARG B 1 198 ? 32.498 -22.974 43.368 1.00 20.34 186 ARG B O 1
ATOM 2964 N N . ILE B 1 199 ? 32.411 -21.955 41.391 1.00 17.62 187 ILE B N 1
ATOM 2965 C CA . ILE B 1 199 ? 30.984 -21.842 41.448 1.00 17.47 187 ILE B CA 1
ATOM 2966 C C . ILE B 1 199 ? 30.324 -23.235 41.239 1.00 19.34 187 ILE B C 1
ATOM 2967 O O . ILE B 1 199 ? 29.324 -23.539 41.881 1.00 19.45 187 ILE B O 1
ATOM 2972 N N . LEU B 1 200 ? 30.939 -24.111 40.417 1.00 18.25 188 LEU B N 1
ATOM 2973 C CA . LEU B 1 200 ? 30.364 -25.467 40.288 1.00 20.56 188 LEU B CA 1
ATOM 2974 C C . LEU B 1 200 ? 30.453 -26.226 41.615 1.00 19.86 188 LEU B C 1
ATOM 2975 O O . LEU B 1 200 ? 29.490 -26.890 41.977 1.00 23.23 188 LEU B O 1
ATOM 2980 N N . LYS B 1 201 ? 31.537 -25.976 42.336 1.00 24.20 189 LYS B N 1
ATOM 2981 C CA . LYS B 1 201 ? 31.672 -26.673 43.632 1.00 23.94 189 LYS B CA 1
ATOM 2982 C C . LYS B 1 201 ? 30.607 -26.188 44.595 1.00 32.47 189 LYS B C 1
ATOM 2983 O O . LYS B 1 201 ? 29.929 -26.991 45.252 1.00 30.65 189 LYS B O 1
ATOM 2989 N N . MET B 1 202 ? 30.362 -24.886 44.588 1.00 22.86 190 MET B N 1
ATOM 2990 C CA . MET B 1 202 ? 29.229 -24.316 45.335 1.00 27.34 190 MET B CA 1
ATOM 2991 C C . MET B 1 202 ? 27.862 -24.874 44.973 1.00 29.85 190 MET B C 1
ATOM 2992 O O . MET B 1 202 ? 27.049 -25.194 45.852 1.00 31.28 190 MET B O 1
ATOM 2997 N N . LEU B 1 203 ? 27.612 -25.083 43.673 1.00 25.20 191 LEU B N 1
ATOM 2998 C CA . LEU B 1 203 ? 26.284 -25.531 43.251 1.00 24.50 191 LEU B CA 1
ATOM 2999 C C . LEU B 1 203 ? 26.041 -26.984 43.647 1.00 30.63 191 LEU B C 1
ATOM 3000 O O . LEU B 1 203 ? 24.891 -27.398 43.847 1.00 33.45 191 LEU B O 1
ATOM 3005 N N . GLU B 1 204 ? 27.118 -27.749 43.584 1.00 24.92 192 GLU B N 1
ATOM 3006 C CA . GLU B 1 204 ? 27.169 -29.146 44.036 1.00 29.06 192 GLU B CA 1
ATOM 3007 C C . GLU B 1 204 ? 26.768 -29.167 45.524 1.00 43.17 192 GLU B C 1
ATOM 3008 O O . GLU B 1 204 ? 25.927 -29.976 45.957 1.00 34.38 192 GLU B O 1
ATOM 3014 N N . ASP B 1 205 ? 27.295 -28.202 46.277 1.00 38.58 193 ASP B N 1
ATOM 3015 C CA . ASP B 1 205 ? 27.048 -28.159 47.731 1.00 34.56 193 ASP B CA 1
ATOM 3016 C C . ASP B 1 205 ? 25.619 -27.785 48.079 1.00 41.50 193 ASP B C 1
ATOM 3017 O O . ASP B 1 205 ? 25.127 -28.142 49.149 1.00 45.00 193 ASP B O 1
ATOM 3022 N N . GLN B 1 206 ? 24.944 -27.086 47.176 1.00 31.02 194 GLN B N 1
ATOM 3023 C CA . GLN B 1 206 ? 23.556 -26.742 47.333 1.00 28.34 194 GLN B CA 1
ATOM 3024 C C . GLN B 1 206 ? 22.627 -27.859 46.859 1.00 27.26 194 GLN B C 1
ATOM 3025 O O . GLN B 1 206 ? 21.429 -27.631 46.628 1.00 33.24 194 GLN B O 1
ATOM 3031 N N . ASN B 1 207 ? 23.264 -28.951 46.469 1.00 32.52 195 ASN B N 1
ATOM 3032 C CA . ASN B 1 207 ? 22.576 -30.134 45.951 1.00 35.17 195 ASN B CA 1
ATOM 3033 C C . ASN B 1 207 ? 21.821 -29.907 44.659 1.00 41.15 195 ASN B C 1
ATOM 3034 O O . ASN B 1 207 ? 20.688 -30.350 44.503 1.00 38.68 195 ASN B O 1
ATOM 3039 N N . LEU B 1 208 ? 22.421 -29.126 43.760 1.00 33.16 196 LEU B N 1
ATOM 3040 C CA . LEU B 1 208 ? 21.777 -28.798 42.506 1.00 30.03 196 LEU B CA 1
ATOM 3041 C C . LEU B 1 208 ? 22.387 -29.557 41.319 1.00 23.72 196 LEU B C 1
ATOM 3042 O O . LEU B 1 208 ? 21.756 -29.646 40.263 1.00 28.46 196 LEU B O 1
ATOM 3047 N N . ILE B 1 209 ? 23.653 -29.891 41.431 1.00 23.57 197 ILE B N 1
ATOM 3048 C CA . ILE B 1 209 ? 24.410 -30.575 40.374 1.00 24.21 197 ILE B CA 1
ATOM 3049 C C . ILE B 1 209 ? 25.378 -31.576 40.978 1.00 29.50 197 ILE B C 1
ATOM 3050 O O . ILE B 1 209 ? 25.658 -31.541 42.184 1.00 31.63 197 ILE B O 1
ATOM 3055 N N . SER B 1 210 ? 25.813 -32.530 40.177 1.00 28.38 198 SER B N 1
ATOM 3056 C CA . SER B 1 210 ? 27.048 -33.249 40.425 1.00 29.01 198 SER B CA 1
ATOM 3057 C C . SER B 1 210 ? 28.100 -32.890 39.390 1.00 42.09 198 SER B C 1
ATOM 3058 O O . SER B 1 210 ? 27.793 -32.807 38.209 1.00 34.56 198 SER B O 1
ATOM 3061 N N . ALA B 1 211 ? 29.311 -32.575 39.836 1.00 42.32 199 ALA B N 1
ATOM 3062 C CA . ALA B 1 211 ? 30.505 -32.754 39.018 1.00 46.80 199 ALA B CA 1
ATOM 3063 C C . ALA B 1 211 ? 30.775 -34.219 38.714 1.00 74.41 199 ALA B C 1
ATOM 3064 O O . ALA B 1 211 ? 29.886 -34.935 38.255 1.00 81.34 199 ALA B O 1
ATOM 3065 N N . HIS B 1 212 ? 31.993 -34.679 38.992 1.00 77.54 200 HIS B N 1
ATOM 3066 C CA . HIS B 1 212 ? 32.439 -35.994 38.524 1.00 66.70 200 HIS B CA 1
ATOM 3067 C C . HIS B 1 212 ? 33.331 -35.894 37.299 1.00 63.22 200 HIS B C 1
ATOM 3068 O O . HIS B 1 212 ? 34.191 -35.020 37.229 1.00 61.57 200 HIS B O 1
ATOM 3069 N N . GLY B 1 213 ? 33.074 -36.736 36.300 1.00 70.11 201 GLY B N 1
ATOM 3070 C CA . GLY B 1 213 ? 33.993 -36.913 35.167 1.00 85.31 201 GLY B CA 1
ATOM 3071 C C . GLY B 1 213 ? 34.366 -35.641 34.416 1.00 94.99 201 GLY B C 1
ATOM 3072 O O . GLY B 1 213 ? 34.664 -34.610 35.024 1.00 84.62 201 GLY B O 1
ATOM 3073 N N . LYS B 1 214 ? 34.440 -35.737 33.089 1.00 96.65 202 LYS B N 1
ATOM 3074 C CA . LYS B 1 214 ? 34.424 -34.554 32.230 1.00 87.43 202 LYS B CA 1
ATOM 3075 C C . LYS B 1 214 ? 33.034 -33.951 32.190 1.00 79.26 202 LYS B C 1
ATOM 3076 O O . LYS B 1 214 ? 32.743 -33.090 31.352 1.00 72.22 202 LYS B O 1
ATOM 3077 N N . THR B 1 215 ? 32.255 -34.262 33.226 1.00 66.25 203 THR B N 1
ATOM 3078 C CA . THR B 1 215 ? 30.834 -34.595 33.106 1.00 43.62 203 THR B CA 1
ATOM 3079 C C . THR B 1 215 ? 30.055 -33.968 34.274 1.00 46.50 203 THR B C 1
ATOM 3080 O O . THR B 1 215 ? 30.480 -34.034 35.424 1.00 41.56 203 THR B O 1
ATOM 3084 N N . ILE B 1 216 ? 28.947 -33.306 33.962 1.00 33.46 204 ILE B N 1
ATOM 3085 C CA . ILE B 1 216 ? 28.128 -32.687 34.995 1.00 30.43 204 ILE B CA 1
ATOM 3086 C C . ILE B 1 216 ? 26.734 -33.261 34.923 1.00 25.74 204 ILE B C 1
ATOM 3087 O O . ILE B 1 216 ? 26.176 -33.396 33.831 1.00 28.33 204 ILE B O 1
ATOM 3092 N N . VAL B 1 217 ? 26.134 -33.605 36.065 1.00 26.08 205 VAL B N 1
ATOM 3093 C CA . VAL B 1 217 ? 24.731 -33.956 36.076 1.00 27.30 205 VAL B CA 1
ATOM 3094 C C . VAL B 1 217 ? 23.934 -32.805 36.657 1.00 27.24 205 VAL B C 1
ATOM 3095 O O . VAL B 1 217 ? 24.195 -32.356 37.775 1.00 26.23 205 VAL B O 1
ATOM 3099 N N . VAL B 1 218 ? 23.015 -32.282 35.864 1.00 24.43 206 VAL B N 1
ATOM 3100 C CA . VAL B 1 218 ? 22.121 -31.237 36.306 1.00 26.56 206 VAL B CA 1
ATOM 3101 C C . VAL B 1 218 ? 20.858 -31.820 36.902 1.00 30.76 206 VAL B C 1
ATOM 3102 O O . VAL B 1 218 ? 20.021 -32.405 36.173 1.00 28.66 206 VAL B O 1
ATOM 3106 N N . TYR B 1 219 ? 20.722 -31.715 38.221 1.00 29.53 207 TYR B N 1
ATOM 3107 C CA . TYR B 1 219 ? 19.621 -32.410 38.885 1.00 29.51 207 TYR B CA 1
ATOM 3108 C C . TYR B 1 219 ? 18.269 -31.881 38.471 1.00 38.48 207 TYR B C 1
ATOM 3109 O O . TYR B 1 219 ? 18.108 -30.690 38.216 1.00 37.25 207 TYR B O 1
ATOM 3118 N N . GLY B 1 220 ? 17.299 -32.788 38.357 1.00 43.71 208 GLY B N 1
ATOM 3119 C CA . GLY B 1 220 ? 15.910 -32.405 38.117 1.00 45.04 208 GLY B CA 1
ATOM 3120 C C . GLY B 1 220 ? 15.762 -31.833 36.717 1.00 63.45 208 GLY B C 1
ATOM 3121 O O . GLY B 1 220 ? 14.821 -31.094 36.429 1.00 73.64 208 GLY B O 1
ATOM 3122 N N . THR B 1 221 ? 16.738 -32.139 35.866 1.00 54.08 209 THR B N 1
ATOM 3123 C CA . THR B 1 221 ? 16.828 -31.578 34.518 1.00 51.58 209 THR B CA 1
ATOM 3124 C C . THR B 1 221 ? 15.910 -32.405 33.628 1.00 53.90 209 THR B C 1
ATOM 3125 O O . THR B 1 221 ? 15.905 -33.634 33.729 1.00 51.92 209 THR B O 1
#

Sequence (401 aa):
DPTLEWFLSHCHIHKYPSKSTLIHQGEKAETTLYYIVKGSSVAVLIKDEEGKEMILSYLNQGDFIGELGLFEEGQERSAWVRAKTACEVAEISYKKFRQLIQVNPDDILMRLLSAQMARRLQVTSEKKVGNLAFLDVTGRIAQTLLNLAKQPDAMTHPDGMQIKITRQEIGQIVGCSRETVGRILKMLEDQNLISAHGKTIVVYGDPTLEWFLSHCHIHKYPSKSTLIHQGEKAETTLYYIVKGSVAVLIKDEEGKEMILSYLNNQGDFIGELGLFEEGQERSAWVRAKTACEVAEISYKKFRQLIQVNPDILMRLSAQMARRLQVTSEKVGNLAFLDVTGRIAQTLLNLAKQPDAMTHPDGMQIKITTRQEIGQIVGCSRETVGRILKMLEDQNLISAHGKTIVVYGT

Secondary structure (DSSP, 8-state):
-HHHHHHHTTSEEEEE-TT-EEE-TTPBP-EEEEEEE-EEEEEEE-TT--EEEEEEEETT-EES-GGGGSTT-B--SEEEESS-EEEEEEEHHHHHHHHHH-THHHHHHHHHHHHHHHHHHHHHHHHHHS-HHHHHHHHHHHHHTSTTPEEETTEEEEE--HHHHHHHHT--HHHHHHHHHHHHHTTSEEEETTEEEEE-/-HHHHHHHHTSEEEEE-TT-EEE-TTSBP-EEEEEEE-EEEEEEE-TTS-EEEEEEEETT-EES-GGGGSSS-B--SEEEESS-EEEEEEEHHHHHHHHHH-THHHHHHHHHHHHHHHHHHHHHHHHHH--HHHHHHHHHHHHHTSTT-EE-SSEEEEE--HHHHHHHHTS-HHHHHHHHHHHHHTTSEE--SSEEEEET-

GO terms:
  GO:0032993 protein-DNA complex (C, IPI)
  GO:0043565 sequence-specific DNA binding (F, IPI)
  GO:0045892 negative regulation of DNA-templated transcription (P, EXP)
  GO:0045893 positive regulation of DNA-templated transcription (P, EXP)
  GO:0042802 identical protein binding (F, IPI)
  GO:0005515 protein binding (F, IPI)
  GO:0005829 cytosol (C, IDA)
  GO:0006351 DNA-templated transcription (P, IEP)
  GO:0006351 DNA-templated transcription (P, IDA)
  GO:0045013 carbon catabolite repression of transcription (P, IMP)
  GO:0006351 DNA-templated transcription (P, IMP)
  GO:0045892 negative regulation of DNA-templated transcription (P, IDA)
  GO:0045893 positive regulation of DNA-templated transcription (P, IDA)
  GO:0003680 minor groove of adenine-thymine-rich DNA binding (F, IDA)
  GO:0008301 DNA binding, bending (F, IDA)

Radius of gyration: 22.47 Å; Cα contacts (8 Å, |Δi|>4): 762; chains: 2; bounding box: 47×66×56 Å

InterPro domains:
  IPR000595 Cyclic nucleotide-binding domain [PF00027] (22-108)
  IPR000595 Cyclic nucleotide-binding domain [PS50042] (24-124)
  IPR000595 Cyclic nucleotide-binding domain [SM00100] (2-122)
  IPR000595 Cyclic nucleotide-binding domain [cd00038] (8-117)
  IPR012318 Crp-type HTH domain [PF13545] (142-205)
  IPR012318 Crp-type HTH domain [PR00034] (166-182)
  IPR012318 Crp-type HTH domain [PR00034] (182-197)
  IPR012318 Crp-type HTH domain [PS51063] (138-210)
  IPR012318 Crp-type HTH domain [SM00419] (160-208)
  IPR014710 RmlC-like jelly roll fold [G3DSA:2.60.120.10] (1-132)
  IPR018335 Transcription regulator HTH, Crp-type, conserved site [PS00042] (168-191)
  IPR018488 Cyclic nucleotide-binding, conserved site [PS00888] (30-46)
  IPR018488 Cyclic nucleotide-binding, conserved site [PS00889] (71-89)
  IPR018490 Cyclic nucleotide-binding domain superfamily [SSF51206] (8-136)
  IPR036388 Winged helix-like DNA-binding domain superfamily [G3DSA:1.10.10.10] (139-207)
  IPR036390 Winged helix DNA-binding domain superfamily [SSF46785] (139-207)
  IPR050397 Global Transcriptional Regulators in Environmental Response [PTHR24567] (8-201)

Nearest PDB structures (foldseek):
  4i02-assembly3_F-3  TM=9.634E-01  e=8.275E-39  Escherichia coli K-12
  1o3s-assembly1_A-2  TM=9.966E-01  e=6.894E-38  Escherichia coli
  3rpq-assembly1_B  TM=9.765E-01  e=5.778E-38  Escherichia coli K-12
  4i0a-assembly1_B  TM=9.271E-01  e=5.778E-38  Escherichia coli K-12
  6dt4-assembly1_B  TM=8.888E-01  e=3.206E-38  Yersinia pestis CO92